Protein AF-A0A2M7VP55-F1 (afdb_monomer)

Solvent-accessible surface area (backbone atoms only — not comparable to full-atom values): 23802 Å² total; per-residue (Å²): 130,76,65,71,51,41,78,40,48,52,59,54,56,52,19,51,51,52,48,36,50,52,52,50,28,62,74,69,72,50,65,72,91,80,47,51,74,36,30,44,28,48,33,86,91,40,61,85,95,46,84,25,49,25,59,52,31,23,71,65,61,76,43,89,61,67,21,59,57,55,52,51,56,55,51,43,56,76,67,65,76,60,90,51,43,74,42,41,46,72,60,49,50,48,55,38,39,46,57,75,25,94,42,70,66,53,40,65,72,68,41,87,59,57,52,71,66,48,42,52,52,49,51,48,64,46,57,81,56,68,69,88,78,52,65,50,35,26,45,29,40,36,60,53,84,91,77,42,77,35,40,18,45,34,36,36,44,67,78,46,29,35,35,41,35,39,51,42,76,49,97,93,52,78,65,47,77,42,43,36,37,26,44,41,42,78,52,74,92,32,28,41,33,32,47,22,44,31,95,47,20,76,76,65,46,49,38,38,40,39,37,53,49,53,73,69,57,91,80,46,60,62,41,47,30,39,36,38,36,58,51,97,87,68,26,47,30,40,30,46,34,40,32,38,58,45,96,42,69,67,64,44,54,54,57,48,71,46,88,77,70,62,66,68,61,51,63,69,42,58,88,41,59,49,73,47,76,81,76,75,62,90,47,81,68,55,69,31,89,46,54,63,47,54,54,50,41,55,69,57,46,44,47,28,42,32,37,32,68,48,97,85,64,35,31,34,56,35,39,39,33,33,75,47,83,83,28,38,33,41,39,32,48,75,93,47,77,41,56,33,49,46,42,67,43,98,80,62,50,32,40,36,26,56,28,66,57,98,84,73,32,66,28,43,41,33,38,37,63,68,52,81,43,100,52,32,30,49,28,42,41,41,39,44,53,87,93,47,74,50,74,48,62,30,47,32,28,50,71,43,65,69,53,53,53,53,66,71,63,71,67,72,75,58,37,56,58,85,78,46,60,68,74,58,36,50,50,44,54,70,75,76,101

Radius of gyration: 34.53 Å; Cα contacts (8 Å, |Δi|>4): 773; chains: 1; bounding box: 67×50×101 Å

Secondary structure (DSSP, 8-state):
---SSEEEEHHHHHHHHHHHHHHHHHHHT--GGGS-HHHHHT-SS--TTS--HHHHHHHHHSS---HHHHHHHHHHHHTT--SEEEE-HHHHHHHHHHTT-SSHHHHHHH-TTS-HHHHHHHHHHHHTT----SEEEEEEEEE-GGG-EEEEEEEEETTTEEEEEEEE--TTSPPEEEEEEEEEEEETTTEEEEEEEEEEETTS--EEEEEE--S-GGG-SEEEEEEEEE-TTS-EEEEEEEEEEESSHHHHHHHHH-----HHHHHHHTT-EEE--SS--SSTTTGGGGHHHHHHHHHH-EEEEEEEEPTTSPEEEEEEEE-STT-EEEEEETTEEEEEEEEE-TTSSEEEEEEE-SSS-EEEEEEESS-SBTTEEEEEEEEEETTEEEEEEEEEEET-HHHHHHHHT---S-B-GGGS-HHHHHHHHHHT-

pLDDT: mean 82.11, std 12.69, range [29.02, 96.94]

Nearest PDB structures (foldseek):
  2c1q-assembly1_A  TM=4.960E-01  e=9.899E-02  Gallus gallus
  2uyw-assembly1_A  TM=4.904E-01  e=3.275E-01  Xenopus tropicalis
  7zn1-assembly1_C  TM=4.771E-01  e=7.643E-01  Gallus gallus
  8xkw-assembly1_F  TM=2.065E-01  e=4.202E-01  Saccharomyces cerevisiae
  7pge-assembly1_B  TM=1.406E-01  e=7.643E-01  Escherichia coli

Structure (mmCIF, N/CA/C/O backbone):
data_AF-A0A2M7VP55-F1
#
_entry.id   AF-A0A2M7VP55-F1
#
loop_
_atom_site.group_PDB
_atom_site.id
_atom_site.type_symbol
_atom_site.label_atom_id
_atom_site.label_alt_id
_atom_site.label_comp_id
_atom_site.label_asym_id
_atom_site.label_entity_id
_atom_site.label_seq_id
_atom_site.pdbx_PDB_ins_code
_atom_site.Cartn_x
_atom_site.Cartn_y
_atom_site.Cartn_z
_atom_site.occupancy
_atom_site.B_iso_or_equiv
_atom_site.auth_seq_id
_atom_site.auth_comp_id
_atom_site.auth_asym_id
_atom_site.auth_atom_id
_atom_site.pdbx_PDB_model_num
ATOM 1 N N . MET A 1 1 ? -14.765 4.542 13.839 1.00 29.09 1 MET A N 1
ATOM 2 C CA . MET A 1 1 ? -14.281 3.454 14.715 1.00 29.09 1 MET A CA 1
ATOM 3 C C . MET A 1 1 ? -14.096 3.953 16.126 1.00 29.09 1 MET A C 1
ATOM 5 O O . MET A 1 1 ? -13.374 4.901 16.392 1.00 29.09 1 MET A O 1
ATOM 9 N N . SER A 1 2 ? -14.849 3.312 17.001 1.00 29.02 2 SER A N 1
ATOM 10 C CA . SER A 1 2 ? -15.074 3.677 18.382 1.00 29.02 2 SER A CA 1
ATOM 11 C C . SER A 1 2 ? -13.760 3.738 19.170 1.00 29.02 2 SER A C 1
ATOM 13 O O . SER A 1 2 ? -12.957 2.807 19.084 1.00 29.02 2 SER A O 1
ATOM 15 N N . ILE A 1 3 ? -13.558 4.805 19.946 1.00 40.31 3 ILE A N 1
ATOM 16 C CA . ILE A 1 3 ? -12.487 4.956 20.940 1.00 40.31 3 ILE A CA 1
ATOM 17 C C . ILE A 1 3 ? -12.340 3.625 21.698 1.00 40.31 3 ILE A C 1
ATOM 19 O O . ILE A 1 3 ? -13.219 3.243 22.463 1.00 40.31 3 ILE A O 1
ATOM 23 N N . ARG A 1 4 ? -11.254 2.878 21.455 1.00 46.56 4 ARG A N 1
ATOM 24 C CA . ARG A 1 4 ? -11.096 1.479 21.914 1.00 46.56 4 ARG A CA 1
ATOM 25 C C . ARG A 1 4 ? -11.153 1.272 23.422 1.00 46.56 4 ARG A C 1
ATOM 27 O O . ARG A 1 4 ? -11.249 0.137 23.867 1.00 46.56 4 ARG A O 1
ATOM 34 N N . GLY A 1 5 ? -11.086 2.342 24.202 1.00 61.00 5 GLY A N 1
ATOM 35 C CA . GLY A 1 5 ? -11.511 2.322 25.587 1.00 61.00 5 GLY A CA 1
ATOM 36 C C . GLY A 1 5 ? -12.424 3.507 25.844 1.00 61.00 5 GLY A C 1
ATOM 37 O O . GLY A 1 5 ? -12.004 4.637 25.625 1.00 61.00 5 GLY A O 1
ATOM 38 N N . ILE A 1 6 ? -13.641 3.256 26.296 1.00 73.38 6 ILE A N 1
ATOM 39 C CA . ILE A 1 6 ? -14.508 4.283 26.850 1.00 73.38 6 ILE A CA 1
ATOM 40 C C . ILE A 1 6 ? -14.106 4.524 28.302 1.00 73.38 6 ILE A C 1
ATOM 42 O O . ILE A 1 6 ? -13.802 3.581 29.038 1.00 73.38 6 ILE A O 1
ATOM 46 N N . GLN A 1 7 ? -14.018 5.794 28.675 1.00 84.50 7 GLN A N 1
ATOM 47 C CA . GLN A 1 7 ? -13.785 6.196 30.050 1.00 84.50 7 GLN A CA 1
ATOM 48 C C . GLN A 1 7 ? -15.155 6.372 30.693 1.00 84.50 7 GLN A C 1
ATOM 50 O O . GLN A 1 7 ? -15.916 7.236 30.280 1.00 84.50 7 GLN A O 1
ATOM 55 N N . ILE A 1 8 ? -15.463 5.505 31.648 1.00 86.94 8 ILE A N 1
ATOM 56 C CA . ILE A 1 8 ? -16.695 5.529 32.438 1.00 86.94 8 ILE A CA 1
ATOM 57 C C . ILE A 1 8 ? -16.327 5.840 33.884 1.00 86.94 8 ILE A C 1
ATOM 59 O O . ILE A 1 8 ? -15.224 5.517 34.347 1.00 86.94 8 ILE A O 1
ATOM 63 N N . SER A 1 9 ? -17.219 6.483 34.624 1.00 88.94 9 SER A N 1
ATOM 64 C CA . SER A 1 9 ? -17.006 6.677 36.052 1.00 88.94 9 SER A CA 1
ATOM 65 C C . SER A 1 9 ? -17.007 5.341 36.790 1.00 88.94 9 SER A C 1
ATOM 67 O O . SER A 1 9 ? -17.595 4.340 36.372 1.00 88.94 9 SER A O 1
ATOM 69 N N . ASN A 1 10 ? -16.361 5.342 37.952 1.00 89.62 10 ASN A N 1
ATOM 70 C CA . ASN A 1 10 ? -16.349 4.186 38.837 1.00 89.62 10 ASN A CA 1
ATOM 71 C C . ASN A 1 10 ? -17.767 3.772 39.247 1.00 89.62 10 ASN A C 1
ATOM 73 O O . ASN A 1 10 ? -18.069 2.585 39.283 1.00 89.62 10 ASN A O 1
ATOM 77 N N . GLY A 1 11 ? -18.640 4.749 39.519 1.00 89.44 11 GLY A N 1
ATOM 78 C CA . GLY A 1 11 ? -20.024 4.494 39.908 1.00 89.44 11 GLY A CA 1
ATOM 79 C C . GLY A 1 11 ? -20.803 3.763 38.820 1.00 89.44 11 GLY A C 1
ATOM 80 O O . GLY A 1 11 ? -21.530 2.825 39.130 1.00 89.44 11 GLY A O 1
ATOM 81 N N . PHE A 1 12 ? -20.583 4.124 37.554 1.00 92.12 12 PHE A N 1
ATOM 82 C CA . PHE A 1 12 ? -21.234 3.467 36.427 1.00 92.12 12 PHE A CA 1
ATOM 83 C C . PHE A 1 12 ? -20.839 1.989 36.314 1.00 92.12 12 PHE A C 1
ATOM 85 O O . PHE A 1 12 ? -21.712 1.124 36.257 1.00 92.12 12 PHE A O 1
ATOM 92 N N . LEU A 1 13 ? -19.535 1.674 36.350 1.00 92.88 13 LEU A N 1
ATOM 93 C CA . LEU A 1 13 ? -19.085 0.279 36.264 1.00 92.88 13 LEU A CA 1
ATOM 94 C C . LEU A 1 13 ? -19.506 -0.545 37.491 1.00 92.88 13 LEU A C 1
ATOM 96 O O . LEU A 1 13 ? -19.846 -1.716 37.349 1.00 92.88 13 LEU A O 1
ATOM 100 N N . ILE A 1 14 ? -19.509 0.054 38.687 1.00 92.19 14 ILE A N 1
ATOM 101 C CA . ILE A 1 14 ? -19.988 -0.611 39.910 1.00 92.19 14 ILE A CA 1
ATOM 102 C C . ILE A 1 14 ? -21.482 -0.920 39.804 1.00 92.19 14 ILE A C 1
ATOM 104 O O . ILE A 1 14 ? -21.884 -2.030 40.151 1.00 92.19 14 ILE A O 1
ATOM 108 N N . GLY A 1 15 ? -22.288 0.034 39.328 1.00 93.12 15 GLY A N 1
ATOM 109 C CA . GLY A 1 15 ? -23.715 -0.169 39.085 1.00 93.12 15 GLY A CA 1
ATOM 110 C C . GLY A 1 15 ? -23.948 -1.325 38.118 1.00 93.12 15 GLY A C 1
ATOM 111 O O . GLY A 1 15 ? -24.644 -2.275 38.464 1.00 93.12 15 GLY A O 1
ATOM 112 N N . LEU A 1 16 ? -23.239 -1.315 36.984 1.00 95.38 16 LEU A N 1
ATOM 113 C CA . LEU A 1 16 ? -23.399 -2.326 35.936 1.00 95.38 16 LEU A CA 1
ATOM 114 C C . LEU A 1 16 ? -22.992 -3.709 36.429 1.00 95.38 16 LEU A C 1
ATOM 116 O O . LEU A 1 16 ? -23.667 -4.698 36.171 1.00 95.38 16 LEU A O 1
ATOM 120 N N . HIS A 1 17 ? -21.898 -3.782 37.184 1.00 95.44 17 HIS A N 1
ATOM 121 C CA . HIS A 1 17 ? -21.451 -5.029 37.781 1.00 95.44 17 HIS A CA 1
ATOM 122 C C . HIS A 1 17 ? -22.456 -5.577 38.805 1.00 95.44 17 HIS A C 1
ATOM 124 O O . HIS A 1 17 ? -22.729 -6.773 38.809 1.00 95.44 17 HIS A O 1
ATOM 130 N N . ARG A 1 18 ? -23.033 -4.723 39.660 1.00 95.06 18 ARG A N 1
ATOM 131 C CA . ARG A 1 18 ? -24.056 -5.140 40.635 1.00 95.06 18 ARG A CA 1
ATOM 132 C C . ARG A 1 18 ? -25.328 -5.625 39.957 1.00 95.06 18 ARG A C 1
ATOM 134 O O . ARG A 1 18 ? -25.885 -6.633 40.380 1.00 95.06 18 ARG A O 1
ATOM 141 N N . GLU A 1 19 ? -25.758 -4.927 38.917 1.00 96.50 19 GLU A N 1
ATOM 142 C CA . GLU A 1 19 ? -26.927 -5.307 38.135 1.00 96.50 19 GLU A CA 1
ATOM 143 C C . GLU A 1 19 ? -26.715 -6.650 37.436 1.00 96.50 19 GLU A C 1
ATOM 145 O O . GLU A 1 19 ? -27.520 -7.564 37.603 1.00 96.50 19 GLU A O 1
ATOM 150 N N . LEU A 1 20 ? -25.572 -6.822 36.767 1.00 96.19 20 LEU A N 1
ATOM 151 C CA . LEU A 1 20 ? -25.179 -8.096 36.163 1.00 96.19 20 LEU A CA 1
ATOM 152 C C . LEU A 1 20 ? -25.184 -9.241 37.169 1.00 96.19 20 LEU A C 1
ATOM 154 O O . LEU A 1 20 ? -25.704 -10.312 36.874 1.00 96.19 20 LEU A O 1
ATOM 158 N N . LEU A 1 21 ? -24.624 -9.016 38.358 1.00 96.19 21 LEU A N 1
ATOM 159 C CA . LEU A 1 21 ? -24.612 -10.011 39.422 1.00 96.19 21 LEU A CA 1
ATOM 160 C C . LEU A 1 21 ? -26.025 -10.366 39.894 1.00 96.19 21 LEU A C 1
ATOM 162 O O . LEU A 1 21 ? -26.308 -11.546 40.060 1.00 96.19 21 LEU A O 1
ATOM 166 N N . SER A 1 22 ? -26.908 -9.378 40.058 1.00 95.50 22 SER A N 1
ATOM 167 C CA . SER A 1 22 ? -28.312 -9.585 40.439 1.00 95.50 22 SER A CA 1
ATOM 168 C C . SER A 1 22 ? -29.072 -10.420 39.400 1.00 95.50 22 SER A C 1
ATOM 170 O O . SER A 1 22 ? -29.758 -11.391 39.728 1.00 95.50 22 SER A O 1
ATOM 172 N N . ILE A 1 23 ? -28.911 -10.087 38.119 1.00 95.62 23 ILE A N 1
ATOM 173 C CA . ILE A 1 23 ? -29.564 -10.808 37.022 1.00 95.62 23 ILE A CA 1
ATOM 174 C C . ILE A 1 23 ? -29.001 -12.226 36.912 1.00 95.62 23 ILE A C 1
ATOM 176 O O . ILE A 1 23 ? -29.768 -13.176 36.789 1.00 95.62 23 ILE A O 1
ATOM 180 N N . PHE A 1 24 ? -27.683 -12.383 37.020 1.00 96.56 24 PHE A N 1
ATOM 181 C CA . PHE A 1 24 ? -27.010 -13.680 37.029 1.00 96.56 24 PHE A CA 1
ATOM 182 C C . PHE A 1 24 ? -27.509 -14.581 38.168 1.00 96.56 24 PHE A C 1
ATOM 184 O O . PHE A 1 24 ? -27.846 -15.741 37.927 1.00 96.56 24 PHE A O 1
ATOM 191 N N . THR A 1 25 ? -27.619 -14.054 39.394 1.00 95.69 25 THR A N 1
ATOM 192 C CA . THR A 1 25 ? -28.137 -14.823 40.537 1.00 95.69 25 THR A CA 1
ATOM 193 C C . THR A 1 25 ? -29.570 -15.266 40.338 1.00 95.69 25 THR A C 1
ATOM 195 O O . THR A 1 25 ? -29.898 -16.404 40.659 1.00 95.69 25 THR A O 1
ATOM 198 N N . ASN A 1 26 ? -30.407 -14.398 39.768 1.00 94.81 26 ASN A N 1
ATOM 199 C CA . ASN A 1 26 ? -31.801 -14.726 39.494 1.00 94.81 26 ASN A CA 1
ATOM 200 C C . ASN A 1 26 ? -31.913 -15.756 38.365 1.00 94.81 26 ASN A C 1
ATOM 202 O O . ASN A 1 26 ? -32.701 -16.690 38.461 1.00 94.81 26 ASN A O 1
ATOM 206 N N . HIS A 1 27 ? -31.096 -15.617 37.319 1.00 95.12 27 HIS A N 1
ATOM 207 C CA . HIS A 1 27 ? -31.121 -16.497 36.156 1.00 95.12 27 HIS A CA 1
ATOM 208 C C . HIS A 1 27 ? -30.738 -17.941 36.504 1.00 95.12 27 HIS A C 1
ATOM 210 O O . HIS A 1 27 ? -31.420 -18.863 36.066 1.00 95.12 27 HIS A O 1
ATOM 216 N N . TYR A 1 28 ? -29.709 -18.143 37.334 1.00 95.06 28 TYR A N 1
ATOM 217 C CA . TYR A 1 28 ? -29.298 -19.484 37.773 1.00 95.06 28 TYR A CA 1
ATOM 218 C C . TYR A 1 28 ? -29.895 -19.915 39.119 1.00 95.06 28 TYR A C 1
ATOM 220 O O . TYR A 1 28 ? -29.663 -21.044 39.540 1.00 95.06 28 TYR A O 1
ATOM 228 N N . SER A 1 29 ? -30.662 -19.052 39.796 1.00 94.12 29 SER A N 1
ATOM 229 C CA . SER A 1 29 ? -31.195 -19.298 41.148 1.00 94.12 29 SER A CA 1
ATOM 230 C C . SER A 1 29 ? -30.105 -19.687 42.161 1.00 94.12 29 SER A C 1
ATOM 232 O O . SER A 1 29 ? -30.223 -20.681 42.876 1.00 94.12 29 SER A O 1
ATOM 234 N N . ILE A 1 30 ? -29.020 -18.905 42.210 1.00 92.88 30 ILE A N 1
ATOM 235 C CA . ILE A 1 30 ? -27.843 -19.165 43.059 1.00 92.88 30 ILE A CA 1
ATOM 236 C C . ILE A 1 30 ? -27.460 -17.967 43.928 1.00 92.88 30 ILE A C 1
ATOM 238 O O . ILE A 1 30 ? -27.706 -16.815 43.579 1.00 92.88 30 ILE A O 1
ATOM 242 N N . GLU A 1 31 ? -26.757 -18.233 45.030 1.00 91.25 31 GLU A N 1
ATOM 243 C CA . GLU A 1 31 ? -26.156 -17.200 45.876 1.00 91.25 31 GLU A CA 1
ATOM 244 C C . GLU A 1 31 ? -24.672 -16.984 45.538 1.00 91.25 31 GLU A C 1
ATOM 246 O O . GLU A 1 31 ? -23.867 -17.910 45.631 1.00 91.25 31 GLU A O 1
ATOM 251 N N . ILE A 1 32 ? -24.260 -15.743 45.245 1.00 89.81 32 ILE A N 1
ATOM 252 C CA . ILE A 1 32 ? -22.869 -15.408 44.848 1.00 89.81 32 ILE A CA 1
ATOM 253 C C . ILE A 1 32 ? -21.836 -15.872 45.878 1.00 89.81 32 ILE A C 1
ATOM 255 O O . ILE A 1 32 ? -20.746 -16.295 45.505 1.00 89.81 32 ILE A O 1
ATOM 259 N N . LYS A 1 33 ? -22.174 -15.819 47.174 1.00 89.88 33 LYS A N 1
ATOM 260 C CA . LYS A 1 33 ? -21.273 -16.207 48.274 1.00 89.88 33 LYS A CA 1
ATOM 261 C C . LYS A 1 33 ? -20.853 -17.679 48.222 1.00 89.88 33 LYS A C 1
ATOM 263 O O . LYS A 1 33 ? -19.861 -18.039 48.847 1.00 89.88 33 LYS A O 1
ATOM 268 N N . THR A 1 34 ? -21.592 -18.511 47.491 1.00 89.31 34 THR A N 1
ATOM 269 C CA . THR A 1 34 ? -21.279 -19.933 47.300 1.00 89.31 34 THR A CA 1
ATOM 270 C C . THR A 1 34 ? -20.245 -20.173 46.196 1.00 89.31 34 THR A C 1
ATOM 272 O O . THR A 1 34 ? -19.701 -21.271 46.096 1.00 89.31 34 THR A O 1
ATOM 275 N N . LEU A 1 35 ? -19.929 -19.154 45.386 1.00 92.25 35 LEU A N 1
ATOM 276 C CA . LEU A 1 35 ? -18.983 -19.249 44.279 1.00 92.25 35 LEU A CA 1
ATOM 277 C C . LEU A 1 35 ? -17.619 -18.671 44.660 1.00 92.25 35 LEU A C 1
ATOM 279 O O . LEU A 1 35 ? -17.504 -17.593 45.245 1.00 92.25 35 LEU A O 1
ATOM 283 N N . THR A 1 36 ? -16.552 -19.357 44.252 1.00 95.25 36 THR A N 1
ATOM 284 C CA . THR A 1 36 ? -15.207 -18.772 44.285 1.00 95.25 36 THR A CA 1
ATOM 285 C C . THR A 1 36 ? -15.088 -17.671 43.231 1.00 95.25 36 THR A C 1
ATOM 287 O O . THR A 1 36 ? -15.835 -17.644 42.257 1.00 95.25 36 THR A O 1
ATOM 290 N N . VAL A 1 37 ? -14.100 -16.783 43.365 1.00 93.62 37 VAL A N 1
ATOM 291 C CA . VAL A 1 37 ? -13.835 -15.739 42.357 1.00 93.62 37 VAL A CA 1
ATOM 292 C C . VAL A 1 37 ? -13.563 -16.346 40.973 1.00 93.62 37 VAL A C 1
ATOM 294 O O . VAL A 1 37 ? -14.053 -15.837 39.970 1.00 93.62 37 VAL A O 1
ATOM 297 N N . PHE A 1 38 ? -12.813 -17.447 40.911 1.00 95.38 38 PHE A N 1
ATOM 298 C CA . PHE A 1 38 ? -12.535 -18.144 39.653 1.00 95.38 38 PHE A CA 1
ATOM 299 C C . PHE A 1 38 ? -13.818 -18.684 39.017 1.00 95.38 38 PHE A C 1
ATOM 301 O O . PHE A 1 38 ? -14.032 -18.471 37.824 1.00 95.38 38 PHE A O 1
ATOM 308 N N . GLN A 1 39 ? -14.696 -19.290 39.827 1.00 96.88 39 GLN A N 1
ATOM 309 C CA . GLN A 1 39 ? -15.989 -19.789 39.368 1.00 96.88 39 GLN A CA 1
ATOM 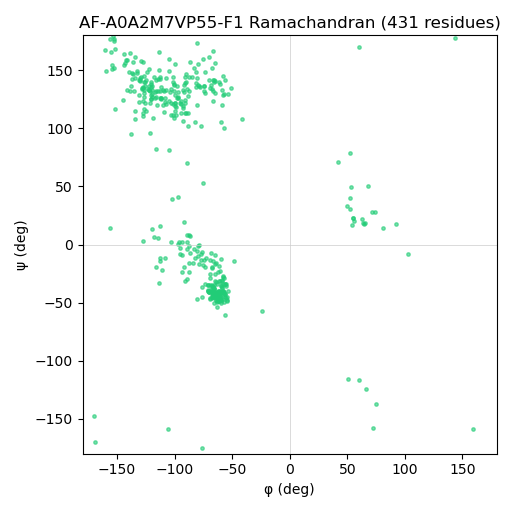310 C C . GLN A 1 39 ? -16.915 -18.657 38.930 1.00 96.88 39 GLN A C 1
ATOM 312 O O . GLN A 1 39 ? -17.425 -18.695 37.822 1.00 96.88 39 GLN A O 1
ATOM 317 N N . LEU A 1 40 ? -17.089 -17.618 39.749 1.00 96.94 40 LEU A N 1
ATOM 318 C CA . LEU A 1 40 ? -18.004 -16.515 39.462 1.00 96.94 40 LEU A CA 1
ATOM 319 C C . LEU A 1 40 ? -17.697 -15.848 38.120 1.00 96.94 40 LEU A C 1
ATOM 321 O O . LEU A 1 40 ? -18.605 -15.589 37.339 1.00 96.94 40 LEU A O 1
ATOM 325 N N . TYR A 1 41 ? -16.424 -15.573 37.839 1.00 96.44 41 TYR A N 1
ATOM 326 C CA . TYR A 1 41 ? -16.031 -14.873 36.617 1.00 96.44 41 TYR A CA 1
ATOM 327 C C . TYR A 1 41 ? -15.668 -15.813 35.458 1.00 96.44 41 TYR A C 1
ATOM 329 O O . TYR A 1 41 ? -15.475 -15.323 34.351 1.00 96.44 41 TYR A O 1
ATOM 337 N N . GLY A 1 42 ? -15.556 -17.128 35.666 1.00 94.12 42 GLY A N 1
ATOM 338 C CA . GLY A 1 42 ? -15.226 -18.091 34.608 1.00 94.12 42 GLY A CA 1
ATOM 339 C C . GLY A 1 42 ? -13.796 -17.945 34.073 1.00 94.12 42 GLY A C 1
ATOM 340 O O . GLY A 1 42 ? -13.580 -17.805 32.865 1.00 94.12 42 GLY A O 1
ATOM 341 N N . PHE A 1 43 ? -12.799 -17.902 34.965 1.00 93.94 43 PHE A N 1
ATOM 342 C CA . PHE A 1 43 ? -11.382 -17.908 34.578 1.00 93.94 43 PHE A CA 1
ATOM 343 C C . PHE A 1 43 ? -10.511 -18.713 35.546 1.00 93.94 43 PHE A C 1
ATOM 345 O O . PHE A 1 43 ? -10.816 -18.828 36.728 1.00 93.94 43 PHE A O 1
ATOM 352 N N . GLY A 1 44 ? -9.362 -19.200 35.069 1.00 90.94 44 GLY A N 1
ATOM 353 C CA . GLY A 1 44 ? -8.471 -20.031 35.882 1.00 90.94 44 GLY A CA 1
ATOM 354 C C . GLY A 1 44 ? -9.031 -21.444 36.038 1.00 90.94 44 GLY A C 1
ATOM 355 O O . GLY A 1 44 ? -9.513 -22.007 35.063 1.00 90.94 44 GLY A O 1
ATOM 356 N N . ASN A 1 45 ? -8.953 -22.002 37.246 1.00 90.56 45 ASN A N 1
ATOM 357 C CA . ASN A 1 45 ? -9.442 -23.350 37.547 1.00 90.56 45 ASN A CA 1
ATOM 358 C C . ASN A 1 45 ? -10.923 -23.309 37.974 1.00 90.56 45 ASN A C 1
ATOM 360 O O . ASN A 1 45 ? -11.227 -23.447 39.160 1.00 90.56 45 ASN A O 1
ATOM 364 N N . TYR A 1 46 ? -11.814 -23.010 37.026 1.00 94.81 46 TYR A N 1
ATOM 365 C CA . TYR A 1 46 ? -13.270 -23.039 37.215 1.00 94.81 46 TYR A CA 1
ATOM 366 C C . TYR A 1 46 ? -13.876 -24.275 36.546 1.00 94.81 46 TYR A C 1
ATOM 368 O O . TYR A 1 46 ? -13.259 -24.870 35.666 1.00 94.81 46 TYR A O 1
ATOM 376 N N . ASP A 1 47 ? -15.075 -24.646 36.977 1.00 93.38 47 ASP A N 1
ATOM 377 C CA . ASP A 1 47 ? -15.856 -25.740 36.409 1.00 93.38 47 ASP A CA 1
ATOM 378 C C . ASP A 1 47 ? -16.797 -25.179 35.332 1.00 93.38 47 ASP A C 1
ATOM 380 O O . ASP A 1 47 ? -17.627 -24.311 35.633 1.00 93.38 47 ASP A O 1
ATOM 384 N N . GLU A 1 48 ? -16.624 -25.618 34.081 1.00 90.94 48 GLU A N 1
ATOM 385 C CA . GLU A 1 48 ? -17.397 -25.123 32.931 1.00 90.94 48 GLU A CA 1
ATOM 386 C C . GLU A 1 48 ? -18.864 -25.556 32.989 1.00 90.94 48 GLU A C 1
ATOM 388 O O . GLU A 1 48 ? -19.726 -24.830 32.499 1.00 90.94 48 GLU A O 1
ATOM 393 N N . ASP A 1 49 ? -19.155 -26.667 33.673 1.00 92.81 49 ASP A N 1
ATOM 394 C CA . ASP A 1 49 ? -20.511 -27.195 33.833 1.00 92.81 49 ASP A CA 1
ATOM 395 C C . ASP A 1 49 ? -21.291 -26.472 34.948 1.00 92.81 49 ASP A C 1
ATOM 397 O O . ASP A 1 49 ? -22.484 -26.711 35.153 1.00 92.81 49 ASP A O 1
ATOM 401 N N . LYS A 1 50 ? -20.631 -25.574 35.694 1.00 93.31 50 LYS A N 1
ATOM 402 C CA . LYS A 1 50 ? -21.247 -24.770 36.755 1.00 93.31 50 LYS A CA 1
ATOM 403 C C . LYS A 1 50 ? -21.470 -23.317 36.319 1.00 93.31 50 LYS A C 1
ATOM 405 O O . LYS A 1 50 ? -20.650 -22.750 35.587 1.00 93.31 50 LYS A O 1
ATOM 410 N N . PRO A 1 51 ? -22.518 -22.654 36.849 1.00 95.44 51 PRO A N 1
ATOM 411 C CA . PRO A 1 51 ? -22.809 -21.259 36.538 1.00 95.44 51 PRO A CA 1
ATOM 412 C C . PRO A 1 51 ? -21.602 -20.331 36.710 1.00 95.44 51 PRO A C 1
ATOM 414 O O . PRO A 1 51 ? -20.889 -20.381 37.719 1.00 95.44 51 PRO A O 1
ATOM 417 N N . ASN A 1 52 ? -21.391 -19.462 35.723 1.00 96.50 52 ASN A N 1
ATOM 418 C CA . ASN A 1 52 ? -20.365 -18.425 35.737 1.00 96.50 52 ASN A CA 1
ATOM 419 C C . ASN A 1 52 ? -20.761 -17.250 34.823 1.00 96.50 52 ASN A C 1
ATOM 421 O O . ASN A 1 52 ? -21.511 -17.419 33.863 1.00 96.50 52 ASN A O 1
ATOM 425 N N . LEU A 1 53 ? -20.248 -16.050 35.105 1.00 95.88 53 LEU A N 1
ATOM 426 C CA . LEU A 1 53 ? -20.575 -14.835 34.351 1.00 95.88 53 LEU A CA 1
ATOM 427 C C . LEU A 1 53 ? -20.112 -14.891 32.894 1.00 95.88 53 LEU A C 1
ATOM 429 O O . LEU A 1 53 ? -20.748 -14.291 32.032 1.00 95.88 53 LEU A O 1
ATOM 433 N N . LYS A 1 54 ? -18.999 -15.576 32.606 1.00 94.44 54 LYS A N 1
ATOM 434 C CA . LYS A 1 54 ? -18.496 -15.709 31.235 1.00 94.44 54 LYS A CA 1
ATOM 435 C C . LYS A 1 54 ? -19.519 -16.446 30.366 1.00 94.44 54 LYS A C 1
ATOM 437 O O . LYS A 1 54 ? -19.846 -15.946 29.293 1.00 94.44 54 LYS A O 1
ATOM 442 N N . GLU A 1 55 ? -20.032 -17.574 30.847 1.00 93.25 55 GLU A N 1
ATOM 443 C CA . GLU A 1 55 ? -21.030 -18.379 30.140 1.00 93.25 55 GLU A CA 1
ATOM 444 C C . GLU A 1 55 ? -22.385 -17.675 30.087 1.00 93.25 55 GLU A C 1
ATOM 446 O O . GLU A 1 55 ? -22.991 -17.589 29.026 1.00 93.25 55 GLU A O 1
ATOM 451 N N . PHE A 1 56 ? -22.799 -17.036 31.183 1.00 96.06 56 PHE A N 1
ATOM 452 C CA . PHE A 1 56 ? -24.012 -16.217 31.219 1.00 96.06 56 PHE A CA 1
ATOM 453 C C . PHE A 1 56 ? -24.030 -15.130 30.132 1.00 96.06 56 PHE A C 1
ATOM 455 O O . PHE A 1 56 ? -25.006 -14.955 29.403 1.00 96.06 56 PHE A O 1
ATOM 462 N N . ILE A 1 57 ? -22.930 -14.383 30.006 1.00 93.69 57 ILE A N 1
ATOM 463 C CA . ILE A 1 57 ? -22.809 -13.319 29.007 1.00 93.69 57 ILE A CA 1
ATOM 464 C C . ILE A 1 57 ? -22.755 -13.919 27.599 1.00 93.69 57 ILE A C 1
ATOM 466 O O . ILE A 1 57 ? -23.351 -13.354 26.680 1.00 93.69 57 ILE A O 1
ATOM 470 N N . LEU A 1 58 ? -22.081 -15.059 27.417 1.00 89.56 58 LEU A N 1
ATOM 471 C CA . LEU A 1 58 ? -22.068 -15.780 26.146 1.00 89.56 58 LEU A CA 1
ATOM 472 C C . LEU A 1 58 ? -23.483 -16.213 25.741 1.00 89.56 58 LEU A C 1
ATOM 474 O O . LEU A 1 58 ? -23.867 -15.979 24.599 1.00 89.56 58 LEU A O 1
ATOM 478 N N . GLU A 1 59 ? -24.279 -16.751 26.662 1.00 91.94 59 GLU A N 1
ATOM 479 C CA . GLU A 1 59 ? -25.668 -17.151 26.423 1.00 91.94 59 GLU A CA 1
ATOM 480 C C . GLU A 1 59 ? -26.532 -15.954 25.994 1.00 91.94 59 GLU A C 1
ATOM 482 O O . GLU A 1 59 ? -27.232 -16.012 24.979 1.00 91.94 59 GLU A O 1
ATOM 487 N N . LYS A 1 60 ? -26.439 -14.829 26.718 1.00 89.38 60 LYS A N 1
ATOM 488 C CA . LYS A 1 60 ? -27.246 -13.628 26.443 1.00 89.38 60 LYS A CA 1
ATOM 489 C C . LYS A 1 60 ? -26.841 -12.890 25.172 1.00 89.38 60 LYS A C 1
ATOM 491 O O . LYS A 1 60 ? -27.696 -12.332 24.491 1.00 89.38 60 LYS A O 1
ATOM 496 N N . THR A 1 61 ? -25.552 -12.869 24.845 1.00 84.62 61 THR A N 1
ATOM 497 C CA . THR A 1 61 ? -25.021 -12.031 23.753 1.00 84.62 61 THR A CA 1
ATOM 498 C C . THR A 1 61 ? -24.586 -12.822 22.523 1.00 84.62 61 THR A C 1
ATOM 500 O O . THR A 1 61 ? -24.292 -12.227 21.484 1.00 84.62 61 THR A O 1
ATOM 503 N N . ARG A 1 62 ? -24.505 -14.155 22.633 1.00 84.31 62 ARG A N 1
ATOM 504 C CA . ARG A 1 62 ? -23.895 -15.077 21.658 1.00 84.31 62 ARG A CA 1
ATOM 505 C C . ARG A 1 62 ? -22.446 -14.728 21.307 1.00 84.31 62 ARG A C 1
ATOM 507 O O . ARG A 1 62 ? -21.957 -15.087 20.237 1.00 84.31 62 ARG A O 1
ATOM 514 N N . LYS A 1 63 ? -21.754 -13.996 22.185 1.00 79.62 63 LYS A N 1
ATOM 515 C CA . LYS A 1 63 ? -20.382 -13.529 21.975 1.00 79.62 63 LYS A CA 1
ATOM 516 C C . LYS A 1 63 ? -19.498 -13.895 23.155 1.00 79.62 63 LYS A C 1
ATOM 518 O O . LYS A 1 63 ? -19.848 -13.701 24.314 1.00 79.62 63 LYS A O 1
ATOM 523 N N . TRP A 1 64 ? -18.315 -14.404 22.831 1.00 86.94 64 TRP A N 1
ATOM 524 C CA . TRP A 1 64 ? -17.325 -14.780 23.830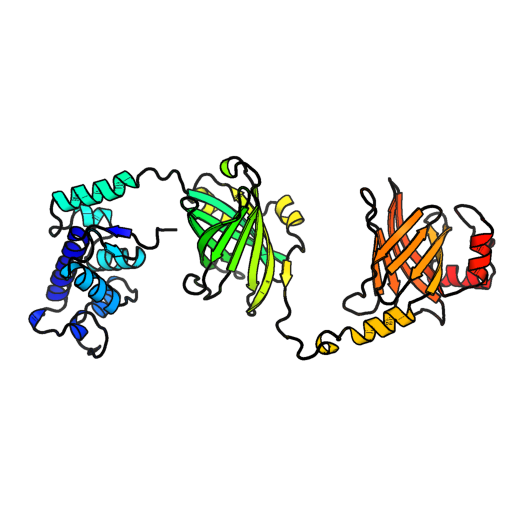 1.00 86.94 64 TRP A CA 1
ATOM 525 C C . TRP A 1 64 ? -16.805 -13.560 24.594 1.00 86.94 64 TRP A C 1
ATOM 527 O O . TRP A 1 64 ? -16.545 -12.505 24.007 1.00 86.94 64 TRP A O 1
ATOM 537 N N . ILE A 1 65 ? -16.577 -13.730 25.899 1.00 86.31 65 ILE A N 1
ATOM 538 C CA . ILE A 1 65 ? -16.020 -12.696 26.767 1.00 86.31 65 ILE A CA 1
ATOM 539 C C . ILE A 1 65 ? -14.881 -13.238 27.643 1.00 86.31 65 ILE A C 1
ATOM 541 O O . ILE A 1 65 ? -14.874 -14.388 28.073 1.00 86.31 65 ILE A O 1
ATOM 545 N N . ASN A 1 66 ? -13.898 -12.386 27.943 1.00 87.81 66 ASN A N 1
ATOM 546 C CA . ASN A 1 66 ? -12.822 -12.720 28.876 1.00 87.81 66 ASN A CA 1
ATOM 547 C C . ASN A 1 66 ? -13.229 -12.357 30.312 1.00 87.81 66 ASN A C 1
ATOM 549 O O . ASN A 1 66 ? -13.129 -11.189 30.690 1.00 87.81 66 ASN A O 1
ATOM 553 N N . GLY A 1 67 ? -13.630 -13.336 31.120 1.00 88.31 67 GLY A N 1
ATOM 554 C CA . GLY A 1 67 ? -14.029 -13.130 32.516 1.00 88.31 67 GLY A CA 1
ATOM 555 C C . GLY A 1 67 ? -12.952 -12.525 33.427 1.00 88.31 67 GLY A C 1
ATOM 556 O O . GLY A 1 67 ? -13.239 -11.656 34.253 1.00 88.31 67 GLY A O 1
ATOM 557 N N . LYS A 1 68 ? -11.674 -12.881 33.211 1.00 92.31 68 LYS A N 1
ATOM 558 C CA . LYS A 1 68 ? -10.530 -12.311 33.952 1.00 92.31 68 LYS A CA 1
ATOM 559 C C . LYS A 1 68 ? -10.415 -10.799 33.747 1.00 92.31 68 LYS A C 1
ATOM 561 O O . LYS A 1 68 ? -9.962 -10.087 34.641 1.00 92.31 68 LYS A O 1
ATOM 566 N N . TYR A 1 69 ? -10.818 -10.298 32.577 1.00 91.81 69 TYR A N 1
ATOM 567 C CA . TYR A 1 69 ? -10.793 -8.865 32.288 1.00 91.81 69 TYR A CA 1
ATOM 568 C C . TYR A 1 69 ? -11.804 -8.091 33.146 1.00 91.81 69 TYR A C 1
ATOM 570 O O . TYR A 1 69 ? -11.414 -7.089 33.743 1.00 91.81 69 TYR A O 1
ATOM 578 N N . LEU A 1 70 ? -13.050 -8.571 33.274 1.00 91.44 70 LEU A N 1
ATOM 579 C CA . LEU A 1 70 ? -14.056 -7.959 34.153 1.00 91.44 70 LEU A CA 1
ATOM 580 C C . LEU A 1 70 ? -13.595 -7.984 35.611 1.00 91.44 70 LEU A C 1
ATOM 582 O O . LEU A 1 70 ? -13.585 -6.940 36.258 1.00 91.44 70 LEU A O 1
ATOM 586 N N . TYR A 1 71 ? -13.126 -9.140 36.091 1.00 93.50 71 TYR A N 1
ATOM 587 C CA . TYR A 1 71 ? -12.594 -9.270 37.449 1.00 93.50 71 TYR A CA 1
ATOM 588 C C . TYR A 1 71 ? -11.482 -8.253 37.734 1.00 93.50 71 TYR A C 1
ATOM 590 O O . TYR A 1 71 ? -11.519 -7.554 38.744 1.00 93.50 71 TYR A O 1
ATOM 598 N N . ASN A 1 72 ? -10.508 -8.121 36.828 1.00 91.31 72 ASN A N 1
ATOM 599 C CA . ASN A 1 72 ? -9.421 -7.159 36.996 1.00 91.31 72 ASN A CA 1
ATOM 600 C C . ASN A 1 72 ? -9.941 -5.715 37.069 1.00 91.31 72 ASN A C 1
ATOM 602 O O . ASN A 1 72 ? -9.452 -4.945 37.890 1.00 91.31 72 ASN A O 1
ATOM 606 N N . LYS A 1 73 ? -10.946 -5.357 36.259 1.00 91.31 73 LYS A N 1
ATOM 607 C CA . LYS A 1 73 ? -11.547 -4.013 36.255 1.00 91.31 73 LYS A CA 1
ATOM 608 C C . LYS A 1 73 ? -12.307 -3.711 37.546 1.00 91.31 73 LYS A C 1
ATOM 610 O O . LYS A 1 73 ? -12.171 -2.616 38.083 1.00 91.31 73 LYS A O 1
ATOM 615 N N . VAL A 1 74 ? -13.043 -4.684 38.079 1.00 90.31 74 VAL A N 1
ATOM 616 C CA . VAL A 1 74 ? -13.722 -4.565 39.381 1.00 90.31 74 VAL A CA 1
ATOM 617 C C . VAL A 1 74 ? -12.699 -4.479 40.519 1.00 90.31 74 VAL A C 1
ATOM 619 O O . VAL A 1 74 ? -12.801 -3.617 41.386 1.00 90.31 74 VAL A O 1
ATOM 622 N N . ARG A 1 75 ? -11.637 -5.286 40.481 1.00 89.12 75 ARG A N 1
ATOM 623 C CA . ARG A 1 75 ? -10.576 -5.255 41.497 1.00 89.12 75 ARG A CA 1
ATOM 624 C C . ARG A 1 75 ? -9.774 -3.947 41.487 1.00 89.12 75 ARG A C 1
ATOM 626 O O . ARG A 1 75 ? -9.353 -3.476 42.541 1.00 89.12 75 ARG A O 1
ATOM 633 N N . GLU A 1 76 ? -9.529 -3.363 40.312 1.00 86.88 76 GLU A N 1
ATOM 634 C CA . GLU A 1 76 ? -8.905 -2.035 40.170 1.00 86.88 76 GLU A CA 1
ATOM 635 C C . GLU A 1 76 ? -9.731 -0.945 40.875 1.00 86.88 76 GLU A C 1
ATOM 637 O O . GLU A 1 76 ? -9.161 -0.042 41.494 1.00 86.88 76 GLU A O 1
ATOM 642 N N . LEU A 1 77 ? -11.063 -1.052 40.819 1.00 85.19 77 LEU A N 1
ATOM 643 C CA . LEU A 1 77 ? -11.988 -0.139 41.491 1.00 85.19 77 LEU A CA 1
ATOM 644 C C . LEU A 1 77 ? -11.951 -0.279 43.011 1.00 85.19 77 LEU A C 1
ATOM 646 O O . LEU A 1 77 ? -11.851 0.725 43.712 1.00 85.19 77 LEU A O 1
ATOM 650 N N . GLU A 1 78 ? -11.991 -1.511 43.515 1.00 82.12 78 GLU A N 1
ATOM 651 C CA . GLU A 1 78 ? -11.951 -1.799 44.956 1.00 82.12 78 GLU A CA 1
ATOM 652 C C . GLU A 1 78 ? -10.653 -1.311 45.612 1.00 82.12 78 GLU A C 1
ATOM 654 O O . GLU A 1 78 ? -10.653 -0.882 46.762 1.00 82.12 7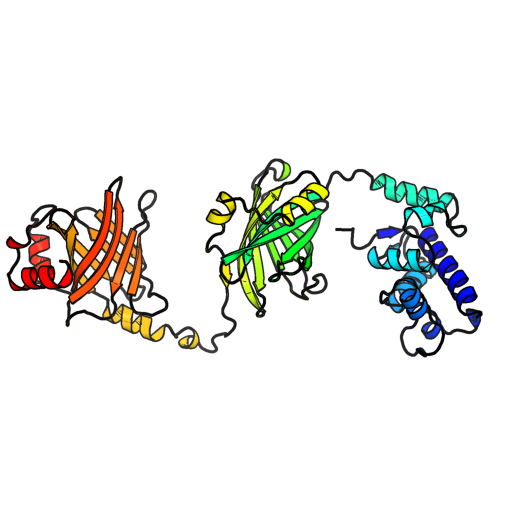8 GLU A O 1
ATOM 659 N N . LYS A 1 79 ? -9.544 -1.314 44.864 1.00 81.06 79 LYS A N 1
ATOM 660 C CA . LYS A 1 79 ? -8.243 -0.801 45.318 1.00 81.06 79 LYS A CA 1
ATOM 661 C C . LYS A 1 79 ? -8.116 0.728 45.262 1.00 81.06 79 LYS A C 1
ATOM 663 O O . LYS A 1 79 ? -7.046 1.248 45.572 1.00 81.06 79 LYS A O 1
ATOM 668 N N . GLY A 1 80 ? -9.151 1.450 44.824 1.00 72.62 80 GLY A N 1
ATOM 669 C CA . GLY A 1 80 ? -9.162 2.917 44.762 1.00 72.62 80 GLY A CA 1
ATOM 670 C C . GLY A 1 80 ? -8.160 3.525 43.773 1.00 72.62 80 GLY A C 1
ATOM 671 O O . GLY A 1 80 ? -7.819 4.699 43.883 1.00 72.62 80 GLY A O 1
ATOM 672 N N . SER A 1 81 ? -7.656 2.747 42.809 1.00 57.88 81 SER A N 1
ATOM 673 C CA . SER A 1 81 ? -6.469 3.121 42.024 1.00 57.88 81 SER A CA 1
ATOM 674 C C . SER A 1 81 ? -6.727 4.162 40.923 1.00 57.88 81 SER A C 1
ATOM 676 O O . SER A 1 81 ? -5.781 4.637 40.301 1.00 57.88 81 SER A O 1
ATOM 678 N N . SER A 1 82 ? -7.984 4.532 40.644 1.00 61.56 82 SER A N 1
ATOM 679 C CA . SER A 1 82 ? -8.314 5.507 39.592 1.00 61.56 82 SER A CA 1
ATOM 680 C C . SER A 1 82 ? -9.644 6.230 39.836 1.00 61.56 82 SER A C 1
ATOM 682 O O . SER A 1 82 ? -10.558 5.676 40.441 1.00 61.56 82 SER A O 1
ATOM 684 N N . LYS A 1 83 ? -9.769 7.477 39.349 1.00 68.12 83 LYS A N 1
ATOM 685 C CA . LYS A 1 83 ? -11.013 8.284 39.408 1.00 68.12 83 LYS A CA 1
ATOM 686 C C . LYS A 1 83 ? -12.073 7.865 38.367 1.00 68.12 83 LYS A C 1
ATOM 688 O O . LYS A 1 83 ? -13.222 8.307 38.452 1.00 68.12 83 LYS A O 1
ATOM 693 N N . SER A 1 84 ? -11.677 7.061 37.381 1.00 74.62 84 SER A N 1
ATOM 694 C CA . SER A 1 84 ? -12.490 6.597 36.250 1.00 74.62 84 SER A CA 1
ATOM 695 C C . SER A 1 84 ? -11.877 5.335 35.646 1.00 74.62 84 SER A C 1
ATOM 697 O O . SER A 1 84 ? -10.648 5.231 35.589 1.00 74.62 84 SER A O 1
ATOM 699 N N . VAL A 1 85 ? -12.701 4.446 35.094 1.00 82.44 85 VAL A N 1
ATOM 700 C CA . VAL A 1 85 ? -12.253 3.186 34.492 1.00 82.44 85 VAL A CA 1
ATOM 701 C C . VAL A 1 85 ? -12.272 3.279 32.979 1.00 82.44 85 VAL A C 1
ATOM 703 O O . VAL A 1 85 ? -13.266 3.660 32.369 1.00 82.44 85 VAL A O 1
ATOM 706 N N . LYS A 1 86 ? -11.165 2.868 32.358 1.00 85.44 86 LYS A N 1
ATOM 707 C CA . LYS A 1 86 ? -11.100 2.657 30.914 1.00 85.44 86 LYS A CA 1
ATOM 708 C C . LYS A 1 86 ? -11.482 1.213 30.590 1.00 85.44 86 LYS A C 1
ATOM 710 O O . LYS A 1 86 ? -10.737 0.288 30.932 1.00 85.44 86 LYS A O 1
ATOM 715 N N . LEU A 1 87 ? -12.616 1.034 29.919 1.00 83.19 87 LEU A N 1
ATOM 716 C CA . LEU A 1 87 ? -13.152 -0.262 29.496 1.00 83.19 87 LEU A CA 1
ATOM 717 C C . LEU A 1 87 ? -13.229 -0.316 27.971 1.00 83.19 87 LEU A C 1
ATOM 719 O O . LEU A 1 87 ? -13.511 0.700 27.345 1.00 83.19 87 LEU A O 1
ATOM 723 N N . ARG A 1 88 ? -12.986 -1.468 27.340 1.00 81.88 88 ARG A N 1
ATOM 724 C CA . ARG A 1 88 ? -13.197 -1.571 25.887 1.00 81.88 88 ARG A CA 1
ATOM 725 C C . ARG A 1 88 ? -14.682 -1.404 25.541 1.00 81.88 88 ARG A C 1
ATOM 727 O O . ARG A 1 88 ? -15.528 -1.886 26.285 1.00 81.88 88 ARG A O 1
ATOM 734 N N . ARG A 1 89 ? -14.996 -0.698 24.449 1.00 78.62 89 ARG A N 1
ATOM 735 C CA . ARG A 1 89 ? -16.387 -0.366 24.072 1.00 78.62 89 ARG A CA 1
ATOM 736 C C . ARG A 1 89 ? -17.213 -1.596 23.708 1.00 78.62 89 ARG A C 1
ATOM 738 O O . ARG A 1 89 ? -18.319 -1.734 24.201 1.00 78.62 89 ARG A O 1
ATOM 745 N N . ASP A 1 90 ? -16.647 -2.494 22.910 1.00 79.25 90 ASP A N 1
ATOM 746 C CA . ASP A 1 90 ? -17.226 -3.804 22.596 1.00 79.25 90 ASP A CA 1
ATOM 747 C C . ASP A 1 90 ? -17.520 -4.596 23.872 1.00 79.25 90 ASP A C 1
ATOM 749 O O . ASP A 1 90 ? -18.618 -5.111 24.047 1.00 79.25 90 ASP A O 1
ATOM 753 N N . TYR A 1 91 ? -16.565 -4.615 24.802 1.00 88.94 91 TYR A N 1
ATOM 754 C CA . TYR A 1 91 ? -16.730 -5.270 26.092 1.00 88.94 91 TYR A CA 1
ATOM 755 C C . TYR A 1 91 ? -17.854 -4.627 26.907 1.00 88.94 91 TYR A C 1
ATOM 757 O O . TYR A 1 91 ? -18.674 -5.344 27.465 1.00 88.94 91 TYR A O 1
ATOM 765 N N . LEU A 1 92 ? -17.925 -3.291 26.945 1.00 90.94 92 LEU A N 1
ATOM 766 C CA . LEU A 1 92 ? -19.000 -2.577 27.629 1.00 90.94 92 LEU A CA 1
ATOM 767 C C . LEU A 1 92 ? -20.371 -2.934 27.048 1.00 90.94 92 LEU A C 1
ATOM 769 O O . LEU A 1 92 ? -21.284 -3.241 27.804 1.00 90.94 92 LEU A O 1
ATOM 773 N N . SER A 1 93 ? -20.503 -2.933 25.722 1.00 86.81 93 SER A N 1
ATOM 774 C CA . SER A 1 93 ? -21.754 -3.290 25.052 1.00 86.81 93 SER A CA 1
ATOM 775 C C . SER A 1 93 ? -22.204 -4.707 25.403 1.00 86.81 93 SER A C 1
ATOM 777 O O . SER A 1 93 ? -23.380 -4.908 25.671 1.00 86.81 93 SER A O 1
ATOM 779 N N . LEU A 1 94 ? -21.287 -5.681 25.476 1.00 89.75 94 LEU A N 1
ATOM 780 C CA . LEU A 1 94 ? -21.638 -7.044 25.897 1.00 89.75 94 LEU A CA 1
ATOM 781 C C . LEU A 1 94 ? -22.179 -7.093 27.328 1.00 89.75 94 LEU A C 1
ATOM 783 O O . LEU A 1 94 ? -23.146 -7.801 27.586 1.00 89.75 94 LEU A O 1
ATOM 787 N N . LEU A 1 95 ? -21.573 -6.338 28.247 1.00 95.25 95 LEU A N 1
ATOM 788 C CA . LEU A 1 95 ? -22.041 -6.254 29.631 1.00 95.25 95 LEU A CA 1
ATOM 789 C C . LEU A 1 95 ? -23.438 -5.625 29.720 1.00 95.25 95 LEU A C 1
ATOM 791 O O . LEU A 1 95 ? -24.277 -6.109 30.467 1.00 95.25 95 LEU A O 1
ATOM 795 N N . ILE A 1 96 ? -23.693 -4.573 28.944 1.00 93.44 96 ILE A N 1
ATOM 796 C CA . ILE A 1 96 ? -24.980 -3.866 28.917 1.00 93.44 96 ILE A CA 1
ATOM 797 C C . ILE A 1 96 ? -26.089 -4.750 28.332 1.00 93.44 96 ILE A C 1
ATOM 799 O O . ILE A 1 96 ? -27.147 -4.891 28.941 1.00 93.44 96 ILE A O 1
ATOM 803 N N . ILE A 1 97 ? -25.807 -5.434 27.220 1.00 91.06 97 ILE A N 1
ATOM 804 C CA . ILE A 1 97 ? -26.743 -6.384 26.602 1.00 91.06 97 ILE A CA 1
ATOM 805 C C . ILE A 1 97 ? -27.017 -7.564 27.536 1.00 91.06 97 ILE A C 1
ATOM 807 O O . ILE A 1 97 ? -28.165 -7.964 27.709 1.00 91.06 97 ILE A O 1
ATOM 811 N N . ALA A 1 98 ? -25.989 -8.105 28.196 1.00 94.56 98 ALA A N 1
ATOM 812 C CA . ALA A 1 98 ? -26.174 -9.170 29.181 1.00 94.56 98 ALA A CA 1
ATOM 813 C C . ALA A 1 98 ? -26.976 -8.717 30.415 1.00 94.56 98 ALA A C 1
ATOM 815 O O . ALA A 1 98 ? -27.633 -9.545 31.045 1.00 94.56 98 ALA A O 1
ATOM 816 N N . ALA A 1 99 ? -26.958 -7.420 30.735 1.00 95.06 99 ALA A N 1
ATOM 817 C CA . ALA A 1 99 ? -27.803 -6.815 31.759 1.00 95.06 99 ALA A CA 1
ATOM 818 C C . ALA A 1 99 ? -29.247 -6.540 31.283 1.00 95.06 99 ALA A C 1
ATOM 820 O O . ALA A 1 99 ? -30.066 -6.095 32.078 1.00 95.06 99 ALA A O 1
ATOM 821 N N . GLY A 1 100 ? -29.584 -6.836 30.023 1.00 92.06 100 GLY A N 1
ATOM 822 C CA . GLY A 1 100 ? -30.944 -6.712 29.488 1.00 92.06 100 GLY A CA 1
ATOM 823 C C . GLY A 1 100 ? -31.261 -5.376 28.815 1.00 92.06 100 GLY A C 1
ATOM 824 O O . GLY A 1 100 ? -32.435 -5.076 28.628 1.00 92.06 100 GLY A O 1
ATOM 825 N N . TYR A 1 101 ? -30.243 -4.593 28.449 1.00 91.94 101 TYR A N 1
ATOM 826 C CA . TYR A 1 101 ? -30.399 -3.296 27.787 1.00 91.94 101 TYR A CA 1
ATOM 827 C C . TYR A 1 101 ? -29.837 -3.332 26.363 1.00 91.94 101 TYR A C 1
ATOM 829 O O . TYR A 1 101 ? -28.786 -3.920 26.115 1.00 91.94 101 TYR A O 1
ATOM 837 N N . ASP A 1 102 ? -30.499 -2.656 25.434 1.00 78.88 102 ASP A N 1
ATOM 838 C CA . ASP A 1 102 ? -30.118 -2.586 24.024 1.00 78.88 102 ASP A CA 1
ATOM 839 C C . ASP A 1 102 ? -28.813 -1.803 23.832 1.00 78.88 102 ASP A C 1
ATOM 841 O O . ASP A 1 102 ? -27.947 -2.189 23.039 1.00 78.88 102 ASP A O 1
ATOM 845 N N . ASP A 1 103 ? -28.641 -0.707 24.580 1.00 77.69 103 ASP A N 1
ATOM 846 C CA . ASP A 1 103 ? -27.479 0.164 24.455 1.00 77.69 103 ASP A CA 1
ATOM 847 C C . ASP A 1 103 ? -27.116 0.948 25.731 1.00 77.69 103 ASP A C 1
ATOM 849 O O . ASP A 1 103 ? -27.735 0.846 26.794 1.00 77.69 103 ASP A O 1
ATOM 853 N N . TYR A 1 104 ? -26.041 1.734 25.613 1.00 81.38 104 TYR A N 1
ATOM 854 C CA . TYR A 1 104 ? -25.508 2.572 26.683 1.00 81.38 104 TYR A CA 1
ATOM 855 C C . TYR A 1 104 ? -26.496 3.619 27.197 1.00 81.38 104 TYR A C 1
ATOM 857 O O . TYR A 1 104 ? -26.551 3.843 28.404 1.00 81.38 104 TYR A O 1
ATOM 865 N N . ASN A 1 105 ? -27.249 4.264 26.306 1.00 79.75 105 ASN A N 1
ATOM 866 C CA . ASN A 1 105 ? -28.174 5.327 26.683 1.00 79.75 105 ASN A CA 1
ATOM 867 C C . ASN A 1 105 ? -29.373 4.748 27.428 1.00 79.75 105 ASN A C 1
ATOM 869 O O . ASN A 1 105 ? -29.794 5.324 28.429 1.00 79.75 105 ASN A O 1
ATOM 873 N N . GLN A 1 106 ? -29.877 3.596 26.984 1.00 82.12 106 GLN A N 1
ATOM 874 C CA . GLN A 1 106 ? -30.947 2.894 27.677 1.00 82.12 106 GLN A CA 1
ATOM 875 C C . GLN A 1 106 ? -30.495 2.467 29.075 1.00 82.12 106 GLN A C 1
ATOM 877 O O . GLN A 1 106 ? -31.156 2.785 30.056 1.00 82.12 106 GLN A O 1
ATOM 882 N N . TYR A 1 107 ? -29.314 1.858 29.209 1.00 90.69 107 TYR A N 1
ATOM 883 C CA . TYR A 1 107 ? -28.777 1.516 30.527 1.00 90.69 107 TYR A CA 1
ATOM 884 C C . TYR A 1 107 ? -28.566 2.754 31.416 1.00 90.69 107 TYR A C 1
ATOM 886 O O . TYR A 1 107 ? -28.949 2.757 32.586 1.00 90.69 107 TYR A O 1
ATOM 894 N N . LEU A 1 108 ? -28.002 3.835 30.863 1.00 86.00 108 LEU A N 1
ATOM 895 C CA . LEU A 1 108 ? -27.782 5.085 31.591 1.00 86.00 108 LEU A CA 1
ATOM 896 C C . LEU A 1 108 ? -29.093 5.694 32.109 1.00 86.00 108 LEU A C 1
ATOM 898 O O . LEU A 1 108 ? -29.094 6.285 33.189 1.00 86.00 108 LEU A O 1
ATOM 902 N N . ASN A 1 109 ? -30.189 5.554 31.360 1.00 81.75 109 ASN A N 1
ATOM 903 C CA . ASN A 1 109 ? -31.489 6.142 31.678 1.00 81.75 109 ASN A CA 1
ATOM 904 C C . ASN A 1 109 ? -32.402 5.239 32.507 1.00 81.75 109 ASN A C 1
ATOM 906 O O . ASN A 1 109 ? -33.117 5.732 33.382 1.00 81.75 109 ASN A O 1
ATOM 910 N N . ASP A 1 110 ? -32.302 3.931 32.346 1.00 89.12 110 ASP A N 1
ATOM 911 C CA . ASP A 1 110 ? -33.317 3.019 32.864 1.00 89.12 110 ASP A CA 1
ATOM 912 C C . ASP A 1 110 ? -32.780 2.136 33.999 1.00 89.12 110 ASP A C 1
ATOM 914 O O . ASP A 1 110 ? -33.566 1.569 34.756 1.00 89.12 110 ASP A O 1
ATOM 918 N N . SER A 1 111 ? -31.454 2.056 34.193 1.00 88.44 111 SER A N 1
ATOM 919 C CA . SER A 1 111 ? -30.868 1.238 35.263 1.00 88.44 111 SER A CA 1
ATOM 920 C C . SER A 1 111 ? -31.208 1.768 36.665 1.00 88.44 111 SER A C 1
ATOM 922 O O . SER A 1 111 ? -30.843 2.905 37.006 1.00 88.44 111 SER A O 1
ATOM 924 N N . PRO A 1 112 ? -31.818 0.945 37.542 1.00 88.81 112 PRO A N 1
ATOM 925 C CA . PRO A 1 112 ? -32.056 1.309 38.936 1.00 88.81 112 PRO A CA 1
ATOM 926 C C . PRO A 1 112 ? -30.768 1.300 39.777 1.00 88.81 112 PRO A C 1
ATOM 928 O O . PRO A 1 112 ? -30.759 1.801 40.902 1.00 88.81 112 PRO A O 1
ATOM 931 N N . PHE A 1 113 ? -29.663 0.763 39.248 1.00 90.31 113 PHE A N 1
ATOM 932 C CA . PHE A 1 113 ? -28.370 0.691 39.933 1.00 90.31 113 PHE A CA 1
ATOM 933 C C . PHE A 1 113 ? -27.507 1.947 39.724 1.00 90.31 113 PHE A C 1
ATOM 935 O O . PHE A 1 113 ? -26.418 2.049 40.301 1.00 90.31 113 PHE A O 1
ATOM 942 N N . LEU A 1 114 ? -27.990 2.924 38.947 1.00 87.88 114 LEU A N 1
ATOM 943 C CA . LEU A 1 114 ? -27.336 4.213 38.718 1.00 87.88 114 LEU A CA 1
ATOM 944 C C . LEU A 1 114 ? -28.058 5.354 39.446 1.00 87.88 114 LEU A C 1
ATOM 946 O O . LEU A 1 114 ? -29.214 5.661 39.158 1.00 87.88 114 LEU A O 1
ATOM 950 N N . SER A 1 115 ? -27.346 6.052 40.336 1.00 79.94 115 SER A N 1
ATOM 951 C CA . SER A 1 115 ? -27.861 7.257 40.999 1.00 79.94 115 SER A CA 1
ATOM 952 C C . SER A 1 115 ? -27.864 8.477 40.069 1.00 79.94 115 SER A C 1
ATOM 954 O O . SER A 1 115 ? -27.104 8.536 39.100 1.00 79.94 115 SER A O 1
ATOM 956 N N . ALA A 1 116 ? -28.668 9.493 40.402 1.00 73.94 116 ALA A N 1
ATOM 957 C CA . ALA A 1 116 ? -28.749 10.747 39.644 1.00 73.94 116 ALA A CA 1
ATOM 958 C C . ALA A 1 116 ? -27.376 11.422 39.440 1.00 73.94 116 ALA A C 1
ATOM 960 O O . ALA A 1 116 ? -27.071 11.864 38.340 1.00 73.94 116 ALA A O 1
ATOM 961 N N . ASN A 1 117 ? -26.510 11.409 40.458 1.00 73.44 117 ASN A N 1
ATOM 962 C CA . ASN A 1 117 ? -25.156 11.971 40.375 1.00 73.44 117 ASN A CA 1
ATOM 963 C C . ASN A 1 117 ? -24.258 11.184 39.396 1.00 73.44 117 ASN A C 1
ATOM 965 O O . ASN A 1 117 ? -23.503 11.770 38.627 1.00 73.44 117 ASN A O 1
ATOM 969 N N . ILE A 1 118 ? -24.361 9.847 39.363 1.00 81.50 118 ILE A N 1
ATOM 970 C CA . ILE A 1 118 ? -23.620 9.041 38.377 1.00 81.50 118 ILE A CA 1
ATOM 971 C C . ILE A 1 118 ? -24.110 9.367 36.967 1.00 81.50 118 ILE A C 1
ATOM 973 O O . ILE A 1 118 ? -23.292 9.549 36.072 1.00 81.50 118 ILE A O 1
ATOM 977 N N . ARG A 1 119 ? -25.430 9.485 36.789 1.00 80.62 119 ARG A N 1
ATOM 978 C CA . ARG A 1 119 ? -26.042 9.832 35.504 1.00 80.62 119 ARG A CA 1
ATOM 979 C C . ARG A 1 119 ? -25.563 11.190 35.018 1.00 80.62 119 ARG A C 1
ATOM 981 O O . ARG A 1 119 ? -25.060 11.276 33.909 1.00 80.62 119 ARG A O 1
ATOM 988 N N . GLU A 1 120 ? -25.624 12.212 35.865 1.00 71.06 120 GLU A N 1
ATOM 989 C CA . GLU A 1 120 ? -25.114 13.554 35.570 1.00 71.06 120 GLU A CA 1
ATOM 990 C C . GLU A 1 120 ? -23.615 13.539 35.230 1.00 71.06 120 GLU A C 1
ATOM 992 O O . GLU A 1 120 ? -23.188 14.137 34.246 1.00 71.06 120 GLU A O 1
ATOM 997 N N . LYS A 1 121 ? -22.808 12.789 35.989 1.00 77.06 121 LYS A N 1
ATOM 998 C CA . LYS A 1 121 ? -21.372 12.644 35.727 1.00 77.06 121 LYS A CA 1
ATOM 999 C C . LYS A 1 121 ? -21.086 11.966 34.387 1.00 77.06 121 LYS A C 1
ATOM 1001 O O . LYS A 1 121 ? -20.177 12.397 33.684 1.00 77.06 121 LYS A O 1
ATOM 1006 N N . GLU A 1 122 ? -21.834 10.928 34.023 1.00 79.88 122 GLU A N 1
ATOM 1007 C CA . GLU A 1 122 ? -21.703 10.307 32.703 1.00 79.88 122 GLU A CA 1
ATOM 1008 C C . GLU A 1 122 ? -22.217 11.214 31.588 1.00 79.88 122 GLU A C 1
ATOM 1010 O O . GLU A 1 122 ? -21.555 11.330 30.562 1.00 79.88 122 GLU A O 1
ATOM 1015 N N . TYR A 1 123 ? -23.337 11.909 31.793 1.00 68.00 123 TYR A N 1
ATOM 1016 C CA . TYR A 1 123 ? -23.832 12.911 30.852 1.00 68.00 123 TYR A CA 1
ATOM 1017 C C . TYR A 1 123 ? -22.780 13.993 30.593 1.00 68.00 123 TYR A C 1
ATOM 1019 O O . TYR A 1 123 ? -22.537 14.322 29.437 1.00 68.00 123 TYR A O 1
ATOM 1027 N N . ASN A 1 124 ? -22.084 14.471 31.627 1.00 64.44 124 ASN A N 1
ATOM 1028 C CA . ASN A 1 124 ? -21.013 15.464 31.502 1.00 64.44 124 ASN A CA 1
ATOM 1029 C C . ASN A 1 124 ? -19.743 14.897 30.842 1.00 64.44 124 ASN A C 1
ATOM 1031 O O . ASN A 1 124 ? -19.167 15.556 29.978 1.00 64.44 124 ASN A O 1
ATOM 1035 N N . ASN A 1 125 ? -19.348 13.652 31.153 1.00 60.97 125 ASN A N 1
ATOM 1036 C CA . ASN A 1 125 ? -18.260 12.959 30.442 1.00 60.97 125 ASN A CA 1
ATOM 1037 C C . ASN A 1 125 ? -18.557 12.824 28.933 1.00 60.97 125 ASN A C 1
ATOM 1039 O O . ASN A 1 125 ? -17.639 12.798 28.109 1.00 60.97 125 ASN A O 1
ATOM 1043 N N . PHE A 1 126 ? -19.838 12.726 28.567 1.00 54.16 126 PHE A N 1
ATOM 1044 C CA . PHE A 1 126 ? -20.286 12.639 27.181 1.00 54.16 126 PHE A CA 1
ATOM 1045 C C . PHE A 1 126 ? -20.559 14.001 26.523 1.00 54.16 126 PHE A C 1
ATOM 1047 O O . PHE A 1 126 ? -20.311 14.137 25.330 1.00 54.16 126 PHE A O 1
ATOM 1054 N N . GLN A 1 127 ? -20.958 15.029 27.274 1.00 42.00 127 GLN A N 1
ATOM 1055 C CA . GLN A 1 127 ? -21.106 16.408 26.785 1.00 42.00 127 GLN A CA 1
ATOM 1056 C C . GLN A 1 127 ? -19.741 17.071 26.512 1.00 42.00 127 GLN A C 1
ATOM 1058 O O . GLN A 1 127 ? -19.573 17.745 25.501 1.00 42.00 127 GLN A O 1
ATOM 1063 N N . GLU A 1 128 ? -18.697 16.767 27.295 1.00 37.09 128 GLU A N 1
ATOM 1064 C CA . GLU A 1 128 ? -17.305 17.113 26.930 1.00 37.09 128 GLU A CA 1
ATOM 1065 C C . GLU A 1 128 ? -16.781 16.316 25.713 1.00 37.09 128 GLU A C 1
ATOM 1067 O O . GLU A 1 128 ? -15.700 16.595 25.188 1.00 37.09 128 GLU A O 1
ATOM 1072 N N . THR A 1 129 ? -17.543 15.332 25.220 1.00 40.81 129 THR A N 1
ATOM 1073 C CA . THR A 1 129 ? -17.261 14.617 23.966 1.00 40.81 129 THR A CA 1
ATOM 1074 C C . THR A 1 129 ? -18.304 14.851 22.867 1.00 40.81 129 THR A C 1
ATOM 1076 O O . THR A 1 129 ? -18.156 14.273 21.790 1.00 40.81 129 THR A O 1
ATOM 1079 N N . SER A 1 130 ? -19.284 15.742 23.073 1.00 33.56 130 SER A N 1
ATOM 1080 C CA . SER A 1 130 ? -20.370 16.034 22.125 1.00 33.56 130 SER A CA 1
ATOM 1081 C C . SER A 1 130 ? -20.113 17.262 21.244 1.00 33.56 130 SER A C 1
ATOM 1083 O O . SER A 1 130 ? -21.023 18.029 20.935 1.00 33.56 130 SER A O 1
ATOM 1085 N N . THR A 1 131 ? -18.874 17.409 20.780 1.00 33.94 131 THR A N 1
ATOM 1086 C CA . THR A 1 131 ? -18.579 18.007 19.475 1.00 33.94 131 THR A CA 1
ATOM 1087 C C . THR A 1 131 ? -17.809 16.971 18.660 1.00 33.94 131 THR A C 1
ATOM 1089 O O . THR A 1 131 ? -16.599 16.786 18.792 1.00 33.94 131 THR A O 1
ATOM 1092 N N . ASP A 1 132 ? -18.536 16.227 17.828 1.00 39.62 132 ASP A N 1
ATOM 1093 C CA . ASP A 1 132 ? -17.989 15.264 16.865 1.00 39.62 132 ASP A CA 1
ATOM 1094 C C . ASP A 1 132 ? -17.370 15.999 15.656 1.00 39.62 132 ASP A C 1
ATOM 1096 O O . ASP A 1 132 ? -17.727 15.773 14.506 1.00 39.62 132 ASP A O 1
ATOM 1100 N N . THR A 1 133 ? -16.469 16.952 15.922 1.00 44.94 133 THR A N 1
ATOM 1101 C CA . THR A 1 133 ? -15.878 17.851 14.911 1.00 44.94 133 THR A CA 1
ATOM 1102 C C . THR A 1 133 ? -14.447 17.487 14.499 1.00 44.94 133 THR A C 1
ATOM 1104 O O . THR A 1 133 ? -13.874 18.168 13.658 1.00 44.94 133 THR A O 1
ATOM 1107 N N . ASP A 1 134 ? -13.866 16.401 15.020 1.00 64.94 134 ASP A N 1
ATOM 1108 C CA . ASP A 1 134 ? -12.433 16.094 14.830 1.00 64.94 134 ASP A CA 1
ATOM 1109 C C . ASP A 1 134 ? -12.143 14.777 14.077 1.00 64.94 134 ASP A C 1
ATOM 1111 O O . ASP A 1 134 ? -10.989 14.330 14.008 1.00 64.94 134 ASP A O 1
ATOM 1115 N N . SER A 1 135 ? -13.172 14.111 13.546 1.00 78.94 135 SER A N 1
ATOM 1116 C CA . SER A 1 135 ? -13.003 12.902 12.732 1.00 78.94 135 SER A CA 1
ATOM 1117 C C . SER A 1 135 ? -12.959 13.267 11.252 1.00 78.94 135 SER A C 1
ATOM 1119 O O . SER A 1 135 ? -13.882 13.881 10.731 1.00 78.94 135 SER A O 1
ATOM 1121 N N . LEU A 1 136 ? -11.888 12.873 10.563 1.00 86.75 136 LEU A N 1
ATOM 1122 C CA . LEU A 1 136 ? -11.749 13.073 9.121 1.00 86.75 136 LEU A CA 1
ATOM 1123 C C . LEU A 1 136 ? -12.009 11.750 8.401 1.00 86.75 136 LEU A C 1
ATOM 1125 O O . LEU A 1 136 ? -11.321 10.757 8.663 1.00 86.75 136 LEU A O 1
ATOM 1129 N N . TYR A 1 137 ? -12.989 11.745 7.501 1.00 89.62 137 TYR A N 1
ATOM 1130 C CA . TYR A 1 137 ? -13.425 10.568 6.754 1.00 89.62 137 TYR A CA 1
ATOM 1131 C C . TYR A 1 137 ? -12.840 10.578 5.343 1.00 89.62 137 TYR A C 1
ATOM 1133 O O . TYR A 1 137 ? -12.927 11.579 4.635 1.00 89.62 137 TYR A O 1
ATOM 1141 N N . TYR A 1 138 ? -12.270 9.451 4.922 1.00 92.62 138 TYR A N 1
ATOM 1142 C CA . TYR A 1 138 ? -11.677 9.287 3.600 1.00 92.62 138 TYR A CA 1
ATOM 1143 C C . TYR A 1 138 ? -12.061 7.956 2.951 1.00 92.62 138 TYR A C 1
ATOM 1145 O O . TYR A 1 138 ? -12.174 6.922 3.616 1.00 92.62 138 TYR A O 1
ATOM 1153 N N . ILE A 1 139 ? -12.194 7.969 1.630 1.00 94.44 139 ILE A N 1
ATOM 1154 C CA . ILE A 1 139 ? -12.226 6.777 0.783 1.00 94.44 139 ILE A CA 1
ATOM 1155 C C . ILE A 1 139 ? -10.801 6.497 0.320 1.00 94.44 139 ILE A C 1
ATOM 1157 O O . ILE A 1 139 ? -10.190 7.333 -0.340 1.00 94.44 139 ILE A O 1
ATOM 1161 N N . GLY A 1 140 ? -10.263 5.334 0.669 1.00 93.62 140 GLY A N 1
ATOM 1162 C CA . GLY A 1 140 ? -8.946 4.887 0.235 1.00 93.62 140 GLY A CA 1
ATOM 1163 C C . GLY A 1 140 ? -8.998 4.043 -1.019 1.00 93.62 140 GLY A C 1
ATOM 1164 O O . GLY A 1 140 ? -9.761 3.081 -1.069 1.00 93.62 140 GLY A O 1
ATOM 1165 N N . TYR A 1 141 ? -8.133 4.358 -1.974 1.00 92.44 141 TYR A N 1
ATOM 1166 C CA . TYR A 1 141 ? -7.946 3.634 -3.223 1.00 92.44 141 TYR A CA 1
ATOM 1167 C C . TYR A 1 141 ? -6.510 3.122 -3.297 1.00 92.44 141 TYR A C 1
ATOM 1169 O O . TYR A 1 141 ? -5.566 3.901 -3.145 1.00 92.44 141 TYR A O 1
ATOM 1177 N N . TYR A 1 142 ? -6.339 1.826 -3.542 1.00 89.44 142 TYR A N 1
ATOM 1178 C CA . TYR A 1 142 ? -5.032 1.213 -3.786 1.00 89.44 142 TYR A CA 1
ATOM 1179 C C . TYR A 1 142 ? -5.183 -0.077 -4.608 1.00 89.44 142 TYR A C 1
ATOM 1181 O O . TYR A 1 142 ? -6.289 -0.595 -4.778 1.00 89.44 142 TYR A O 1
ATOM 1189 N N . VAL A 1 143 ? -4.074 -0.573 -5.155 1.00 86.06 143 VAL A N 1
ATOM 1190 C CA . VAL A 1 143 ? -4.035 -1.767 -6.017 1.00 86.06 143 VAL A CA 1
ATOM 1191 C C . VAL A 1 143 ? -3.635 -2.990 -5.192 1.00 86.06 143 VAL A C 1
ATOM 1193 O O . VAL A 1 143 ? -2.712 -2.907 -4.388 1.00 86.06 143 VAL A O 1
ATOM 1196 N N . GLU A 1 144 ? -4.305 -4.126 -5.382 1.00 77.62 144 GLU A N 1
ATOM 1197 C CA . GLU A 1 144 ? -3.947 -5.416 -4.771 1.00 77.62 144 GLU A CA 1
ATOM 1198 C C . GLU A 1 144 ? -3.302 -6.367 -5.797 1.00 77.62 144 GLU A C 1
ATOM 1200 O O . GLU A 1 144 ? -2.720 -5.936 -6.795 1.00 77.62 144 GLU A O 1
ATOM 1205 N N . ASP A 1 145 ? -3.323 -7.667 -5.521 1.00 65.25 145 ASP A N 1
ATOM 1206 C CA . ASP A 1 145 ? -2.689 -8.689 -6.330 1.00 65.25 145 ASP A CA 1
ATOM 1207 C C . ASP A 1 145 ? -3.530 -8.904 -7.603 1.00 65.25 145 ASP A C 1
ATOM 1209 O O . ASP A 1 145 ? -4.760 -8.946 -7.562 1.00 65.25 145 ASP A O 1
ATOM 1213 N N . ARG A 1 146 ? -2.877 -9.013 -8.767 1.00 58.66 146 ARG A N 1
ATOM 1214 C CA . ARG A 1 146 ? -3.509 -9.067 -10.113 1.00 58.66 146 ARG A CA 1
ATOM 1215 C C . ARG A 1 146 ? -4.140 -7.760 -10.646 1.00 58.66 146 ARG A C 1
ATOM 1217 O O . ARG A 1 146 ? -5.044 -7.833 -11.472 1.00 58.66 146 ARG A O 1
ATOM 1224 N N . GLN A 1 147 ? -3.655 -6.582 -10.236 1.00 62.50 147 GLN A N 1
ATOM 1225 C CA . GLN A 1 147 ? -4.118 -5.261 -10.725 1.00 62.50 147 GLN A CA 1
ATOM 1226 C C . GLN A 1 147 ? -5.586 -4.918 -10.386 1.00 62.50 147 GLN A C 1
ATOM 1228 O O . GLN A 1 147 ? -6.164 -4.007 -10.979 1.00 62.50 147 GLN A O 1
ATOM 1233 N N . TYR A 1 148 ? -6.198 -5.609 -9.419 1.00 70.69 148 TYR A N 1
ATOM 1234 C CA . TYR A 1 148 ? -7.530 -5.249 -8.932 1.00 70.69 148 TYR A CA 1
ATOM 1235 C C . TYR A 1 148 ? -7.452 -4.051 -7.988 1.00 70.69 148 TYR A C 1
ATOM 1237 O O . TYR A 1 148 ? -6.604 -3.989 -7.097 1.00 70.69 148 TYR A O 1
ATOM 1245 N N . TYR A 1 149 ? -8.365 -3.106 -8.176 1.00 78.50 149 TYR A N 1
ATOM 1246 C CA . TYR A 1 149 ? -8.465 -1.914 -7.349 1.00 78.50 149 TYR A CA 1
ATOM 1247 C C . TYR A 1 149 ? -9.380 -2.173 -6.170 1.00 78.50 149 TYR A C 1
ATOM 1249 O 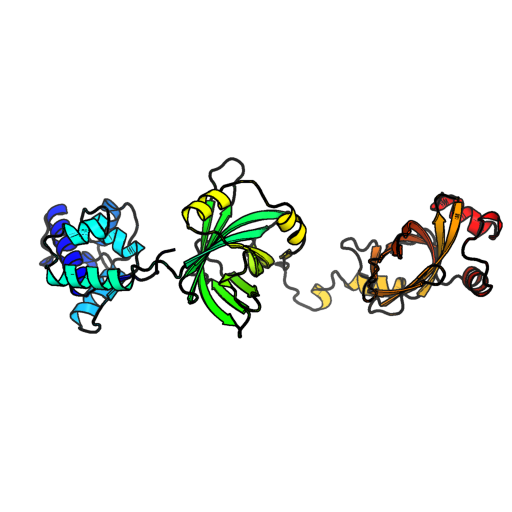O . TYR A 1 149 ? -10.484 -2.698 -6.324 1.00 78.50 149 TYR A O 1
ATOM 1257 N N . ILE A 1 150 ? -8.923 -1.761 -4.996 1.00 82.12 150 ILE A N 1
ATOM 1258 C CA . ILE A 1 150 ? -9.649 -1.938 -3.752 1.00 82.12 150 ILE A CA 1
ATOM 1259 C C . ILE A 1 150 ? -10.012 -0.576 -3.184 1.00 82.12 150 ILE A C 1
ATOM 1261 O O . ILE A 1 150 ? -9.175 0.325 -3.079 1.00 82.12 150 ILE A O 1
ATOM 1265 N N . LYS A 1 151 ? -11.286 -0.456 -2.803 1.00 90.69 151 LYS A N 1
ATOM 1266 C CA . LYS A 1 151 ? -11.783 0.641 -1.983 1.00 90.69 151 LYS A CA 1
ATOM 1267 C C . LYS A 1 151 ? -11.682 0.278 -0.512 1.00 90.69 151 LYS A C 1
ATOM 1269 O O . LYS A 1 151 ? -11.867 -0.868 -0.105 1.00 90.69 151 LYS A O 1
ATOM 1274 N N . SER A 1 152 ? -11.428 1.286 0.299 1.00 91.62 152 SER A N 1
ATOM 1275 C CA . SER A 1 152 ? -11.325 1.145 1.741 1.00 91.62 152 SER A CA 1
ATOM 1276 C C . SER A 1 152 ? -11.885 2.369 2.448 1.00 91.62 152 SER A C 1
ATOM 1278 O O . SER A 1 152 ? -11.917 3.463 1.889 1.00 91.62 152 SER A O 1
ATOM 1280 N N . LYS A 1 153 ? -12.333 2.192 3.688 1.00 92.81 153 LYS A N 1
ATOM 1281 C CA . LYS A 1 153 ? -12.673 3.294 4.585 1.00 92.81 153 LYS A CA 1
ATOM 1282 C C . LYS A 1 153 ? -11.436 3.647 5.379 1.00 92.81 153 LYS A C 1
ATOM 1284 O O . LYS A 1 153 ? -10.886 2.785 6.058 1.00 92.81 153 LYS A O 1
ATOM 1289 N N . PHE A 1 154 ? -11.017 4.899 5.336 1.00 92.81 154 PHE A N 1
ATOM 1290 C CA . PHE A 1 154 ? -9.955 5.396 6.193 1.00 92.81 154 PHE A CA 1
ATOM 1291 C C . PHE A 1 154 ? -10.487 6.557 7.017 1.00 92.81 154 PHE A C 1
ATOM 1293 O O . PHE A 1 154 ? -10.981 7.535 6.468 1.00 92.81 154 PHE A O 1
ATOM 1300 N N . THR A 1 155 ? -10.428 6.451 8.338 1.00 89.12 155 THR A N 1
ATOM 1301 C CA . THR A 1 155 ? -10.919 7.509 9.228 1.00 89.12 155 THR A CA 1
ATOM 1302 C C . THR A 1 155 ? -9.833 7.874 10.216 1.00 89.12 155 THR A C 1
ATOM 1304 O O . THR A 1 155 ? -9.342 7.012 10.949 1.00 89.12 155 THR A O 1
ATOM 1307 N N . ILE A 1 156 ? -9.472 9.153 10.248 1.00 87.00 156 ILE A N 1
ATOM 1308 C CA . ILE A 1 156 ? -8.527 9.711 11.213 1.00 87.00 156 ILE A CA 1
ATOM 1309 C C . ILE A 1 156 ? -9.336 10.289 12.369 1.00 87.00 156 ILE A C 1
ATOM 1311 O O . ILE A 1 156 ? -10.147 11.186 12.172 1.00 87.00 156 ILE A O 1
ATOM 1315 N N . HIS A 1 157 ? -9.088 9.799 13.580 1.00 80.38 157 HIS A N 1
ATOM 1316 C CA . HIS A 1 157 ? -9.771 10.230 14.800 1.00 80.38 157 HIS A CA 1
ATOM 1317 C C . HIS A 1 157 ? -8.866 11.187 15.572 1.00 80.38 157 HIS A C 1
ATOM 1319 O O . HIS A 1 157 ? -7.826 10.766 16.103 1.00 80.38 157 HIS A O 1
ATOM 1325 N N . LYS A 1 158 ? -9.256 12.467 15.645 1.00 78.81 158 LYS A N 1
ATOM 1326 C CA . LYS A 1 158 ? -8.580 13.512 16.437 1.00 78.81 158 LYS A CA 1
ATOM 1327 C C . LYS A 1 158 ? -7.077 13.632 16.167 1.00 78.81 158 LYS A C 1
ATOM 1329 O O . LYS A 1 158 ? -6.310 13.892 17.091 1.00 78.81 158 LYS A O 1
ATOM 1334 N N . MET A 1 159 ? -6.639 13.329 14.941 1.00 78.00 159 MET A N 1
ATOM 1335 C CA . MET A 1 159 ? -5.221 13.290 14.530 1.00 78.00 159 MET A CA 1
ATOM 1336 C C . MET A 1 159 ? -4.312 12.397 15.402 1.00 78.00 159 MET A C 1
ATOM 1338 O O . MET A 1 159 ? -3.090 12.504 15.346 1.00 78.00 159 MET A O 1
ATOM 1342 N N . LYS A 1 160 ? -4.890 11.490 16.202 1.00 75.50 160 LYS A N 1
ATOM 1343 C CA . LYS A 1 160 ? -4.174 10.642 17.175 1.00 75.50 160 LYS A CA 1
ATOM 1344 C C . LYS A 1 160 ? -4.210 9.166 16.809 1.00 75.50 160 LYS A C 1
ATOM 1346 O O . LYS A 1 160 ? -3.270 8.426 17.092 1.00 75.50 160 LYS A O 1
ATOM 1351 N N . THR A 1 161 ? -5.292 8.716 16.188 1.00 80.81 161 THR A N 1
ATOM 1352 C CA . THR A 1 161 ? -5.480 7.314 15.794 1.00 80.81 161 THR A CA 1
ATOM 1353 C C . THR A 1 161 ? -6.175 7.231 14.450 1.00 80.81 161 THR A C 1
ATOM 1355 O O . THR A 1 161 ? -6.865 8.171 14.068 1.00 80.81 161 THR A O 1
ATOM 1358 N N . ALA A 1 162 ? -6.036 6.106 13.757 1.00 84.81 162 ALA A N 1
ATOM 1359 C CA . ALA A 1 162 ? -6.742 5.860 12.509 1.00 84.81 162 ALA A CA 1
ATOM 1360 C C . ALA A 1 162 ? -7.388 4.478 12.486 1.00 84.81 162 ALA A C 1
ATOM 1362 O O . ALA A 1 162 ? -6.894 3.519 13.087 1.00 84.81 162 ALA A O 1
ATOM 1363 N N . SER A 1 163 ? -8.496 4.396 11.766 1.00 86.06 163 SER A N 1
ATOM 1364 C CA . SER A 1 163 ? -9.145 3.158 11.370 1.00 86.06 163 SER A CA 1
ATOM 1365 C C . SER A 1 163 ? -9.043 2.977 9.875 1.00 86.06 163 SER A C 1
ATOM 1367 O O . SER A 1 163 ? -9.370 3.903 9.139 1.00 86.06 163 SER A O 1
ATOM 1369 N N . TRP A 1 164 ? -8.648 1.787 9.445 1.00 89.31 164 TRP A N 1
ATOM 1370 C CA . TRP A 1 164 ? -8.611 1.430 8.039 1.00 89.31 164 TRP A CA 1
ATOM 1371 C C . TRP A 1 164 ? -9.378 0.130 7.816 1.00 89.31 164 TRP A C 1
ATOM 1373 O O . TRP A 1 164 ? -8.986 -0.920 8.316 1.00 89.31 164 TRP A O 1
ATOM 1383 N N . GLU A 1 165 ? -10.500 0.204 7.109 1.00 88.06 165 GLU A N 1
ATOM 1384 C CA . GLU A 1 165 ? -11.327 -0.949 6.757 1.00 88.06 165 GLU A CA 1
ATOM 1385 C C . GLU A 1 165 ? -11.228 -1.208 5.262 1.00 88.06 165 GLU A C 1
ATOM 1387 O O . GLU A 1 165 ? -11.575 -0.360 4.443 1.00 88.06 165 GLU A O 1
ATOM 1392 N N . ILE A 1 166 ? -10.757 -2.388 4.904 1.00 86.38 166 ILE A N 1
ATOM 1393 C CA . ILE A 1 166 ? -10.527 -2.812 3.536 1.00 86.38 166 ILE A CA 1
ATOM 1394 C C . ILE A 1 166 ? -11.699 -3.675 3.091 1.00 86.38 166 ILE A C 1
ATOM 1396 O O . ILE A 1 166 ? -12.046 -4.638 3.776 1.00 86.38 166 ILE A O 1
ATOM 1400 N N . LEU A 1 167 ? -12.277 -3.341 1.938 1.00 81.62 167 LEU A N 1
ATOM 1401 C CA . LEU A 1 167 ? -13.413 -4.054 1.373 1.00 81.62 167 LEU A CA 1
ATOM 1402 C C . LEU A 1 167 ? -12.955 -5.030 0.284 1.00 81.62 167 LEU A C 1
ATOM 1404 O O . LEU A 1 167 ? -12.505 -4.597 -0.775 1.00 81.62 167 LEU A O 1
ATOM 1408 N N . TYR A 1 168 ? -13.124 -6.336 0.496 1.00 78.19 168 TYR A N 1
ATOM 1409 C CA . TYR A 1 168 ? -12.903 -7.328 -0.559 1.00 78.19 168 TYR A CA 1
ATOM 1410 C C . TYR A 1 168 ? -14.221 -7.864 -1.096 1.00 78.19 168 TYR A C 1
ATOM 1412 O O . TYR A 1 168 ? -15.027 -8.440 -0.367 1.00 78.19 168 TYR A O 1
ATOM 1420 N N . TRP A 1 169 ? -14.396 -7.722 -2.405 1.00 72.38 169 TRP A N 1
ATOM 1421 C CA . TRP A 1 169 ? -15.461 -8.378 -3.148 1.00 72.38 169 TRP A CA 1
ATOM 1422 C C . TRP A 1 169 ? -15.023 -9.801 -3.481 1.00 72.38 169 TRP A C 1
ATOM 1424 O O . TRP A 1 169 ? -14.179 -10.007 -4.356 1.00 72.38 169 TRP A O 1
ATOM 1434 N N . GLU A 1 170 ? -15.569 -10.791 -2.782 1.00 67.56 170 GLU A N 1
ATOM 1435 C CA . GLU A 1 170 ? -15.432 -12.176 -3.226 1.00 67.56 170 GLU A CA 1
ATOM 1436 C C . GLU A 1 170 ? -16.337 -12.425 -4.441 1.00 67.56 170 GLU A C 1
ATOM 1438 O O . GLU A 1 170 ? -17.376 -11.779 -4.606 1.00 67.56 170 GLU A O 1
ATOM 1443 N N . ARG A 1 171 ? -15.919 -13.319 -5.351 1.00 54.59 171 ARG A N 1
ATOM 1444 C CA . ARG A 1 171 ? -16.684 -13.630 -6.569 1.00 54.59 171 ARG A CA 1
ATOM 1445 C C . ARG A 1 171 ? -18.071 -14.156 -6.170 1.00 54.59 171 ARG A C 1
ATOM 1447 O O . ARG A 1 171 ? -18.190 -15.314 -5.793 1.00 54.59 171 ARG A O 1
ATOM 1454 N N . ASN A 1 172 ? -19.089 -13.308 -6.342 1.00 56.47 172 ASN A N 1
ATOM 1455 C CA . ASN A 1 172 ? -20.525 -13.562 -6.135 1.00 56.47 172 ASN A CA 1
ATOM 1456 C C . ASN A 1 172 ? -21.044 -13.481 -4.683 1.00 56.47 172 ASN A C 1
ATOM 1458 O O . ASN A 1 172 ? -22.178 -13.889 -4.440 1.00 56.47 172 ASN A O 1
ATOM 1462 N N . SER A 1 173 ? -20.273 -12.915 -3.748 1.00 57.03 173 SER A N 1
ATOM 1463 C CA . SER A 1 173 ? -20.639 -12.822 -2.322 1.00 57.03 173 SER A CA 1
ATOM 1464 C C . SER A 1 173 ? -20.869 -11.378 -1.859 1.00 57.03 173 SER A C 1
ATOM 1466 O O . SER A 1 173 ? -20.445 -10.423 -2.519 1.00 57.03 173 SER A O 1
ATOM 1468 N N . GLU A 1 174 ? -21.482 -11.213 -0.681 1.00 69.31 174 GLU A N 1
ATOM 1469 C CA . GLU A 1 174 ? -21.397 -9.957 0.072 1.00 69.31 174 GLU A CA 1
ATOM 1470 C C . GLU A 1 174 ? -19.928 -9.606 0.376 1.00 69.31 174 GLU A C 1
ATOM 1472 O O . GLU A 1 174 ? -19.099 -10.502 0.576 1.00 69.31 174 GLU A O 1
ATOM 1477 N N . PRO A 1 175 ? -19.566 -8.312 0.386 1.00 71.50 175 PRO A N 1
ATOM 1478 C CA . PRO A 1 175 ? -18.185 -7.917 0.586 1.00 71.50 175 PRO A CA 1
ATOM 1479 C C . PRO A 1 175 ? -17.713 -8.218 2.013 1.00 71.50 175 PRO A C 1
ATOM 1481 O O . PRO A 1 175 ? -18.398 -7.930 2.993 1.00 71.50 175 PRO A O 1
ATOM 1484 N N . THR A 1 176 ? -16.493 -8.743 2.131 1.00 76.06 176 THR A N 1
ATOM 1485 C CA . THR A 1 176 ? -15.848 -8.988 3.427 1.00 76.06 176 THR A CA 1
ATOM 1486 C C . THR A 1 176 ? -15.013 -7.778 3.830 1.00 76.06 176 THR A C 1
ATOM 1488 O O . THR A 1 176 ? -14.206 -7.273 3.043 1.00 76.06 176 THR A O 1
ATOM 1491 N N . TYR A 1 177 ? -15.195 -7.319 5.069 1.00 77.94 177 TYR A N 1
ATOM 1492 C CA . TYR A 1 177 ? -14.449 -6.204 5.643 1.00 77.94 177 TYR A CA 1
ATOM 1493 C C . TYR A 1 177 ? -13.283 -6.718 6.481 1.00 77.94 177 TYR A C 1
ATOM 1495 O O . TYR A 1 177 ? -13.483 -7.484 7.424 1.00 77.94 177 TYR A O 1
ATOM 1503 N N . TYR A 1 178 ? -12.078 -6.229 6.193 1.00 80.50 178 TYR A N 1
ATOM 1504 C CA . TYR A 1 178 ? -10.936 -6.399 7.084 1.00 80.50 178 TYR A CA 1
ATOM 1505 C C . TYR A 1 178 ? -10.528 -5.081 7.690 1.00 80.50 178 TYR A C 1
ATOM 1507 O O . TYR A 1 178 ? -10.237 -4.106 7.006 1.00 80.50 178 TYR A O 1
ATOM 1515 N N . THR A 1 179 ? -10.460 -5.076 9.004 1.00 81.62 179 THR A N 1
ATOM 1516 C CA . THR A 1 179 ? -10.260 -3.871 9.778 1.00 81.62 179 THR A CA 1
ATOM 1517 C C . THR A 1 179 ? -8.873 -3.848 10.397 1.00 81.62 179 THR A C 1
ATOM 1519 O O . THR A 1 179 ? -8.463 -4.811 11.048 1.00 81.62 179 THR A O 1
ATOM 1522 N N . TYR A 1 180 ? -8.201 -2.712 10.249 1.00 77.56 180 TYR A N 1
ATOM 1523 C CA . TYR A 1 180 ? -6.975 -2.322 10.923 1.00 77.56 180 TYR A CA 1
ATOM 1524 C C . TYR A 1 180 ? -7.236 -1.098 11.795 1.00 77.56 180 TYR A C 1
ATOM 1526 O O . TYR A 1 180 ? -7.927 -0.156 11.408 1.00 77.56 180 TYR A O 1
ATOM 1534 N N . PHE A 1 181 ? -6.613 -1.068 12.964 1.00 75.19 181 PHE A N 1
ATOM 1535 C CA . PHE A 1 181 ? -6.593 0.113 13.817 1.00 75.19 181 PHE A CA 1
ATOM 1536 C C . PHE A 1 181 ? -5.160 0.468 14.172 1.00 75.19 181 PHE A C 1
ATOM 1538 O O . PHE A 1 181 ? -4.384 -0.395 14.592 1.00 75.19 181 PHE A O 1
ATOM 1545 N N . GLY A 1 182 ? -4.832 1.746 14.044 1.00 74.88 182 GLY A N 1
ATOM 1546 C CA . GLY A 1 182 ? -3.467 2.216 14.174 1.00 74.88 182 GLY A CA 1
ATOM 1547 C C . GLY A 1 182 ? -3.334 3.514 14.948 1.00 74.88 182 GLY A C 1
ATOM 1548 O O . GLY A 1 182 ? -4.305 4.237 15.195 1.00 74.88 182 GLY A O 1
ATOM 1549 N N . LYS A 1 183 ? -2.098 3.799 15.350 1.00 81.44 183 LYS A N 1
ATOM 1550 C CA . LYS A 1 183 ? -1.710 5.077 15.952 1.00 81.44 183 LYS A CA 1
ATOM 1551 C C . LYS A 1 183 ? -1.274 6.035 14.852 1.00 81.44 183 LYS A C 1
ATOM 1553 O O . LYS A 1 183 ? -0.584 5.615 13.930 1.00 81.44 183 LYS A O 1
ATOM 1558 N N . CYS A 1 184 ? -1.659 7.298 14.983 1.00 84.12 184 CYS A N 1
ATOM 1559 C CA . CYS A 1 184 ? -1.140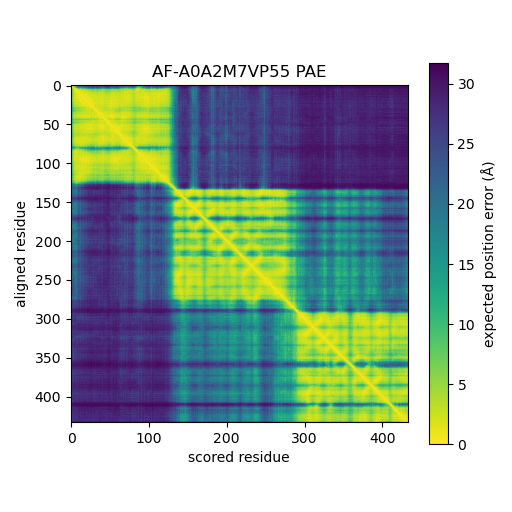 8.390 14.171 1.00 84.12 184 CYS A CA 1
ATOM 1560 C C . CYS A 1 184 ? 0.121 8.938 14.845 1.00 84.12 184 CYS A C 1
ATOM 1562 O O . CYS A 1 184 ? 0.125 9.191 16.051 1.00 84.12 184 CYS A O 1
ATOM 1564 N N . VAL A 1 185 ? 1.181 9.106 14.068 1.00 85.50 185 VAL A N 1
ATOM 1565 C CA . VAL A 1 185 ? 2.458 9.670 14.488 1.00 85.50 185 VAL A CA 1
ATOM 1566 C C . VAL A 1 185 ? 2.789 10.800 13.514 1.00 85.50 185 VAL A C 1
ATOM 1568 O O . VAL A 1 185 ? 3.073 10.533 12.341 1.00 85.50 185 VAL A O 1
ATOM 1571 N N . PRO A 1 186 ? 2.741 12.064 13.961 1.00 76.94 186 PRO A N 1
ATOM 1572 C CA . PRO A 1 186 ? 3.188 13.188 13.150 1.00 76.94 186 PRO A CA 1
ATOM 1573 C C . PRO A 1 186 ? 4.642 12.978 12.728 1.00 76.94 186 PRO A C 1
ATOM 1575 O O . PRO A 1 186 ? 5.493 12.654 13.556 1.00 76.94 186 PRO A O 1
ATOM 1578 N N . THR A 1 187 ? 4.921 13.116 11.436 1.00 75.69 187 THR A N 1
ATOM 1579 C CA . THR A 1 187 ? 6.266 12.964 10.872 1.00 75.69 187 THR A CA 1
ATOM 1580 C C . THR A 1 187 ? 6.677 14.308 10.283 1.00 75.69 187 THR A C 1
ATOM 1582 O O . THR A 1 187 ? 6.504 14.565 9.095 1.00 75.69 187 THR A O 1
ATOM 1585 N N . GLY A 1 188 ? 7.163 15.201 11.146 1.00 72.12 188 GLY A N 1
ATOM 1586 C CA . GLY A 1 188 ? 7.394 16.602 10.789 1.00 72.12 188 GLY A CA 1
ATOM 1587 C C . GLY A 1 188 ? 6.092 17.396 10.636 1.00 72.12 188 GLY A C 1
ATOM 1588 O O . GLY A 1 188 ? 5.058 17.023 11.187 1.00 72.12 188 GLY A O 1
ATOM 1589 N N . GLU A 1 189 ? 6.153 18.506 9.898 1.00 74.56 189 GLU A N 1
ATOM 1590 C CA . GLU A 1 189 ? 5.027 19.444 9.746 1.00 74.56 189 GLU A CA 1
ATOM 1591 C C . GLU A 1 189 ? 4.070 19.091 8.598 1.00 74.56 189 GLU A C 1
ATOM 1593 O O . GLU A 1 189 ? 2.950 19.603 8.558 1.00 74.56 189 GLU A O 1
ATOM 1598 N N . SER A 1 190 ? 4.488 18.214 7.677 1.00 81.69 190 SER A N 1
ATOM 1599 C CA . SER A 1 190 ? 3.818 17.993 6.387 1.00 81.69 190 SER A CA 1
ATOM 1600 C C . SER A 1 190 ? 3.458 16.542 6.063 1.00 81.69 190 SER A C 1
ATOM 1602 O O . SER A 1 190 ? 2.935 16.261 4.976 1.00 81.69 190 SER A O 1
ATOM 1604 N N . ALA A 1 191 ? 3.712 15.618 6.993 1.00 85.50 191 ALA A N 1
ATOM 1605 C CA . ALA A 1 191 ? 3.390 14.209 6.827 1.00 85.50 191 ALA A CA 1
ATOM 1606 C C . ALA A 1 191 ? 2.839 13.564 8.107 1.00 85.50 191 ALA A C 1
ATOM 1608 O O . ALA A 1 191 ? 3.212 13.915 9.229 1.00 85.50 191 ALA A O 1
ATOM 1609 N N . LEU A 1 192 ? 1.952 12.585 7.927 1.00 88.88 192 LEU A N 1
ATOM 1610 C CA . LEU A 1 192 ? 1.431 11.729 8.990 1.00 88.88 192 LEU A CA 1
ATOM 1611 C C . LEU A 1 192 ? 1.774 10.279 8.700 1.00 88.88 192 LEU A C 1
ATOM 1613 O O . LEU A 1 192 ? 1.444 9.747 7.643 1.00 88.88 192 LEU A O 1
ATOM 1617 N N . SER A 1 193 ? 2.346 9.620 9.695 1.00 91.88 193 SER A N 1
ATOM 1618 C CA . SER A 1 193 ? 2.571 8.185 9.677 1.00 91.88 193 SER A CA 1
ATOM 1619 C C . SER A 1 193 ? 1.508 7.477 10.506 1.00 91.88 193 SER A C 1
ATOM 1621 O O . SER A 1 193 ? 1.138 7.924 11.590 1.00 91.88 193 SER A O 1
ATOM 1623 N N . PHE A 1 194 ? 1.036 6.338 10.025 1.00 90.88 194 PHE A N 1
ATOM 1624 C CA . PHE A 1 194 ? 0.048 5.502 10.683 1.00 90.88 194 PHE A CA 1
ATOM 1625 C C . PHE A 1 194 ? 0.593 4.090 10.822 1.00 90.88 194 PHE A C 1
ATOM 1627 O O . PHE A 1 194 ? 0.911 3.430 9.834 1.00 90.88 194 PHE A O 1
ATOM 1634 N N . TYR A 1 195 ? 0.666 3.623 12.063 1.00 89.00 195 TYR A N 1
ATOM 1635 C CA . TYR A 1 195 ? 1.154 2.289 12.396 1.00 89.00 195 TYR A CA 1
ATOM 1636 C C . TYR A 1 195 ? -0.010 1.423 12.863 1.00 89.00 195 TYR A C 1
ATOM 1638 O O . TYR A 1 195 ? -0.595 1.690 13.918 1.00 89.00 195 TYR A O 1
ATOM 1646 N N . PHE A 1 196 ? -0.335 0.389 12.093 1.00 85.00 196 PHE A N 1
ATOM 1647 C CA . PHE A 1 196 ? -1.396 -0.573 12.372 1.00 85.00 196 PHE A CA 1
ATOM 1648 C C . PHE A 1 196 ? -0.779 -1.871 12.894 1.00 85.00 196 PHE A C 1
ATOM 1650 O O . PHE A 1 196 ? -0.105 -2.578 12.149 1.00 85.00 196 PHE A O 1
ATOM 1657 N N . SER A 1 197 ? -0.996 -2.189 14.174 1.00 74.31 197 SER A N 1
ATOM 1658 C CA . SER A 1 197 ? -0.397 -3.385 14.780 1.00 74.31 197 SER A CA 1
ATOM 1659 C C . SER A 1 197 ? -1.208 -4.649 14.496 1.00 74.31 197 SER A C 1
ATOM 1661 O O . SER A 1 197 ? -2.435 -4.613 14.353 1.00 74.31 197 SER A O 1
ATOM 1663 N N . LYS A 1 198 ? -0.507 -5.783 14.471 1.00 77.00 198 LYS A N 1
ATOM 1664 C CA . LYS A 1 198 ? -1.070 -7.115 14.243 1.00 77.00 198 LYS A CA 1
ATOM 1665 C C . LYS A 1 198 ? -2.173 -7.488 15.237 1.00 77.00 198 LYS A C 1
ATOM 1667 O O . LYS A 1 198 ? -3.215 -7.974 14.806 1.00 77.00 198 LYS A O 1
ATOM 1672 N N . GLU A 1 199 ? -2.007 -7.197 16.533 1.00 66.06 199 GLU A N 1
ATOM 1673 C CA . GLU A 1 199 ? -3.018 -7.535 17.561 1.00 66.06 199 GLU A CA 1
ATOM 1674 C C . GLU A 1 199 ? -4.325 -6.753 17.388 1.00 66.06 199 GLU A C 1
ATOM 1676 O O . GLU A 1 199 ? -5.351 -7.055 17.993 1.00 66.06 199 GLU A O 1
ATOM 1681 N N . ASN A 1 200 ? -4.265 -5.706 16.574 1.00 63.56 200 ASN A N 1
ATOM 1682 C CA . ASN A 1 200 ? -5.304 -4.726 16.366 1.00 63.56 200 ASN A CA 1
ATOM 1683 C C . ASN A 1 200 ? -5.892 -4.800 14.954 1.00 63.56 200 ASN A C 1
ATOM 1685 O O . ASN A 1 200 ? -6.574 -3.856 14.545 1.00 63.56 200 ASN A O 1
ATOM 1689 N N . SER A 1 201 ? -5.632 -5.900 14.248 1.00 69.31 201 SER A N 1
ATOM 1690 C CA . SER A 1 201 ? -6.102 -6.187 12.902 1.00 69.31 201 SER A CA 1
ATOM 1691 C C . SER A 1 201 ? -6.903 -7.486 12.878 1.00 69.31 201 SER A C 1
ATOM 1693 O O . SER A 1 201 ? -6.477 -8.499 13.428 1.00 69.31 201 SER A O 1
ATOM 1695 N N . SER A 1 202 ? -8.035 -7.481 12.175 1.00 72.38 202 SER A N 1
ATOM 1696 C CA . SER A 1 202 ? -8.814 -8.701 11.888 1.00 72.38 202 SER A CA 1
ATOM 1697 C C . SER A 1 202 ? -8.032 -9.744 11.076 1.00 72.38 202 SER A C 1
ATOM 1699 O O . SER A 1 202 ? -8.333 -10.930 11.145 1.00 72.38 202 SER A O 1
ATOM 1701 N N . LEU A 1 203 ? -7.001 -9.313 10.340 1.00 70.81 203 LEU A N 1
ATOM 1702 C CA . LEU A 1 203 ? -6.149 -10.178 9.524 1.00 70.81 203 LEU A CA 1
ATOM 1703 C C . LEU A 1 203 ? -4.950 -10.741 10.288 1.00 70.81 203 LEU A C 1
ATOM 1705 O O . LEU A 1 203 ? -4.179 -11.505 9.712 1.00 70.81 203 LEU A O 1
ATOM 1709 N N . ASN A 1 204 ? -4.754 -10.343 11.552 1.00 74.38 204 ASN A N 1
ATOM 1710 C CA . ASN A 1 204 ? -3.556 -10.682 12.317 1.00 74.38 204 ASN A CA 1
ATOM 1711 C C . ASN A 1 204 ? -2.267 -10.307 11.545 1.00 74.38 204 ASN A C 1
ATOM 1713 O O . ASN A 1 204 ? -1.279 -11.046 11.535 1.00 74.38 204 ASN A O 1
ATOM 1717 N N . LYS A 1 205 ? -2.296 -9.144 10.883 1.00 81.06 205 LYS A N 1
ATOM 1718 C CA . LYS A 1 205 ? -1.207 -8.574 10.080 1.00 81.06 205 LYS A CA 1
ATOM 1719 C C . LYS A 1 205 ? -0.952 -7.141 10.508 1.00 81.06 205 LYS A C 1
ATOM 1721 O O . LYS A 1 205 ? -1.890 -6.418 10.841 1.00 81.06 205 LYS A O 1
ATOM 1726 N N . GLU A 1 206 ? 0.307 -6.736 10.481 1.00 86.38 206 GLU A N 1
ATOM 1727 C CA . GLU A 1 206 ? 0.678 -5.335 10.631 1.00 86.38 206 GLU A CA 1
ATOM 1728 C C . GLU A 1 206 ? 0.644 -4.614 9.285 1.00 86.38 206 GLU A C 1
ATOM 1730 O O . GLU A 1 206 ? 0.701 -5.230 8.216 1.00 86.38 206 GLU A O 1
ATOM 1735 N N . CYS A 1 207 ? 0.498 -3.299 9.348 1.00 89.75 207 CYS A N 1
ATOM 1736 C CA . CYS A 1 207 ? 0.545 -2.444 8.182 1.00 89.75 207 CYS A CA 1
ATOM 1737 C C . CYS A 1 207 ? 1.014 -1.047 8.584 1.00 89.75 207 CYS A C 1
ATOM 1739 O O . CYS A 1 207 ? 0.806 -0.590 9.709 1.00 89.75 207 CYS A O 1
ATOM 1741 N N . PHE A 1 208 ? 1.636 -0.358 7.647 1.00 93.06 208 PHE A N 1
ATOM 1742 C CA . PHE A 1 208 ? 2.098 1.004 7.788 1.00 93.06 208 PHE A CA 1
ATOM 1743 C C . PHE A 1 208 ? 1.528 1.840 6.650 1.00 93.06 208 PHE A C 1
ATOM 1745 O O . PHE A 1 208 ? 1.539 1.398 5.505 1.00 93.06 208 PHE A O 1
ATOM 1752 N N . VAL A 1 209 ? 1.053 3.044 6.952 1.00 93.62 209 VAL A N 1
ATOM 1753 C CA . VAL A 1 209 ? 0.629 4.028 5.951 1.00 93.62 209 VAL A CA 1
ATOM 1754 C C . VAL A 1 209 ? 1.317 5.345 6.250 1.00 93.62 209 VAL A C 1
ATOM 1756 O O . VAL A 1 209 ? 1.311 5.793 7.388 1.00 93.62 209 VAL A O 1
ATOM 1759 N N . ASN A 1 210 ? 1.871 5.992 5.236 1.00 92.50 210 ASN A N 1
ATOM 1760 C CA . ASN A 1 210 ? 2.405 7.340 5.343 1.00 92.50 210 ASN A CA 1
ATOM 1761 C C . ASN A 1 210 ? 1.665 8.254 4.371 1.00 92.50 210 ASN A C 1
ATOM 1763 O O . ASN A 1 210 ? 1.530 7.922 3.193 1.00 92.50 210 ASN A O 1
ATOM 1767 N N . LEU A 1 211 ? 1.174 9.379 4.881 1.00 90.06 211 LEU A N 1
ATOM 1768 C CA . LEU A 1 211 ? 0.460 10.401 4.135 1.00 90.06 211 LEU A CA 1
ATOM 1769 C C . LEU A 1 211 ? 1.270 11.674 4.078 1.00 90.06 211 LEU A C 1
ATOM 1771 O O . LEU A 1 211 ? 1.604 12.247 5.112 1.00 90.06 211 LEU A O 1
ATOM 1775 N N . PHE A 1 212 ? 1.490 12.157 2.862 1.00 83.00 212 PHE A N 1
ATOM 1776 C CA . PHE A 1 212 ? 2.054 13.472 2.642 1.00 83.00 212 PHE A CA 1
ATOM 1777 C C . PHE A 1 212 ? 0.925 14.453 2.340 1.00 83.00 212 PHE A C 1
ATOM 1779 O O . PHE A 1 212 ? 0.208 14.309 1.348 1.00 83.00 212 PHE A O 1
ATOM 1786 N N . TYR A 1 213 ? 0.766 15.461 3.195 1.00 77.25 213 TYR A N 1
ATOM 1787 C CA . TYR A 1 213 ? -0.248 16.498 3.017 1.00 77.25 213 TYR A CA 1
ATOM 1788 C C . TYR A 1 213 ? 0.358 17.873 2.712 1.00 77.25 213 TYR A C 1
ATOM 1790 O O . TYR A 1 213 ? -0.364 18.758 2.252 1.00 77.25 213 TYR A O 1
ATOM 1798 N N . GLY A 1 214 ? 1.674 18.066 2.859 1.00 77.38 214 GLY A N 1
ATOM 1799 C CA . GLY A 1 214 ? 2.286 19.382 2.661 1.00 77.38 214 GLY A CA 1
ATOM 1800 C C . GLY A 1 214 ? 1.804 20.350 3.742 1.00 77.38 214 GLY A C 1
ATOM 1801 O O . GLY A 1 214 ? 1.878 20.039 4.922 1.00 77.38 214 GLY A O 1
ATOM 1802 N N . ASN A 1 215 ? 1.238 21.488 3.341 1.00 70.44 215 ASN A N 1
ATOM 1803 C CA . ASN A 1 215 ? 0.627 22.443 4.268 1.00 70.44 215 ASN A CA 1
ATOM 1804 C C . ASN A 1 215 ? -0.900 22.298 4.259 1.00 70.44 215 ASN A C 1
ATOM 1806 O O . ASN A 1 215 ? -1.488 22.070 3.202 1.00 70.44 215 ASN A O 1
ATOM 1810 N N . ASN A 1 216 ? -1.530 22.483 5.423 1.00 68.38 216 ASN A N 1
ATOM 1811 C CA . ASN A 1 216 ? -2.984 22.502 5.619 1.00 68.38 216 ASN A CA 1
ATOM 1812 C C . ASN A 1 216 ? -3.712 21.267 5.051 1.00 68.38 216 ASN A C 1
ATOM 1814 O O . ASN A 1 216 ? -4.349 21.319 4.004 1.00 68.38 216 ASN A O 1
ATOM 1818 N N . MET A 1 217 ? -3.667 20.147 5.780 1.00 74.25 217 MET A N 1
ATOM 1819 C CA . MET A 1 217 ? -4.341 18.899 5.385 1.00 74.25 217 MET A CA 1
ATOM 1820 C C . MET A 1 217 ? -5.862 19.050 5.206 1.00 74.25 217 MET A C 1
ATOM 1822 O O . MET A 1 217 ? -6.429 18.452 4.302 1.00 74.25 217 MET A O 1
ATOM 1826 N N . GLN A 1 218 ? -6.516 19.864 6.043 1.00 66.56 218 GLN A N 1
ATOM 1827 C CA . GLN A 1 218 ? -7.983 19.966 6.110 1.00 66.56 218 GLN A CA 1
ATOM 1828 C C . GLN A 1 218 ? -8.641 20.586 4.869 1.00 66.56 218 GLN A C 1
ATOM 1830 O O . GLN A 1 218 ? -9.836 20.406 4.671 1.00 66.56 218 GLN A O 1
ATOM 1835 N N . ILE A 1 219 ? -7.884 21.312 4.041 1.00 69.69 219 ILE A N 1
ATOM 1836 C CA . ILE A 1 219 ? -8.401 21.937 2.811 1.00 69.69 219 ILE A CA 1
ATOM 1837 C C . ILE A 1 219 ? -8.150 21.079 1.565 1.00 69.69 219 ILE A C 1
ATOM 1839 O O . ILE A 1 219 ? -8.445 21.510 0.451 1.00 69.69 219 ILE A O 1
ATOM 1843 N N . LYS A 1 220 ? -7.552 19.892 1.724 1.00 75.94 220 LYS A N 1
ATOM 1844 C CA . LYS A 1 220 ? -7.160 19.042 0.601 1.00 75.94 220 LYS A CA 1
ATOM 1845 C C . LYS A 1 220 ? -8.201 17.948 0.381 1.00 75.94 220 LYS A C 1
ATOM 1847 O O . LYS A 1 220 ? -8.255 17.013 1.174 1.00 75.94 220 LYS A O 1
ATOM 1852 N N . PRO A 1 221 ? -8.957 17.992 -0.730 1.00 84.06 221 PRO A N 1
ATOM 1853 C CA . PRO A 1 221 ? -9.969 16.976 -1.013 1.00 84.06 221 PRO A CA 1
ATOM 1854 C C . PRO A 1 221 ? -9.353 15.601 -1.299 1.00 84.06 221 PRO A C 1
ATOM 1856 O O . PRO A 1 221 ? -10.037 14.584 -1.208 1.00 84.06 221 PRO A O 1
ATOM 1859 N N . VAL A 1 222 ? -8.065 15.561 -1.660 1.00 90.00 222 VAL A N 1
ATOM 1860 C CA . VAL A 1 222 ? -7.331 14.337 -1.971 1.00 90.00 222 VAL A CA 1
ATOM 1861 C C . VAL A 1 222 ? -5.964 14.362 -1.291 1.00 90.00 222 VAL A C 1
ATOM 1863 O O . VAL A 1 222 ? -5.221 15.339 -1.407 1.00 90.00 222 VAL A O 1
ATOM 1866 N N . LEU A 1 223 ? -5.621 13.266 -0.618 1.00 90.38 223 LEU A N 1
ATOM 1867 C CA . LEU A 1 223 ? -4.311 13.013 -0.028 1.00 90.38 223 LEU A CA 1
ATOM 1868 C C . LEU A 1 223 ? -3.621 11.858 -0.752 1.00 90.38 223 LEU A C 1
ATOM 1870 O O . LEU A 1 223 ? -4.258 10.884 -1.157 1.00 90.38 223 LEU A O 1
ATOM 1874 N N . LEU A 1 224 ? -2.303 11.967 -0.884 1.00 91.19 224 LEU A N 1
ATOM 1875 C CA . LEU A 1 224 ? -1.459 10.930 -1.464 1.00 91.19 224 LEU A CA 1
ATOM 1876 C C . LEU A 1 224 ? -0.640 10.267 -0.367 1.00 91.19 224 LEU A C 1
ATOM 1878 O O . LEU A 1 224 ? -0.173 10.919 0.572 1.00 91.19 224 LEU A O 1
ATOM 1882 N N . GLY A 1 225 ? -0.443 8.965 -0.513 1.00 91.75 225 GLY A N 1
ATOM 1883 C CA . GLY A 1 225 ? 0.316 8.199 0.451 1.00 91.75 225 GLY A CA 1
ATOM 1884 C C . GLY A 1 225 ? 0.989 6.977 -0.126 1.00 91.75 225 GLY A C 1
ATOM 1885 O O . GLY A 1 225 ? 0.797 6.604 -1.285 1.00 91.75 225 GLY A O 1
ATOM 1886 N N . ALA A 1 226 ? 1.760 6.338 0.738 1.00 93.31 22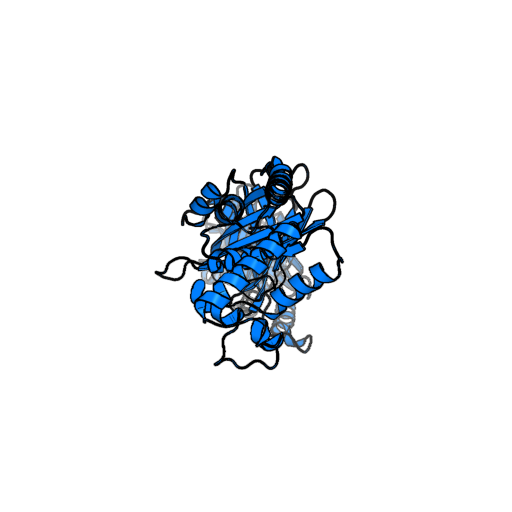6 ALA A N 1
ATOM 1887 C CA . ALA A 1 226 ? 2.302 5.013 0.521 1.00 93.31 226 ALA A CA 1
ATOM 1888 C C . ALA A 1 2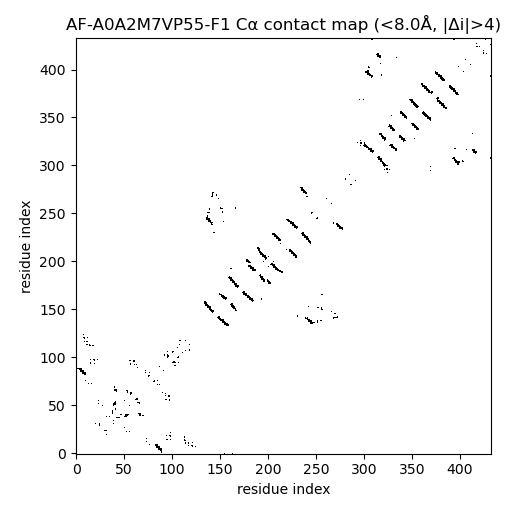26 ? 1.877 4.101 1.669 1.00 93.31 226 ALA A C 1
ATOM 1890 O O . ALA A 1 226 ? 1.741 4.551 2.807 1.00 93.31 226 ALA A O 1
ATOM 1891 N N . TYR A 1 227 ? 1.692 2.821 1.376 1.00 92.81 227 TYR A N 1
ATOM 1892 C CA . TYR A 1 227 ? 1.487 1.792 2.383 1.00 92.81 227 TYR A CA 1
ATOM 1893 C C . TYR A 1 227 ? 2.536 0.697 2.260 1.00 92.81 227 TYR A C 1
ATOM 1895 O O . TYR A 1 227 ? 3.023 0.414 1.168 1.00 92.81 227 TYR A O 1
ATOM 1903 N N . CYS A 1 228 ? 2.847 0.067 3.385 1.00 92.00 228 CYS A N 1
ATOM 1904 C CA . CYS A 1 228 ? 3.630 -1.154 3.475 1.00 92.00 228 CYS A CA 1
ATOM 1905 C C . CYS A 1 228 ? 2.844 -2.174 4.303 1.00 92.00 228 CYS A C 1
ATOM 1907 O O . CYS A 1 228 ? 2.274 -1.831 5.338 1.00 92.00 228 CYS A O 1
ATOM 1909 N N . GLY A 1 229 ? 2.766 -3.417 3.850 1.00 89.81 229 GLY A N 1
ATOM 1910 C CA . GLY A 1 229 ? 2.011 -4.464 4.529 1.00 89.81 229 GLY A CA 1
ATOM 1911 C C . GLY A 1 229 ? 2.287 -5.827 3.920 1.00 89.81 229 GLY A C 1
ATOM 1912 O O . GLY A 1 229 ? 3.380 -6.080 3.425 1.00 89.81 229 GLY A O 1
ATOM 1913 N N . PHE A 1 230 ? 1.280 -6.697 3.926 1.00 86.19 230 PHE A N 1
ATOM 1914 C CA . PHE A 1 230 ? 1.395 -8.058 3.407 1.00 86.19 230 PHE A CA 1
ATOM 1915 C C . PHE A 1 230 ? 0.234 -8.380 2.471 1.00 86.19 230 PHE A C 1
ATOM 1917 O O . PHE A 1 230 ? -0.909 -8.012 2.753 1.00 86.19 230 PHE A O 1
ATOM 1924 N N . ASN A 1 231 ? 0.503 -9.103 1.384 1.00 81.88 231 ASN A N 1
ATOM 1925 C CA . ASN A 1 231 ? -0.553 -9.627 0.514 1.00 81.88 231 ASN A CA 1
ATOM 1926 C C . ASN A 1 231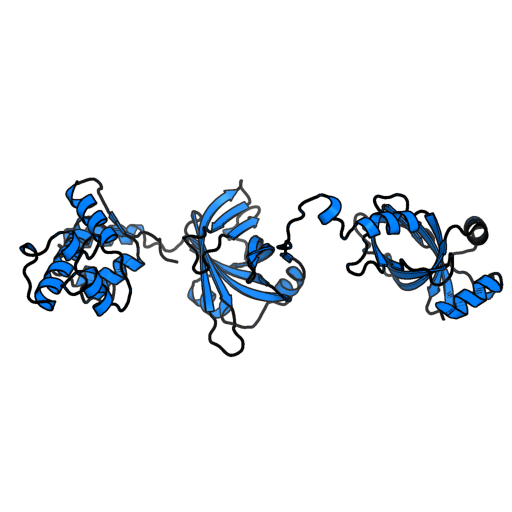 ? -1.253 -10.853 1.134 1.00 81.88 231 ASN A C 1
ATOM 1928 O O . ASN A 1 231 ? -0.969 -11.260 2.268 1.00 81.88 231 ASN A O 1
ATOM 1932 N N . ARG A 1 232 ? -2.173 -11.470 0.382 1.00 75.94 232 ARG A N 1
ATOM 1933 C CA . ARG A 1 232 ? -2.870 -12.709 0.773 1.00 75.94 232 ARG A CA 1
ATOM 1934 C C . ARG A 1 232 ? -1.916 -13.875 1.056 1.00 75.94 232 ARG A C 1
ATOM 1936 O O . ARG A 1 232 ? -2.175 -14.630 1.987 1.00 75.94 232 ARG A O 1
ATOM 1943 N N . ASN A 1 233 ? -0.796 -13.952 0.338 1.00 77.06 233 ASN A N 1
ATOM 1944 C CA . ASN A 1 233 ? 0.221 -15.002 0.463 1.00 77.06 233 ASN A CA 1
ATOM 1945 C C . ASN A 1 233 ? 1.279 -14.723 1.550 1.00 77.06 233 ASN A C 1
ATOM 1947 O O . ASN A 1 233 ? 2.246 -15.467 1.659 1.00 77.06 233 ASN A O 1
ATOM 1951 N N . ASN A 1 234 ? 1.105 -13.673 2.362 1.00 79.38 234 ASN A N 1
ATOM 1952 C CA . ASN A 1 234 ? 2.070 -13.212 3.370 1.00 79.38 234 ASN A CA 1
ATOM 1953 C C . ASN A 1 234 ? 3.419 -12.726 2.808 1.00 79.38 234 ASN A C 1
ATOM 1955 O O . ASN A 1 234 ? 4.373 -12.581 3.569 1.00 79.38 234 ASN A O 1
ATOM 1959 N N . SER A 1 235 ? 3.494 -12.398 1.520 1.00 84.50 235 SER A N 1
ATOM 1960 C CA . SER A 1 235 ? 4.626 -11.666 0.951 1.00 84.50 235 SER A CA 1
ATOM 1961 C C . SER A 1 235 ? 4.559 -10.191 1.368 1.00 84.50 235 SER A C 1
ATOM 1963 O O . SER A 1 235 ? 3.466 -9.604 1.315 1.00 84.50 235 SER A O 1
ATOM 1965 N N . PRO A 1 236 ? 5.682 -9.563 1.765 1.00 88.00 236 PRO A N 1
ATOM 1966 C CA . PRO A 1 236 ? 5.734 -8.127 2.006 1.00 88.00 236 PRO A CA 1
ATOM 1967 C C . PRO A 1 236 ? 5.411 -7.341 0.734 1.00 88.00 236 PRO A C 1
ATOM 1969 O O . PRO A 1 236 ? 5.842 -7.691 -0.366 1.00 88.00 236 PRO A O 1
ATOM 1972 N N . VAL A 1 237 ? 4.658 -6.257 0.880 1.00 89.50 237 VAL A N 1
ATOM 1973 C CA . VAL A 1 237 ? 4.263 -5.389 -0.232 1.00 89.50 237 VAL A CA 1
ATOM 1974 C C . VAL A 1 237 ? 4.399 -3.931 0.144 1.00 89.50 237 VAL A C 1
ATOM 1976 O O . VAL A 1 237 ? 4.133 -3.548 1.282 1.00 89.50 237 VAL A O 1
ATOM 1979 N N . ILE A 1 238 ? 4.735 -3.112 -0.844 1.00 92.06 238 ILE A N 1
ATOM 1980 C CA . ILE A 1 238 ? 4.705 -1.657 -0.748 1.00 92.06 238 ILE A CA 1
ATOM 1981 C C . ILE A 1 238 ? 3.956 -1.095 -1.952 1.00 92.06 238 ILE A C 1
ATOM 1983 O O . ILE A 1 238 ? 4.091 -1.594 -3.068 1.00 92.06 238 ILE A O 1
ATOM 1987 N N . GLY A 1 239 ? 3.154 -0.056 -1.753 1.00 91.81 239 GLY A N 1
ATOM 1988 C CA . GLY A 1 239 ? 2.470 0.588 -2.866 1.00 91.81 239 GLY A CA 1
ATOM 1989 C C . GLY A 1 239 ? 1.992 1.993 -2.559 1.00 91.81 239 GLY A C 1
ATOM 1990 O O . GLY A 1 239 ? 1.988 2.425 -1.407 1.00 91.81 239 GLY A O 1
ATOM 1991 N N . LYS A 1 240 ? 1.591 2.719 -3.603 1.00 93.12 240 LYS A N 1
ATOM 1992 C CA . LYS A 1 240 ? 0.914 4.013 -3.453 1.00 93.12 240 LYS A CA 1
ATOM 1993 C C . LYS A 1 240 ? -0.566 3.828 -3.130 1.00 93.12 240 LYS A C 1
ATOM 1995 O O . LYS A 1 240 ? -1.171 2.818 -3.488 1.00 93.12 240 LYS A O 1
ATOM 2000 N N . LEU A 1 241 ? -1.141 4.836 -2.485 1.00 93.50 241 LEU A N 1
ATOM 2001 C CA . LEU A 1 241 ? -2.574 4.951 -2.245 1.00 93.50 241 LEU A CA 1
ATOM 2002 C C . LEU A 1 241 ? -3.052 6.398 -2.389 1.00 93.50 241 LEU A C 1
ATOM 2004 O O . LEU A 1 241 ? -2.267 7.346 -2.302 1.00 93.50 241 LEU A O 1
ATOM 2008 N N . ILE A 1 242 ? -4.353 6.543 -2.619 1.00 93.94 242 ILE A N 1
ATOM 2009 C CA . ILE A 1 242 ? -5.063 7.822 -2.675 1.00 93.94 242 ILE A CA 1
ATOM 2010 C C . ILE A 1 242 ? -6.146 7.805 -1.602 1.00 93.94 242 ILE A C 1
ATOM 2012 O O . ILE A 1 242 ? -6.874 6.821 -1.496 1.00 93.94 242 ILE A O 1
ATOM 2016 N N . PHE A 1 243 ? -6.292 8.895 -0.855 1.00 93.56 243 PHE A N 1
ATOM 2017 C CA . PHE A 1 243 ? -7.423 9.120 0.042 1.00 93.56 243 PHE A CA 1
ATOM 2018 C C . PHE A 1 243 ? -8.250 10.314 -0.431 1.00 93.56 243 PHE A C 1
ATOM 2020 O O . PHE A 1 243 ? -7.739 11.423 -0.507 1.00 93.56 243 PHE A O 1
ATOM 2027 N N . GLU A 1 244 ? -9.525 10.094 -0.729 1.00 93.38 244 GLU A N 1
ATOM 2028 C CA . GLU A 1 244 ? -10.497 11.133 -1.091 1.00 93.38 244 GLU A CA 1
ATOM 2029 C C . GLU A 1 244 ? -11.353 11.479 0.129 1.00 93.38 244 GLU A C 1
ATOM 2031 O O . GLU A 1 244 ? -11.993 10.591 0.692 1.00 93.38 244 GLU A O 1
ATOM 2036 N N . GLN A 1 245 ? -11.363 12.741 0.553 1.00 91.56 245 GLN A N 1
ATOM 2037 C CA . GLN A 1 245 ? -12.121 13.175 1.725 1.00 91.56 245 GLN A CA 1
ATOM 2038 C C . GLN A 1 245 ? -13.632 13.147 1.456 1.00 91.56 245 GLN A C 1
ATOM 2040 O O . GLN A 1 245 ? -14.097 13.516 0.378 1.00 91.56 245 GLN A O 1
ATOM 2045 N N . VAL A 1 246 ? -14.407 12.735 2.457 1.00 91.19 246 VAL A N 1
ATOM 2046 C CA . VAL A 1 246 ? -15.874 12.809 2.470 1.00 91.19 246 VAL A CA 1
ATOM 2047 C C . VAL A 1 246 ? -16.348 13.480 3.757 1.00 91.19 246 VAL A C 1
ATOM 2049 O O . VAL A 1 246 ? -15.619 13.527 4.748 1.00 91.19 246 VAL A O 1
ATOM 2052 N N . ASN A 1 247 ? -17.563 14.025 3.728 1.00 86.31 247 ASN A N 1
ATOM 2053 C CA . ASN A 1 247 ? -18.074 14.859 4.816 1.00 86.31 247 ASN A CA 1
ATOM 2054 C C . ASN A 1 247 ? -18.437 14.044 6.063 1.00 86.31 247 ASN A C 1
ATOM 2056 O O . ASN A 1 247 ? -18.267 14.520 7.181 1.00 86.31 247 ASN A O 1
ATOM 2060 N N . ASP A 1 248 ? -18.923 12.819 5.870 1.00 84.31 248 ASP A N 1
ATOM 2061 C CA . ASP A 1 248 ? -19.530 12.021 6.927 1.00 84.31 248 ASP A CA 1
ATOM 2062 C C . ASP A 1 248 ? -19.366 10.509 6.686 1.00 84.31 248 ASP A C 1
ATOM 2064 O O . ASP A 1 248 ? -18.961 10.043 5.614 1.00 84.31 248 ASP A O 1
ATOM 2068 N N . PHE A 1 249 ? -19.677 9.739 7.727 1.00 81.94 249 PHE A N 1
ATOM 2069 C CA . PHE A 1 249 ? -19.560 8.285 7.744 1.00 81.94 249 PHE A CA 1
ATOM 2070 C C . PHE A 1 249 ? -20.553 7.572 6.809 1.00 81.94 249 PHE A C 1
ATOM 2072 O O . PHE A 1 249 ? -20.202 6.544 6.228 1.00 81.94 249 PHE A O 1
ATOM 2079 N N . GLU A 1 250 ? -21.772 8.087 6.641 1.00 87.44 250 GLU A N 1
ATOM 2080 C CA . GLU A 1 250 ? -22.802 7.453 5.806 1.00 87.44 250 GLU A CA 1
ATOM 2081 C C . GLU A 1 250 ? -22.413 7.546 4.329 1.00 87.44 250 GLU A C 1
ATOM 2083 O O . GLU A 1 250 ? -22.382 6.539 3.614 1.00 87.44 250 GLU A O 1
ATOM 2088 N N . THR A 1 251 ? -21.983 8.735 3.899 1.00 89.12 251 THR A N 1
ATOM 2089 C CA . THR A 1 251 ? -21.393 8.970 2.580 1.00 89.12 251 THR A CA 1
ATOM 2090 C C . THR A 1 251 ? -20.173 8.076 2.363 1.00 89.12 251 THR A C 1
ATOM 2092 O O . THR A 1 251 ? -20.001 7.513 1.276 1.00 89.12 251 THR A O 1
ATOM 2095 N N . GLN A 1 252 ? -19.332 7.904 3.392 1.00 92.00 252 GLN A N 1
ATOM 2096 C CA . GLN A 1 252 ? -18.176 7.013 3.330 1.00 92.00 252 GLN A CA 1
ATOM 2097 C C . GLN A 1 252 ? -18.588 5.559 3.046 1.00 92.00 252 GLN A C 1
ATOM 2099 O O . GLN A 1 252 ? -18.021 4.914 2.161 1.00 92.00 252 GLN A O 1
ATOM 2104 N N . ASP A 1 253 ? -19.574 5.040 3.781 1.00 87.44 253 ASP A N 1
ATOM 2105 C CA . ASP A 1 253 ? -20.052 3.663 3.644 1.00 87.44 253 ASP A CA 1
ATOM 2106 C C . ASP A 1 253 ? -20.683 3.400 2.272 1.00 87.44 253 ASP A C 1
ATOM 2108 O O . ASP A 1 253 ? -20.360 2.400 1.623 1.00 87.44 253 ASP A O 1
ATOM 2112 N N . LEU A 1 254 ? -21.499 4.337 1.787 1.00 89.19 254 LEU A N 1
ATOM 2113 C CA . LEU A 1 254 ? -22.117 4.262 0.464 1.00 89.19 254 LEU A CA 1
ATOM 2114 C C . LEU A 1 254 ? -21.067 4.261 -0.658 1.00 89.19 254 LEU A C 1
ATOM 2116 O O . LEU A 1 254 ? -21.090 3.387 -1.531 1.00 89.19 254 LEU A O 1
ATOM 2120 N N . LYS A 1 255 ? -20.100 5.192 -0.631 1.00 90.69 255 LYS A N 1
ATOM 2121 C CA . LYS A 1 255 ? -19.069 5.293 -1.684 1.00 90.69 255 LYS A CA 1
ATOM 2122 C C . LYS A 1 255 ? -18.136 4.085 -1.728 1.00 90.69 255 LYS A C 1
ATOM 2124 O O . LYS A 1 255 ? -17.751 3.671 -2.827 1.00 90.69 255 LYS A O 1
ATOM 2129 N N . VAL A 1 256 ? -17.766 3.516 -0.575 1.00 89.12 256 VAL A N 1
ATOM 2130 C CA . VAL A 1 256 ? -16.898 2.323 -0.521 1.00 89.12 256 VAL A CA 1
ATOM 2131 C C . VAL A 1 256 ? -17.583 1.097 -1.130 1.00 89.12 256 VAL A C 1
ATOM 2133 O O . VAL A 1 256 ? -16.915 0.305 -1.791 1.00 89.12 256 VAL A O 1
ATOM 2136 N N . LYS A 1 257 ? -18.905 0.960 -0.963 1.00 87.31 257 LYS A N 1
ATOM 2137 C CA . LYS A 1 257 ? -19.694 -0.156 -1.514 1.00 87.31 257 LYS A CA 1
ATOM 2138 C C . LYS A 1 257 ? -20.019 -0.015 -3.007 1.00 87.31 257 LYS A C 1
ATOM 2140 O O . LYS A 1 257 ? -20.375 -1.003 -3.644 1.00 87.31 257 LYS A O 1
ATOM 2145 N N . SER A 1 258 ? -19.900 1.175 -3.593 1.00 86.25 258 SER A N 1
ATOM 2146 C CA . SER A 1 258 ? -20.022 1.322 -5.049 1.00 86.25 258 SER A CA 1
ATOM 2147 C C . SER A 1 258 ? -18.860 0.613 -5.761 1.00 86.25 258 SER A C 1
ATOM 2149 O O . SER A 1 258 ? -17.710 0.685 -5.320 1.00 86.25 258 SER A O 1
ATOM 2151 N N . LYS A 1 259 ? -19.139 -0.025 -6.902 1.00 81.56 259 LYS A N 1
ATOM 2152 C CA . LYS A 1 259 ? -18.110 -0.606 -7.782 1.00 81.56 259 LYS A CA 1
ATOM 2153 C C . LYS A 1 259 ? -17.417 0.434 -8.671 1.00 81.56 259 LYS A C 1
ATOM 2155 O O . LYS A 1 259 ? -16.402 0.113 -9.278 1.00 81.56 259 LYS A O 1
ATOM 2160 N N . ASP A 1 260 ? -17.924 1.664 -8.723 1.00 85.62 260 ASP A N 1
ATOM 2161 C CA . ASP A 1 260 ? -17.404 2.714 -9.600 1.00 85.62 260 ASP A CA 1
ATOM 2162 C C . ASP A 1 260 ? -16.078 3.252 -9.079 1.00 85.62 260 ASP A C 1
ATOM 2164 O O . ASP A 1 260 ? -15.962 3.629 -7.914 1.00 85.62 260 ASP A O 1
ATOM 2168 N N . ILE A 1 261 ? -15.070 3.333 -9.937 1.00 84.50 261 ILE A N 1
ATOM 2169 C CA . ILE A 1 261 ? -13.747 3.837 -9.570 1.00 84.50 261 ILE A CA 1
ATOM 2170 C C . ILE A 1 261 ? -13.448 5.046 -10.436 1.00 84.50 261 ILE A C 1
ATOM 2172 O O . ILE A 1 261 ? -13.633 5.004 -11.649 1.00 84.50 261 ILE A O 1
ATOM 2176 N N . ASN A 1 262 ? -12.967 6.123 -9.813 1.00 88.12 262 ASN A N 1
ATOM 2177 C CA . ASN A 1 262 ? -12.535 7.306 -10.542 1.00 88.12 262 ASN A CA 1
ATOM 2178 C C . ASN A 1 262 ? -11.402 6.921 -11.524 1.00 88.12 262 ASN A C 1
ATOM 2180 O O . ASN A 1 262 ? -10.344 6.474 -11.063 1.00 88.12 262 ASN A O 1
ATOM 2184 N N . PRO A 1 263 ? -11.573 7.113 -12.849 1.00 88.88 263 PRO A N 1
ATOM 2185 C CA . PRO A 1 263 ? -10.568 6.725 -13.840 1.00 88.88 263 PRO A CA 1
ATOM 2186 C C . PRO A 1 263 ? -9.206 7.400 -13.637 1.00 88.88 263 PRO A C 1
ATOM 2188 O O . PRO A 1 263 ? -8.171 6.794 -13.906 1.00 88.88 263 PRO A O 1
ATOM 2191 N N . ILE A 1 264 ? -9.178 8.627 -13.106 1.00 89.62 264 ILE A N 1
ATOM 2192 C CA . ILE A 1 264 ? -7.933 9.350 -12.810 1.00 89.62 264 ILE A CA 1
ATOM 2193 C C . ILE A 1 264 ? -7.171 8.641 -11.685 1.00 89.62 264 ILE A C 1
ATOM 2195 O O . ILE A 1 264 ? -5.967 8.408 -11.798 1.00 89.62 264 ILE A O 1
ATOM 2199 N N . PHE A 1 265 ? -7.871 8.245 -10.618 1.00 91.12 265 PHE A N 1
ATOM 2200 C CA . PHE A 1 265 ? -7.268 7.493 -9.511 1.00 91.12 265 PHE A CA 1
ATOM 2201 C C . PHE A 1 265 ? -6.809 6.114 -9.970 1.00 91.12 265 PHE A C 1
ATOM 2203 O O . PHE A 1 265 ? -5.735 5.660 -9.573 1.00 91.12 265 PHE A O 1
ATOM 2210 N N . HIS A 1 266 ? -7.593 5.482 -10.849 1.00 86.69 266 HIS A N 1
ATOM 2211 C CA . HIS A 1 266 ? -7.223 4.230 -11.484 1.00 86.69 266 HIS A CA 1
ATOM 2212 C C . HIS A 1 266 ? -5.877 4.368 -12.206 1.00 86.69 266 HIS A C 1
ATOM 2214 O O . HIS A 1 266 ? -4.896 3.738 -11.814 1.00 86.69 266 HIS A O 1
ATOM 2220 N N . HIS A 1 267 ? -5.783 5.264 -13.188 1.00 85.38 267 HIS A N 1
ATOM 2221 C CA . HIS A 1 267 ? -4.549 5.468 -13.946 1.00 85.38 267 HIS A CA 1
ATOM 2222 C C . HIS A 1 267 ? -3.350 5.844 -13.071 1.00 85.38 267 HIS A C 1
ATOM 2224 O O . HIS A 1 267 ? -2.262 5.318 -13.290 1.00 85.38 267 HIS A O 1
ATOM 2230 N N . TYR A 1 268 ? -3.537 6.690 -12.054 1.00 87.50 268 TYR A N 1
ATOM 2231 C CA . TYR A 1 268 ? -2.443 7.098 -11.170 1.00 87.50 268 TYR A CA 1
ATOM 2232 C C . TYR A 1 268 ? -1.840 5.932 -10.376 1.00 87.50 268 TYR A C 1
ATOM 2234 O O . TYR A 1 268 ? -0.626 5.864 -10.198 1.00 87.50 268 TYR A O 1
ATOM 2242 N N . LEU A 1 269 ? -2.676 5.019 -9.879 1.00 88.25 269 LEU A N 1
ATOM 2243 C CA . LEU A 1 269 ? -2.234 3.896 -9.046 1.00 88.25 269 LEU A CA 1
ATOM 2244 C C . LEU A 1 269 ? -1.792 2.675 -9.865 1.00 88.25 269 LEU A C 1
ATOM 2246 O O . LEU A 1 269 ? -1.243 1.725 -9.299 1.00 88.25 269 LEU A O 1
ATOM 2250 N N . TYR A 1 270 ? -1.993 2.696 -11.185 1.00 83.19 270 TYR A N 1
ATOM 2251 C CA . TYR A 1 270 ? -1.621 1.595 -12.065 1.00 83.19 270 TYR A CA 1
ATOM 2252 C C . TYR A 1 270 ? -0.119 1.293 -11.965 1.00 83.19 270 TYR A C 1
ATOM 2254 O O . TYR A 1 270 ? 0.729 2.183 -12.069 1.00 83.19 270 TYR A O 1
ATOM 2262 N N . SER A 1 271 ? 0.213 0.020 -11.732 1.00 78.44 271 SER A N 1
ATOM 2263 C CA . SER A 1 271 ? 1.589 -0.468 -11.540 1.00 78.44 271 SER A CA 1
ATOM 2264 C C . SER A 1 271 ? 2.386 0.225 -10.418 1.00 78.44 271 SER A C 1
ATOM 2266 O O . SER A 1 271 ? 3.609 0.133 -10.389 1.00 78.44 271 SER A O 1
ATOM 2268 N N . GLN A 1 272 ? 1.723 0.886 -9.459 1.00 84.88 272 GLN A N 1
ATOM 2269 C CA . GLN A 1 272 ? 2.379 1.546 -8.318 1.00 84.88 272 GLN A CA 1
ATOM 2270 C C . GLN A 1 272 ? 2.517 0.644 -7.078 1.00 84.88 272 GLN A C 1
ATOM 2272 O O . GLN A 1 272 ? 2.682 1.154 -5.969 1.00 84.88 272 GLN A O 1
ATOM 2277 N N . ARG A 1 273 ? 2.425 -0.683 -7.242 1.00 86.31 273 ARG A N 1
ATOM 2278 C CA . ARG A 1 273 ? 2.616 -1.687 -6.182 1.00 86.31 273 ARG A CA 1
ATOM 2279 C C . ARG A 1 273 ? 3.808 -2.575 -6.517 1.00 86.31 273 ARG A C 1
ATOM 2281 O O . ARG A 1 273 ? 3.882 -3.133 -7.608 1.00 86.31 273 ARG A O 1
ATOM 2288 N N . MET A 1 274 ? 4.688 -2.749 -5.543 1.00 85.31 274 MET A N 1
ATOM 2289 C CA . MET A 1 274 ? 5.804 -3.683 -5.562 1.00 85.31 274 MET A CA 1
ATOM 2290 C C . MET A 1 274 ? 5.544 -4.790 -4.540 1.00 85.31 274 MET A C 1
ATOM 2292 O O . MET A 1 274 ? 5.127 -4.532 -3.410 1.00 85.31 274 MET A O 1
ATOM 2296 N N . GLU A 1 275 ? 5.798 -6.025 -4.950 1.00 85.12 275 GLU A N 1
ATOM 2297 C CA . GLU A 1 275 ? 5.776 -7.196 -4.081 1.00 85.12 275 GLU A CA 1
ATOM 2298 C C . GLU A 1 275 ? 7.198 -7.703 -3.897 1.00 85.12 275 GLU A C 1
ATOM 2300 O O . GLU A 1 275 ? 7.947 -7.805 -4.868 1.00 85.12 275 GLU A O 1
ATOM 2305 N N . VAL A 1 276 ? 7.563 -7.983 -2.650 1.00 80.25 276 VAL A N 1
ATOM 2306 C CA . VAL A 1 276 ? 8.842 -8.594 -2.308 1.00 80.25 276 VAL A CA 1
ATOM 2307 C C . VAL A 1 276 ? 8.662 -10.103 -2.363 1.00 80.25 276 VAL A C 1
ATOM 2309 O O . VAL A 1 276 ? 7.738 -10.643 -1.754 1.00 80.25 276 VAL A O 1
ATOM 2312 N N . GLU A 1 277 ? 9.535 -10.780 -3.102 1.00 69.75 277 GLU A N 1
ATOM 2313 C CA . GLU A 1 277 ? 9.502 -12.235 -3.215 1.00 69.75 277 GLU A CA 1
ATOM 2314 C C . GLU A 1 277 ? 9.688 -12.892 -1.840 1.00 69.75 277 GLU A C 1
ATOM 2316 O O . GLU A 1 277 ? 10.503 -12.465 -1.022 1.00 69.75 277 GLU A O 1
ATOM 2321 N N . SER A 1 278 ? 8.905 -13.939 -1.573 1.00 63.28 278 SER A N 1
ATOM 2322 C CA . SER A 1 278 ? 8.919 -14.651 -0.291 1.00 63.28 278 SER A CA 1
ATOM 2323 C C . SER A 1 278 ? 10.146 -15.551 -0.108 1.00 63.28 278 SER A C 1
ATOM 2325 O O . SER A 1 278 ? 10.389 -16.037 0.995 1.00 63.28 278 SER A O 1
ATOM 2327 N N . VAL A 1 279 ? 10.893 -15.814 -1.184 1.00 66.31 279 VAL A N 1
ATOM 2328 C CA . VAL A 1 279 ? 12.113 -16.625 -1.158 1.00 66.31 279 VAL A CA 1
ATOM 2329 C C . VAL A 1 279 ? 13.295 -15.687 -0.964 1.00 66.31 279 VAL A C 1
ATOM 2331 O O . VAL A 1 279 ? 13.664 -14.941 -1.867 1.00 66.31 279 VAL A O 1
ATOM 2334 N N . LEU A 1 280 ? 13.864 -15.703 0.240 1.00 67.81 280 LEU A N 1
ATOM 2335 C CA . LEU A 1 280 ? 15.027 -14.884 0.555 1.00 67.81 280 LEU A CA 1
ATOM 2336 C C . LEU A 1 280 ? 16.300 -15.546 0.010 1.00 67.81 280 LEU A C 1
ATOM 2338 O O . LEU A 1 280 ? 16.467 -16.758 0.169 1.00 67.81 280 LEU A O 1
ATOM 2342 N N . PRO A 1 281 ? 17.214 -14.772 -0.592 1.00 70.06 281 PRO A N 1
ATOM 2343 C CA . PRO A 1 281 ? 18.512 -15.285 -1.008 1.00 70.06 281 PRO A CA 1
ATOM 2344 C C . PRO A 1 281 ? 19.342 -15.691 0.221 1.00 70.06 281 PRO A C 1
ATOM 2346 O O . PRO A 1 281 ? 19.348 -14.983 1.230 1.00 70.06 281 PRO A O 1
ATOM 2349 N N . HIS A 1 282 ? 20.068 -16.808 0.147 1.00 68.25 282 HIS A N 1
ATOM 2350 C CA . HIS A 1 282 ? 21.005 -17.229 1.197 1.00 68.25 282 HIS A CA 1
ATOM 2351 C C . HIS A 1 282 ? 22.439 -16.757 0.929 1.00 68.25 282 HIS A C 1
ATOM 2353 O O . HIS A 1 282 ? 23.238 -16.629 1.857 1.00 68.25 282 HIS A O 1
ATOM 2359 N N . LYS A 1 283 ? 22.767 -16.497 -0.335 1.00 70.88 283 LYS A N 1
ATOM 2360 C CA . LYS A 1 283 ? 24.029 -15.935 -0.819 1.00 70.88 283 LYS A CA 1
ATOM 2361 C C . LYS A 1 283 ? 23.730 -14.833 -1.832 1.00 70.88 283 LYS A C 1
ATOM 2363 O O . LYS A 1 283 ? 22.665 -14.831 -2.443 1.00 70.88 283 LYS A O 1
ATOM 2368 N N . ASP A 1 284 ? 24.696 -13.959 -2.100 1.00 60.59 284 ASP A N 1
ATOM 2369 C CA . ASP A 1 284 ? 24.578 -12.949 -3.167 1.00 60.59 284 ASP A CA 1
ATOM 2370 C C . ASP A 1 284 ? 24.322 -13.605 -4.538 1.00 60.59 284 ASP A C 1
ATOM 2372 O O . ASP A 1 284 ? 23.629 -13.052 -5.388 1.00 60.59 284 ASP A O 1
ATOM 2376 N N . SER A 1 285 ? 24.794 -14.843 -4.726 1.00 59.66 285 SER A N 1
ATOM 2377 C CA . SER A 1 285 ? 24.490 -15.661 -5.902 1.00 59.66 285 SER A CA 1
ATOM 2378 C C . SER A 1 285 ? 23.029 -16.141 -5.979 1.00 59.66 285 SER A C 1
ATOM 2380 O O . SER A 1 285 ? 22.562 -16.612 -7.010 1.00 59.66 285 SER A O 1
ATOM 2382 N N . ASP A 1 286 ? 22.251 -16.043 -4.916 1.00 58.50 286 ASP A N 1
ATOM 2383 C CA . ASP A 1 286 ? 20.847 -16.463 -4.948 1.00 58.50 286 ASP A CA 1
ATOM 2384 C C . ASP A 1 286 ? 19.950 -15.308 -5.414 1.00 58.50 286 ASP A C 1
ATOM 2386 O O . ASP A 1 286 ? 18.931 -15.536 -6.061 1.00 58.50 286 ASP A O 1
ATOM 2390 N N . LEU A 1 287 ? 20.409 -14.058 -5.242 1.00 58.94 287 LEU A N 1
ATOM 2391 C CA . LEU A 1 287 ? 19.940 -12.919 -6.044 1.00 58.94 287 LEU A CA 1
ATOM 2392 C C . LEU A 1 287 ? 20.332 -13.078 -7.518 1.00 58.94 287 LEU A C 1
ATOM 2394 O O . LEU A 1 287 ? 19.888 -12.307 -8.360 1.00 58.94 287 LEU A O 1
ATOM 2398 N N . SER A 1 288 ? 21.172 -14.063 -7.845 1.00 50.88 288 SER A N 1
ATOM 2399 C CA . SER A 1 288 ? 21.792 -14.235 -9.149 1.00 50.88 288 SER A CA 1
ATOM 2400 C C . SER A 1 288 ? 21.150 -15.328 -10.019 1.00 50.88 288 SER A C 1
ATOM 2402 O O . SER A 1 288 ? 21.767 -15.855 -10.938 1.00 50.88 288 SER A O 1
ATOM 2404 N N . VAL A 1 289 ? 19.814 -15.421 -9.974 1.00 51.22 289 VAL A N 1
ATOM 2405 C CA . VAL A 1 289 ? 19.048 -15.610 -11.236 1.00 51.22 289 VAL A CA 1
ATOM 2406 C C . VAL A 1 289 ? 19.524 -14.592 -12.315 1.00 51.22 289 VAL A C 1
ATOM 2408 O O . VAL A 1 289 ? 19.305 -14.768 -13.501 1.00 51.22 289 VAL A O 1
ATOM 2411 N N . PHE A 1 290 ? 20.275 -13.571 -11.882 1.00 50.69 290 PHE A N 1
ATOM 2412 C CA . PHE A 1 290 ? 21.044 -12.560 -12.578 1.00 50.69 290 PHE A CA 1
ATOM 2413 C C . PHE A 1 290 ? 22.537 -12.901 -12.920 1.00 50.69 290 PHE A C 1
ATOM 2415 O O . PHE A 1 290 ? 23.182 -12.027 -13.489 1.00 50.69 290 PHE A O 1
ATOM 2422 N N . VAL A 1 291 ? 23.147 -14.080 -12.648 1.00 49.25 291 VAL A N 1
ATOM 2423 C CA . VAL A 1 291 ? 24.550 -14.365 -13.117 1.00 49.25 291 VAL A CA 1
ATOM 2424 C C . VAL A 1 291 ? 24.620 -14.337 -14.638 1.00 49.25 291 VAL A C 1
ATOM 2426 O O . VAL A 1 291 ? 25.521 -13.725 -15.208 1.00 49.25 291 VAL A O 1
ATOM 2429 N N . ASN A 1 292 ? 23.606 -14.913 -15.290 1.00 59.94 292 ASN A N 1
ATOM 2430 C CA . ASN A 1 292 ? 23.451 -14.853 -16.738 1.00 59.94 292 ASN A CA 1
ATOM 2431 C C . ASN A 1 292 ? 23.385 -13.395 -17.221 1.00 59.94 292 ASN A C 1
ATOM 2433 O O . ASN A 1 292 ? 23.813 -13.086 -18.320 1.00 59.94 292 ASN A O 1
ATOM 2437 N N . ARG A 1 293 ? 22.931 -12.447 -16.390 1.00 66.69 293 ARG A N 1
ATOM 2438 C CA . ARG A 1 293 ? 22.857 -11.032 -16.773 1.00 66.69 293 ARG A CA 1
ATOM 2439 C C . ARG A 1 293 ? 24.208 -10.367 -16.893 1.00 66.69 293 ARG A C 1
ATOM 2441 O O . ARG A 1 293 ? 24.365 -9.576 -17.811 1.00 66.69 293 ARG A O 1
ATOM 2448 N N . LEU A 1 294 ? 25.160 -10.655 -16.007 1.00 74.31 294 LEU A N 1
ATOM 2449 C CA . LEU A 1 294 ? 26.502 -10.092 -16.148 1.00 74.31 294 LEU A CA 1
ATOM 2450 C C . LEU A 1 294 ? 27.176 -10.663 -17.400 1.00 74.31 294 LEU A C 1
ATOM 2452 O O . LEU A 1 294 ? 27.749 -9.909 -18.178 1.00 74.31 294 LEU A O 1
ATOM 2456 N N . GLU A 1 295 ? 27.032 -11.967 -17.648 1.00 79.00 295 GLU A N 1
ATOM 2457 C CA . GLU A 1 295 ? 27.520 -12.611 -18.875 1.00 79.00 295 GLU A CA 1
ATOM 2458 C C . GLU A 1 295 ? 26.845 -12.045 -20.134 1.00 79.00 295 GLU A C 1
ATOM 2460 O O . GLU A 1 295 ? 27.531 -11.713 -21.099 1.00 79.00 295 GLU A O 1
ATOM 2465 N N . ILE A 1 296 ? 25.522 -11.856 -20.112 1.00 82.06 296 ILE A N 1
ATOM 2466 C CA . ILE A 1 296 ? 24.745 -11.255 -21.201 1.00 82.06 296 ILE A CA 1
ATOM 2467 C C . ILE A 1 296 ? 25.149 -9.795 -21.421 1.00 82.06 296 ILE A C 1
ATOM 2469 O O . ILE A 1 296 ? 25.368 -9.398 -22.561 1.00 82.06 296 ILE A O 1
ATOM 2473 N N . VAL A 1 297 ? 25.253 -8.979 -20.369 1.00 83.31 297 VAL A N 1
ATOM 2474 C CA . VAL A 1 297 ? 25.665 -7.573 -20.494 1.00 83.31 297 VAL A CA 1
ATOM 2475 C C . VAL A 1 297 ? 27.083 -7.509 -21.042 1.00 83.31 297 VAL A C 1
ATOM 2477 O O . VAL A 1 297 ? 27.300 -6.805 -22.020 1.00 83.31 297 VAL A O 1
ATOM 2480 N N . ASN A 1 298 ? 28.011 -8.316 -20.522 1.00 86.75 298 ASN A N 1
ATOM 2481 C CA . ASN A 1 298 ? 29.374 -8.410 -21.045 1.00 86.75 298 ASN A CA 1
ATOM 2482 C C . ASN A 1 298 ? 29.404 -8.848 -22.513 1.00 86.75 298 ASN A C 1
ATOM 2484 O O . ASN A 1 298 ? 30.146 -8.280 -23.314 1.00 86.75 298 ASN A O 1
ATOM 2488 N N . PHE A 1 299 ? 28.558 -9.805 -22.900 1.00 89.12 299 PHE A N 1
ATOM 2489 C CA . PHE A 1 299 ? 28.374 -10.186 -24.297 1.00 89.12 299 PHE A CA 1
ATOM 2490 C C . PHE A 1 299 ? 27.819 -9.033 -25.140 1.00 89.12 299 PHE A C 1
ATOM 2492 O O . PHE A 1 299 ? 28.187 -8.908 -26.306 1.00 89.12 299 PHE A O 1
ATOM 2499 N N . LEU A 1 300 ? 26.967 -8.174 -24.583 1.00 90.44 300 LEU A N 1
ATOM 2500 C CA . LEU A 1 300 ? 26.385 -7.032 -25.281 1.00 90.44 300 LEU A CA 1
ATOM 2501 C C . LEU A 1 300 ? 27.281 -5.783 -25.286 1.00 90.44 300 LEU A C 1
ATOM 2503 O O . LEU A 1 300 ? 27.056 -4.930 -26.139 1.00 90.44 300 LEU A O 1
ATOM 2507 N N . ILE A 1 301 ? 28.314 -5.673 -24.442 1.00 93.44 301 ILE A N 1
ATOM 2508 C CA . ILE A 1 301 ? 29.257 -4.536 -24.455 1.00 93.44 301 ILE A CA 1
ATOM 2509 C C . ILE A 1 301 ? 29.843 -4.338 -25.860 1.00 93.44 301 ILE A C 1
ATOM 2511 O O . ILE A 1 301 ? 30.326 -5.288 -26.491 1.00 93.44 301 ILE A O 1
ATOM 2515 N N . GLY A 1 302 ? 29.793 -3.101 -26.357 1.00 93.75 302 GLY A N 1
ATOM 2516 C CA . GLY A 1 302 ? 30.318 -2.718 -27.666 1.00 93.75 302 GLY A CA 1
ATOM 2517 C C . GLY A 1 302 ? 29.486 -1.665 -28.394 1.00 93.75 302 GLY A C 1
ATOM 2518 O O . GLY A 1 302 ? 28.428 -1.235 -27.934 1.00 93.75 302 GLY A O 1
ATOM 2519 N N . GLU A 1 303 ? 29.987 -1.278 -29.566 1.00 94.81 303 GLU A N 1
ATOM 2520 C CA . GLU A 1 303 ? 29.351 -0.315 -30.461 1.00 94.81 303 GLU A CA 1
ATOM 2521 C C . GLU A 1 303 ? 28.438 -1.039 -31.457 1.00 94.81 303 GLU A C 1
ATOM 2523 O O . GLU A 1 303 ? 28.811 -2.058 -32.038 1.00 94.81 303 GLU A O 1
ATOM 2528 N N . TYR A 1 304 ? 27.267 -0.481 -31.725 1.00 94.88 304 TYR A N 1
ATOM 2529 C CA . TYR A 1 304 ? 26.281 -0.999 -32.661 1.00 94.88 304 TYR A CA 1
ATOM 2530 C C . TYR A 1 304 ? 25.913 0.088 -33.662 1.00 94.88 304 TYR A C 1
ATOM 2532 O O . TYR A 1 304 ? 25.568 1.210 -33.294 1.00 94.88 304 TYR A O 1
ATOM 2540 N N . PHE A 1 305 ? 25.957 -0.261 -34.942 1.00 93.31 305 PHE A N 1
ATOM 2541 C CA . PHE A 1 305 ? 25.612 0.635 -36.042 1.00 93.31 305 PHE A CA 1
ATOM 2542 C C . PHE A 1 305 ? 24.488 0.009 -36.842 1.00 93.31 305 PHE A C 1
ATOM 2544 O O . PHE A 1 305 ? 24.567 -1.169 -37.188 1.00 93.31 305 PHE A O 1
ATOM 2551 N N . GLY A 1 306 ? 23.454 0.772 -37.160 1.00 92.31 306 GLY A N 1
ATOM 2552 C CA . GLY A 1 306 ? 22.294 0.196 -37.810 1.00 92.31 306 GLY A CA 1
ATOM 2553 C C . GLY A 1 306 ? 21.301 1.200 -38.342 1.00 92.31 306 GLY A C 1
ATOM 2554 O O . GLY A 1 306 ? 21.571 2.395 -38.403 1.00 92.31 306 GLY A O 1
ATOM 2555 N N . PHE A 1 307 ? 20.148 0.691 -38.751 1.00 92.00 307 PHE A N 1
ATOM 2556 C CA . PHE A 1 307 ? 19.147 1.496 -39.431 1.00 92.00 307 PHE A CA 1
ATOM 2557 C C . PHE A 1 307 ? 17.748 1.201 -38.910 1.00 92.00 307 PHE A C 1
ATOM 2559 O O . PHE A 1 307 ? 17.405 0.051 -38.623 1.00 92.00 307 PHE A O 1
ATOM 2566 N N . TYR A 1 308 ? 16.952 2.258 -38.826 1.00 91.00 308 TYR A N 1
ATOM 2567 C CA . TYR A 1 308 ? 15.499 2.211 -38.750 1.00 91.00 308 TYR A CA 1
ATOM 2568 C C . TYR A 1 308 ? 14.936 2.513 -40.142 1.00 91.00 308 TYR A C 1
ATOM 2570 O O . TYR A 1 308 ? 15.445 3.409 -40.813 1.00 91.00 308 TYR A O 1
ATOM 2578 N N . LEU A 1 309 ? 13.921 1.771 -40.585 1.00 89.75 309 LEU A N 1
ATOM 2579 C CA . LEU A 1 309 ? 13.235 2.025 -41.852 1.00 89.75 309 LEU A CA 1
ATOM 2580 C C . LEU A 1 309 ? 11.937 2.782 -41.564 1.00 89.75 309 LEU A C 1
ATOM 2582 O O . LEU A 1 309 ? 11.082 2.264 -40.848 1.00 89.75 309 LEU A O 1
ATOM 2586 N N . ASP A 1 310 ? 11.803 3.992 -42.099 1.00 85.12 310 ASP A N 1
ATOM 2587 C CA . ASP A 1 310 ? 10.580 4.779 -41.945 1.00 85.12 310 ASP A CA 1
ATOM 2588 C C . ASP A 1 310 ? 9.474 4.358 -42.933 1.00 85.12 310 ASP A C 1
ATOM 2590 O O . ASP A 1 310 ? 9.676 3.541 -43.838 1.00 85.12 310 ASP A O 1
ATOM 2594 N N . GLU A 1 311 ? 8.282 4.939 -42.774 1.00 82.62 311 GLU A N 1
ATOM 2595 C CA . GLU A 1 311 ? 7.121 4.666 -43.636 1.00 82.62 311 GLU A CA 1
ATOM 2596 C C . GLU A 1 311 ? 7.356 5.051 -45.107 1.00 82.62 311 GLU A C 1
ATOM 2598 O O . GLU A 1 311 ? 6.736 4.496 -46.015 1.00 82.62 311 GLU A O 1
ATOM 2603 N N . SER A 1 312 ? 8.284 5.976 -45.357 1.00 83.81 312 SER A N 1
ATOM 2604 C CA . SER A 1 312 ? 8.672 6.440 -46.691 1.00 83.81 312 SER A CA 1
ATOM 2605 C C . SER A 1 312 ? 9.806 5.610 -47.306 1.00 83.81 312 SER A C 1
ATOM 2607 O O . SER A 1 312 ? 10.295 5.944 -48.385 1.00 83.81 312 SER A O 1
ATOM 2609 N N . ASN A 1 313 ? 10.188 4.490 -46.681 1.00 83.50 313 ASN A N 1
ATOM 2610 C CA . ASN A 1 313 ? 11.309 3.630 -47.068 1.00 83.50 313 ASN A CA 1
ATOM 2611 C C . ASN A 1 313 ? 12.696 4.296 -46.999 1.00 83.50 313 ASN A C 1
ATOM 2613 O O . ASN A 1 313 ? 13.642 3.811 -47.632 1.00 83.50 313 ASN A O 1
ATOM 2617 N N . TYR A 1 314 ? 12.848 5.365 -46.222 1.00 87.25 314 TYR A N 1
ATOM 2618 C CA . TYR A 1 314 ? 14.151 5.929 -45.910 1.00 87.25 314 TYR A CA 1
ATOM 2619 C C . TYR A 1 314 ? 14.767 5.255 -44.690 1.00 87.25 314 TYR A C 1
ATOM 2621 O O . TYR A 1 314 ? 14.095 4.895 -43.722 1.00 87.25 314 TYR A O 1
ATOM 2629 N N . LEU A 1 315 ? 16.086 5.097 -44.741 1.00 88.94 315 LEU A N 1
ATOM 2630 C CA . LEU A 1 315 ? 16.864 4.575 -43.632 1.00 88.94 315 LEU A CA 1
ATOM 2631 C C . LEU A 1 315 ? 17.352 5.717 -42.749 1.00 88.94 315 LEU A C 1
ATOM 2633 O O . LEU A 1 315 ? 18.105 6.579 -43.204 1.00 88.94 315 LEU A O 1
ATOM 2637 N N . ILE A 1 316 ? 16.977 5.668 -41.477 1.00 89.25 316 ILE A N 1
ATOM 2638 C CA . ILE A 1 316 ? 17.467 6.561 -40.431 1.00 89.25 316 ILE A CA 1
ATOM 2639 C C . ILE A 1 316 ? 18.646 5.876 -39.722 1.00 89.25 316 ILE A C 1
ATOM 2641 O O . ILE A 1 316 ? 18.465 4.781 -39.176 1.00 89.25 316 ILE A O 1
ATOM 2645 N N . PRO A 1 317 ? 19.852 6.475 -39.717 1.00 90.00 317 PRO A N 1
ATOM 2646 C CA . PRO A 1 317 ? 21.010 5.924 -39.019 1.00 90.00 317 PRO A CA 1
ATOM 2647 C C . PRO A 1 317 ? 20.822 5.895 -37.495 1.00 90.00 317 PRO A C 1
ATOM 2649 O O . PRO A 1 317 ? 20.501 6.906 -36.868 1.00 90.00 317 PRO A O 1
ATOM 2652 N N . ILE A 1 318 ? 21.099 4.736 -36.895 1.00 90.25 318 ILE A N 1
ATOM 2653 C CA . ILE A 1 318 ? 21.062 4.495 -35.451 1.00 90.25 318 ILE A CA 1
ATOM 2654 C C . ILE A 1 318 ? 22.444 4.045 -34.985 1.00 90.25 318 ILE A C 1
ATOM 2656 O O . ILE A 1 318 ? 22.994 3.065 -35.493 1.00 90.25 318 ILE A O 1
ATOM 2660 N N . PHE A 1 319 ? 23.002 4.747 -34.005 1.00 91.38 319 PHE A N 1
ATOM 2661 C CA . PHE A 1 319 ? 24.184 4.314 -33.270 1.00 91.38 319 PHE A CA 1
ATOM 2662 C C . PHE A 1 319 ? 23.784 3.988 -31.836 1.00 91.38 319 PHE A C 1
ATOM 2664 O O . PHE A 1 319 ? 23.177 4.810 -31.163 1.00 91.38 319 PHE A O 1
ATOM 2671 N N . PHE A 1 320 ? 24.109 2.794 -31.369 1.00 92.00 320 PHE A N 1
ATOM 2672 C CA . PHE A 1 320 ? 23.812 2.343 -30.016 1.00 92.00 320 PHE A CA 1
ATOM 2673 C C . PHE A 1 320 ? 25.085 1.780 -29.395 1.00 92.00 320 PHE A C 1
ATOM 2675 O O . PHE A 1 320 ? 25.864 1.123 -30.071 1.00 92.00 320 PHE A O 1
ATOM 2682 N N . GLU A 1 321 ? 25.321 2.029 -28.120 1.00 93.50 321 GLU A N 1
ATOM 2683 C CA . GLU A 1 321 ? 26.521 1.583 -27.428 1.00 93.50 321 GLU A CA 1
ATOM 2684 C C . GLU A 1 321 ? 26.156 1.085 -26.038 1.00 93.50 321 GLU A C 1
ATOM 2686 O O . GLU A 1 321 ? 25.446 1.760 -25.289 1.00 93.50 321 GLU A O 1
ATOM 2691 N N . VAL A 1 322 ? 26.677 -0.093 -25.706 1.00 92.75 322 VAL A N 1
ATOM 2692 C CA . VAL A 1 322 ? 26.670 -0.638 -24.350 1.00 92.75 322 VAL A CA 1
ATOM 2693 C C . VAL A 1 322 ? 28.061 -0.399 -23.769 1.00 92.75 322 VAL A C 1
ATOM 2695 O O . VAL A 1 322 ? 29.028 -1.014 -24.220 1.00 92.75 322 VAL A O 1
ATOM 2698 N N . ILE A 1 323 ? 28.155 0.529 -22.815 1.00 91.62 323 ILE A N 1
ATOM 2699 C CA . ILE A 1 323 ? 29.410 1.157 -22.378 1.00 91.62 323 ILE A CA 1
ATOM 2700 C C . ILE A 1 323 ? 30.176 0.262 -21.400 1.00 91.62 323 ILE A C 1
ATOM 2702 O O . ILE A 1 323 ? 31.387 0.092 -21.529 1.00 91.62 323 ILE A O 1
ATOM 2706 N N . ASN A 1 324 ? 29.492 -0.289 -20.396 1.00 88.00 324 ASN A N 1
ATOM 2707 C CA . ASN A 1 324 ? 30.127 -1.042 -19.314 1.00 88.00 324 ASN A CA 1
ATOM 2708 C C . ASN A 1 324 ? 29.198 -2.098 -18.696 1.00 88.00 324 ASN A C 1
ATOM 2710 O O . ASN A 1 324 ? 28.021 -2.214 -19.039 1.00 88.00 324 ASN A O 1
ATOM 2714 N N . GLU A 1 325 ? 29.752 -2.859 -17.752 1.00 83.81 325 GLU A N 1
ATOM 2715 C CA . GLU A 1 325 ? 29.076 -3.928 -17.005 1.00 83.81 325 GLU A CA 1
ATOM 2716 C C . GLU A 1 325 ? 27.915 -3.445 -16.121 1.00 83.81 325 GLU A C 1
ATOM 2718 O O . GLU A 1 325 ? 27.056 -4.240 -15.742 1.00 83.81 325 GLU A O 1
ATOM 2723 N N . LEU A 1 326 ? 27.832 -2.138 -15.845 1.00 81.62 326 LEU A N 1
ATOM 2724 C CA . LEU A 1 326 ? 26.694 -1.531 -15.146 1.00 81.62 326 LEU A CA 1
ATOM 2725 C C . LEU A 1 326 ? 25.470 -1.374 -16.063 1.00 81.62 326 LEU A C 1
ATOM 2727 O O . LEU A 1 326 ? 24.395 -0.992 -15.598 1.00 81.62 326 LEU A O 1
ATOM 2731 N N . GLY A 1 327 ? 25.623 -1.663 -17.360 1.00 80.56 327 GLY A N 1
ATOM 2732 C CA . GLY A 1 327 ? 24.577 -1.494 -18.356 1.00 80.56 327 GLY A CA 1
ATOM 2733 C C . GLY A 1 327 ? 24.343 -0.030 -18.713 1.00 80.56 327 GLY A C 1
ATOM 2734 O O . GLY A 1 327 ? 23.223 0.321 -19.072 1.00 80.56 327 GLY A O 1
ATOM 2735 N N . GLU A 1 328 ? 25.350 0.840 -18.598 1.00 88.62 328 GLU A N 1
ATOM 2736 C CA . GLU A 1 328 ? 25.262 2.208 -19.118 1.00 88.62 328 GLU A CA 1
ATOM 2737 C C . GLU A 1 328 ? 25.200 2.197 -20.645 1.00 88.62 328 GLU A C 1
ATOM 2739 O O . GLU A 1 328 ? 25.967 1.494 -21.306 1.00 88.62 328 GLU A O 1
ATOM 2744 N N . LEU A 1 329 ? 24.273 2.974 -21.204 1.00 90.12 329 LEU A N 1
ATOM 2745 C CA . LEU A 1 329 ? 23.959 2.966 -22.627 1.00 90.12 329 LEU A CA 1
ATOM 2746 C C . LEU A 1 329 ? 24.028 4.362 -23.230 1.00 90.12 329 LEU A C 1
ATOM 2748 O O . LEU A 1 329 ? 23.606 5.345 -22.613 1.00 90.12 329 LEU A O 1
ATOM 2752 N N . SER A 1 330 ? 24.466 4.415 -24.483 1.00 90.12 330 SER A N 1
ATOM 2753 C CA . SER A 1 330 ? 24.376 5.590 -25.346 1.00 90.12 330 SER A CA 1
ATOM 2754 C C . SER A 1 330 ? 23.588 5.229 -26.600 1.00 90.12 330 SER A C 1
ATOM 2756 O O . SER A 1 330 ? 23.842 4.205 -27.227 1.00 90.12 330 SER A O 1
ATOM 2758 N N . LEU A 1 331 ? 22.617 6.054 -26.972 1.00 89.25 331 LEU A N 1
ATOM 2759 C CA . LEU A 1 331 ? 21.860 5.920 -28.212 1.00 89.25 331 LEU A CA 1
ATOM 2760 C C . LEU A 1 331 ? 21.942 7.247 -28.955 1.00 89.25 331 LEU A C 1
ATOM 2762 O O . LEU A 1 331 ? 21.623 8.290 -28.400 1.00 89.25 331 LEU A O 1
ATOM 2766 N N . LYS A 1 332 ? 22.347 7.218 -30.215 1.00 88.19 332 LYS A N 1
ATOM 2767 C CA . LYS A 1 332 ? 22.358 8.367 -31.105 1.00 88.19 332 LYS A CA 1
ATOM 2768 C C . LYS A 1 332 ? 21.482 8.082 -32.313 1.00 88.19 332 LYS A C 1
ATOM 2770 O O . LYS A 1 332 ? 21.680 7.096 -33.021 1.00 88.19 332 LYS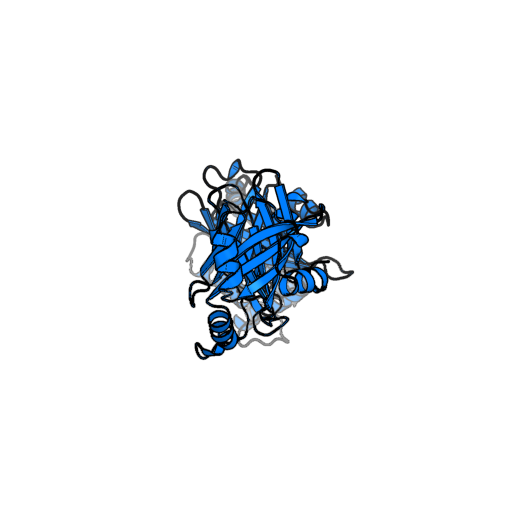 A O 1
ATOM 2775 N N . ILE A 1 333 ? 20.535 8.977 -32.545 1.00 84.75 333 ILE A N 1
ATOM 2776 C CA . ILE A 1 333 ? 19.633 8.957 -33.693 1.00 84.75 333 ILE A CA 1
ATOM 2777 C C . ILE A 1 333 ? 19.784 10.307 -34.360 1.00 84.75 333 ILE A C 1
ATOM 2779 O O . ILE A 1 333 ? 19.473 11.335 -33.753 1.00 84.75 333 ILE A O 1
ATOM 2783 N N . ASN A 1 334 ? 20.295 10.323 -35.588 1.00 79.00 334 ASN A N 1
ATOM 2784 C CA . ASN A 1 334 ? 20.658 11.566 -36.264 1.00 79.00 334 ASN A CA 1
ATOM 2785 C C . ASN A 1 334 ? 21.556 12.449 -35.368 1.00 79.00 334 ASN A C 1
ATOM 2787 O O . ASN A 1 334 ? 22.662 12.044 -35.006 1.00 79.00 334 ASN A O 1
ATOM 2791 N N . ASN A 1 335 ? 21.076 13.633 -34.973 1.00 76.44 335 ASN A N 1
ATOM 2792 C CA . ASN A 1 335 ? 21.809 14.589 -34.136 1.00 76.44 335 ASN A CA 1
ATOM 2793 C C . ASN A 1 335 ? 21.458 14.507 -32.643 1.00 76.44 335 ASN A C 1
ATOM 2795 O O . ASN A 1 335 ? 22.019 15.256 -31.843 1.00 76.44 335 ASN A O 1
ATOM 2799 N N . HIS A 1 336 ? 20.556 13.608 -32.256 1.00 79.69 336 HIS A N 1
ATOM 2800 C CA . HIS A 1 336 ? 20.103 13.465 -30.877 1.00 79.69 336 HIS A CA 1
ATOM 2801 C C . HIS A 1 336 ? 20.874 12.358 -30.187 1.00 79.69 336 HIS A C 1
ATOM 2803 O O . HIS A 1 336 ? 20.993 11.260 -30.725 1.00 79.69 336 HIS A O 1
ATOM 2809 N N . ASN A 1 337 ? 21.387 12.659 -28.996 1.00 84.88 337 ASN A N 1
ATOM 2810 C CA . ASN A 1 337 ? 22.098 11.706 -28.158 1.00 84.88 337 ASN A CA 1
ATOM 2811 C C . ASN A 1 337 ? 21.287 11.470 -26.890 1.00 84.88 337 ASN A C 1
ATOM 2813 O O . ASN A 1 337 ? 20.903 12.413 -26.207 1.00 84.88 337 ASN A O 1
ATOM 2817 N N . PHE A 1 338 ? 21.105 10.210 -26.549 1.00 84.00 338 PHE A N 1
ATOM 2818 C CA . PHE A 1 338 ? 20.386 9.750 -25.383 1.00 84.00 338 PHE A CA 1
ATOM 2819 C C . PHE A 1 338 ? 21.343 8.934 -24.522 1.00 84.00 338 PHE A C 1
ATOM 2821 O O . PHE A 1 338 ? 22.124 8.128 -25.028 1.00 84.00 338 PHE A O 1
ATOM 2828 N N . LYS A 1 339 ? 21.276 9.138 -23.208 1.00 86.94 339 LYS A N 1
ATOM 2829 C CA . LYS A 1 339 ? 22.010 8.343 -22.219 1.00 86.94 339 LYS A CA 1
ATOM 2830 C C . LYS A 1 339 ? 21.022 7.668 -21.288 1.00 86.94 339 LYS A C 1
ATOM 2832 O O . LYS A 1 339 ? 20.034 8.285 -20.889 1.00 86.94 339 LYS A O 1
ATOM 2837 N N . GLY A 1 340 ? 21.252 6.397 -20.998 1.00 85.69 340 GLY A N 1
ATOM 2838 C CA . GLY A 1 340 ? 20.301 5.585 -20.252 1.00 85.69 340 GLY A CA 1
ATOM 2839 C C . GLY A 1 340 ? 20.965 4.417 -19.550 1.00 85.69 340 GLY A C 1
ATOM 2840 O O . GLY A 1 340 ? 22.166 4.187 -19.683 1.00 85.69 340 GLY A O 1
ATOM 2841 N N . LEU A 1 341 ? 20.155 3.680 -18.798 1.00 84.06 341 LEU A N 1
ATOM 2842 C CA . LEU A 1 341 ? 20.557 2.437 -18.150 1.00 84.06 341 LEU A CA 1
ATOM 2843 C C . LEU A 1 341 ? 19.737 1.288 -18.732 1.00 84.06 341 LEU A C 1
ATOM 2845 O O . LEU A 1 341 ? 18.506 1.341 -18.775 1.00 84.06 341 LEU A O 1
ATOM 2849 N N . GLY A 1 342 ? 20.435 0.255 -19.185 1.00 83.12 342 GLY A N 1
ATOM 2850 C CA . GLY A 1 342 ? 19.860 -0.974 -19.700 1.00 83.12 342 GLY A CA 1
ATOM 2851 C C . GLY A 1 342 ? 19.465 -1.919 -18.576 1.00 83.12 342 GLY A C 1
ATOM 2852 O O . GLY A 1 342 ? 20.190 -2.108 -17.602 1.00 83.12 342 GLY A O 1
ATOM 2853 N N . ARG A 1 343 ? 18.306 -2.553 -18.722 1.00 81.94 343 ARG A N 1
ATOM 2854 C CA . ARG A 1 343 ? 17.812 -3.594 -17.825 1.00 81.94 343 ARG A CA 1
ATOM 2855 C C . ARG A 1 343 ? 17.364 -4.785 -18.649 1.00 81.94 343 ARG A C 1
ATOM 2857 O O . ARG A 1 343 ? 16.581 -4.644 -19.586 1.00 81.94 343 ARG A O 1
ATOM 2864 N N . LEU A 1 344 ? 17.845 -5.970 -18.292 1.00 79.44 344 LEU A N 1
ATOM 2865 C CA . LEU A 1 344 ? 17.357 -7.197 -18.907 1.00 79.44 344 LEU A CA 1
ATOM 2866 C C . LEU A 1 344 ? 15.915 -7.453 -18.472 1.00 79.44 344 LEU A C 1
ATOM 2868 O O . LEU A 1 344 ? 15.562 -7.308 -17.297 1.00 79.44 344 LEU A O 1
ATOM 2872 N N . ASN A 1 345 ? 15.073 -7.799 -19.442 1.00 73.12 345 ASN A N 1
ATOM 2873 C CA . ASN A 1 345 ? 13.682 -8.132 -19.183 1.00 73.12 345 ASN A CA 1
ATOM 2874 C C . ASN A 1 345 ? 13.573 -9.439 -18.367 1.00 73.12 345 ASN A C 1
ATOM 2876 O O . ASN A 1 345 ? 14.529 -10.200 -18.250 1.00 73.12 345 ASN A O 1
ATOM 2880 N N . ARG A 1 346 ? 12.388 -9.733 -17.809 1.00 67.00 346 ARG A N 1
ATOM 2881 C CA . ARG A 1 346 ? 12.175 -10.925 -16.957 1.00 67.00 346 ARG A CA 1
ATOM 2882 C C . ARG A 1 346 ? 12.524 -12.255 -17.632 1.00 67.00 346 ARG A C 1
ATOM 2884 O O . ARG A 1 346 ? 12.861 -13.200 -16.938 1.00 67.00 346 ARG A O 1
ATOM 2891 N N . THR A 1 347 ? 12.408 -12.329 -18.957 1.00 72.12 347 THR A N 1
ATOM 2892 C CA . THR A 1 347 ? 12.722 -13.536 -19.737 1.00 72.12 347 THR A CA 1
ATOM 2893 C C . THR A 1 347 ? 14.159 -13.551 -20.265 1.00 72.12 347 THR A C 1
ATOM 2895 O O . THR A 1 347 ? 14.480 -14.434 -21.047 1.00 72.12 347 THR A O 1
ATOM 2898 N N . GLU A 1 348 ? 14.966 -12.534 -19.947 1.00 73.81 348 GLU A N 1
ATOM 2899 C CA . GLU A 1 348 ? 16.362 -12.353 -20.383 1.00 73.81 348 GLU A CA 1
ATOM 2900 C C . GLU A 1 348 ? 16.587 -12.385 -21.904 1.00 73.81 348 GLU A C 1
ATOM 2902 O O . GLU A 1 348 ? 17.686 -12.627 -22.390 1.00 73.81 348 GLU A O 1
ATOM 2907 N N . ASN A 1 349 ? 15.541 -12.097 -22.679 1.00 80.94 349 ASN A N 1
ATOM 2908 C CA . ASN A 1 349 ? 15.592 -12.099 -24.141 1.00 80.94 349 ASN A CA 1
ATOM 2909 C C . ASN A 1 349 ? 15.930 -10.723 -24.715 1.00 80.94 349 ASN A C 1
ATOM 2911 O O . ASN A 1 349 ? 16.336 -10.632 -25.873 1.00 80.94 349 ASN A O 1
ATOM 2915 N N . TYR A 1 350 ? 15.739 -9.664 -23.926 1.00 82.06 350 TYR A N 1
ATOM 2916 C CA . TYR A 1 350 ? 15.937 -8.285 -24.353 1.00 82.06 350 TYR A CA 1
ATOM 2917 C C . TYR A 1 350 ? 16.639 -7.473 -23.274 1.00 82.06 350 TYR A C 1
ATOM 2919 O O . TYR A 1 350 ? 16.244 -7.522 -22.107 1.00 82.06 350 TYR A O 1
ATOM 2927 N N . LEU A 1 351 ? 17.613 -6.668 -23.690 1.00 85.31 351 LEU A N 1
ATOM 2928 C CA . LEU A 1 351 ? 18.110 -5.537 -22.916 1.00 85.31 351 LEU A CA 1
ATOM 2929 C C . LEU A 1 351 ? 17.247 -4.326 -23.271 1.00 85.31 351 LEU A C 1
ATOM 2931 O O . LEU A 1 351 ? 17.263 -3.884 -24.416 1.00 85.31 351 LEU A O 1
ATOM 2935 N N . ILE A 1 352 ? 16.467 -3.834 -22.309 1.00 85.06 352 ILE A N 1
ATOM 2936 C CA . ILE A 1 352 ? 15.532 -2.717 -22.469 1.00 85.06 352 ILE A CA 1
ATOM 2937 C C . ILE A 1 352 ? 16.100 -1.504 -21.747 1.00 85.06 352 ILE A C 1
ATOM 2939 O O . ILE A 1 352 ? 16.506 -1.599 -20.592 1.00 85.06 352 ILE A O 1
ATOM 2943 N N . SER A 1 353 ? 16.098 -0.359 -22.404 1.00 84.06 353 SER A N 1
ATOM 2944 C CA . SER A 1 353 ? 16.591 0.890 -21.852 1.00 84.06 353 SER A CA 1
ATOM 2945 C C . SER A 1 353 ? 15.518 1.954 -21.877 1.00 84.06 353 SER A C 1
ATOM 2947 O O . SER A 1 353 ? 14.881 2.172 -22.908 1.00 84.06 353 SER A O 1
ATOM 2949 N N . GLU A 1 354 ? 15.376 2.646 -20.755 1.00 78.69 354 GLU A N 1
ATOM 2950 C CA . GLU A 1 354 ? 14.627 3.892 -20.672 1.00 78.69 354 GLU A CA 1
ATOM 2951 C C . GLU A 1 354 ? 15.632 5.042 -20.673 1.00 78.69 354 GLU A C 1
ATOM 2953 O O . GLU A 1 354 ? 16.519 5.111 -19.817 1.00 78.69 354 GLU A O 1
ATOM 2958 N N . PHE A 1 355 ? 15.512 5.933 -21.651 1.00 73.94 355 PHE A N 1
ATOM 2959 C CA . PHE A 1 355 ? 16.276 7.171 -21.686 1.00 73.94 355 PHE A CA 1
ATOM 2960 C C . PHE A 1 355 ? 15.401 8.289 -21.139 1.00 73.94 355 PHE A C 1
ATOM 2962 O O . PHE A 1 355 ? 14.286 8.506 -21.616 1.00 73.94 355 PHE A O 1
ATOM 2969 N N . SER A 1 356 ? 15.911 8.996 -20.138 1.00 61.59 356 SER A N 1
ATOM 2970 C CA . SER A 1 356 ? 15.273 10.188 -19.594 1.00 61.59 356 SER A CA 1
ATOM 2971 C C . SER A 1 356 ? 16.213 11.371 -19.777 1.00 61.59 356 SER A C 1
ATOM 2973 O O . SER A 1 356 ? 17.224 11.469 -19.079 1.00 61.59 356 SER A O 1
ATOM 2975 N N . GLU A 1 357 ? 15.882 12.289 -20.682 1.00 59.44 357 GLU A N 1
ATOM 2976 C CA . GLU A 1 357 ? 16.439 13.639 -20.604 1.00 59.44 357 GLU A CA 1
ATOM 2977 C C . GLU A 1 357 ? 15.648 14.461 -19.586 1.00 59.44 357 GLU A C 1
ATOM 2979 O O . GLU A 1 357 ? 14.444 14.261 -19.395 1.00 59.44 357 GLU A O 1
ATOM 2984 N N . LYS A 1 358 ? 16.330 15.402 -18.921 1.00 47.44 358 LYS A N 1
ATOM 2985 C CA . LYS A 1 358 ? 15.682 16.411 -18.080 1.00 47.44 358 LYS A CA 1
ATOM 2986 C C . LYS A 1 358 ? 14.675 17.170 -18.956 1.00 47.44 358 LYS A C 1
ATOM 2988 O O . LYS A 1 358 ? 15.053 18.080 -19.682 1.00 47.44 358 LYS A O 1
ATOM 2993 N N . TYR A 1 359 ? 13.408 16.786 -18.823 1.00 48.38 359 TYR A N 1
ATOM 2994 C CA . TYR A 1 359 ? 12.191 17.524 -19.161 1.00 48.38 359 TYR A CA 1
ATOM 2995 C C . TYR A 1 359 ? 11.394 17.219 -20.435 1.00 48.38 359 TYR A C 1
ATOM 2997 O O . TYR A 1 359 ? 10.301 17.758 -20.454 1.00 48.38 359 TYR A O 1
ATOM 3005 N N . ASN A 1 360 ? 11.772 16.393 -21.431 1.00 50.34 360 ASN A N 1
ATOM 3006 C CA . ASN A 1 360 ? 10.897 16.301 -22.633 1.00 50.34 360 ASN A CA 1
ATOM 3007 C C . ASN A 1 360 ? 10.927 15.047 -23.532 1.00 50.34 360 ASN A C 1
ATOM 3009 O O . ASN A 1 360 ? 10.353 15.082 -24.618 1.00 50.34 360 ASN A O 1
ATOM 3013 N N . SER A 1 361 ? 11.498 13.916 -23.122 1.00 54.38 361 SER A N 1
ATOM 3014 C CA . SER A 1 361 ? 11.417 12.709 -23.959 1.00 54.38 361 SER A CA 1
ATOM 3015 C C . SER A 1 361 ? 11.481 11.446 -23.120 1.00 54.38 361 SER A C 1
ATOM 3017 O O . SER A 1 361 ? 12.492 11.173 -22.473 1.00 54.38 361 SER A O 1
ATOM 3019 N N . TYR A 1 362 ? 10.398 10.669 -23.146 1.00 56.59 362 TYR A N 1
ATOM 3020 C CA . TYR A 1 362 ? 10.477 9.247 -22.844 1.00 56.59 362 TYR A CA 1
ATOM 3021 C C . TYR A 1 362 ? 11.019 8.565 -24.095 1.00 56.59 362 TYR A C 1
ATOM 3023 O O . TYR A 1 362 ? 10.644 8.917 -25.210 1.00 56.59 362 TYR A O 1
ATOM 3031 N N . SER A 1 363 ? 11.952 7.642 -23.954 1.00 69.38 363 SER A N 1
ATOM 3032 C CA . SER A 1 363 ? 12.406 6.844 -25.086 1.00 69.38 363 SER A CA 1
ATOM 3033 C C . SER A 1 363 ? 12.731 5.455 -24.592 1.00 69.38 363 SER A C 1
ATOM 3035 O O . SER A 1 363 ? 13.517 5.296 -23.659 1.00 69.38 363 SER A O 1
ATOM 3037 N N . GLN A 1 364 ? 12.102 4.460 -25.204 1.00 81.56 364 GLN A N 1
ATOM 3038 C CA . GLN A 1 364 ? 12.437 3.065 -25.005 1.00 81.56 364 GLN A CA 1
ATOM 3039 C C . GLN A 1 364 ? 13.237 2.570 -26.199 1.00 81.56 364 GLN A C 1
ATOM 3041 O O . GLN A 1 364 ? 12.871 2.776 -27.356 1.00 81.56 364 GLN A O 1
ATOM 3046 N N . PHE A 1 365 ? 14.318 1.868 -25.906 1.00 85.75 365 PHE A N 1
ATOM 3047 C CA . PHE A 1 365 ? 15.033 1.078 -26.891 1.00 85.75 365 PHE A CA 1
ATOM 3048 C C . PHE A 1 365 ? 15.233 -0.311 -26.324 1.00 85.75 365 PHE A C 1
ATOM 3050 O O . PHE A 1 365 ? 15.437 -0.485 -25.123 1.00 85.75 365 PHE A O 1
ATOM 3057 N N . SER A 1 366 ? 15.151 -1.314 -27.180 1.00 87.25 366 SER A N 1
ATOM 3058 C CA . SER A 1 366 ? 15.457 -2.678 -26.796 1.00 87.25 366 SER A CA 1
ATOM 3059 C C . SER A 1 366 ? 16.338 -3.330 -27.838 1.00 87.25 366 SER A C 1
ATOM 3061 O O . SER A 1 366 ? 16.179 -3.095 -29.034 1.00 87.25 366 SER A O 1
ATOM 3063 N N . ILE A 1 367 ? 17.269 -4.157 -27.382 1.00 88.19 367 ILE A N 1
ATOM 3064 C CA . ILE A 1 367 ? 18.082 -5.023 -28.230 1.00 88.19 367 ILE A CA 1
ATOM 3065 C C . ILE A 1 367 ? 17.874 -6.466 -27.796 1.00 88.19 367 ILE A C 1
ATOM 3067 O O . ILE A 1 367 ? 17.869 -6.779 -26.602 1.00 88.19 367 ILE A O 1
ATOM 3071 N N . GLN A 1 368 ? 17.640 -7.340 -28.769 1.00 89.06 368 GLN A N 1
ATOM 3072 C CA . GLN A 1 368 ? 17.521 -8.767 -28.526 1.00 89.06 368 GLN A CA 1
ATOM 3073 C C . GLN A 1 368 ? 18.874 -9.319 -28.071 1.00 89.06 368 GLN A C 1
ATOM 3075 O O . GLN A 1 368 ? 19.892 -9.064 -28.700 1.00 89.06 368 GLN A O 1
ATOM 3080 N N . VAL A 1 369 ? 18.893 -10.100 -26.993 1.00 85.06 369 VAL A N 1
ATOM 3081 C CA . VAL A 1 369 ? 20.127 -10.697 -26.459 1.00 85.06 369 VAL A CA 1
ATOM 3082 C C . VAL A 1 369 ? 20.709 -11.713 -27.439 1.00 85.06 369 VAL A C 1
ATOM 3084 O O . VAL A 1 369 ? 21.911 -11.733 -27.689 1.00 85.06 369 VAL A O 1
ATOM 3087 N N . LYS A 1 370 ? 19.846 -12.552 -28.023 1.00 87.31 370 LYS A N 1
ATOM 3088 C CA . LYS A 1 370 ? 20.246 -13.525 -29.037 1.00 87.31 370 LYS A CA 1
ATOM 3089 C C . LYS A 1 370 ? 20.355 -12.832 -30.401 1.00 87.31 370 LYS A C 1
ATOM 3091 O O . LYS A 1 370 ? 19.335 -12.339 -30.887 1.00 87.31 370 LYS A O 1
ATOM 3096 N N . PRO A 1 371 ? 21.534 -12.830 -31.040 1.00 88.69 371 PRO A N 1
ATOM 3097 C CA . PRO A 1 371 ? 21.674 -12.244 -32.362 1.00 88.69 371 PRO A CA 1
ATOM 3098 C C . PRO A 1 371 ? 20.899 -13.045 -33.423 1.00 88.69 371 PRO A C 1
ATOM 3100 O O . PRO A 1 371 ? 20.721 -14.260 -33.296 1.00 88.69 371 PRO A O 1
ATOM 3103 N N . LEU A 1 372 ? 20.463 -12.365 -34.487 1.00 88.62 372 LEU A N 1
ATOM 3104 C CA . LEU A 1 372 ? 19.889 -12.985 -35.689 1.00 88.62 372 LEU A CA 1
ATOM 3105 C C . LEU A 1 372 ? 20.953 -13.801 -36.436 1.00 88.62 372 LEU A C 1
ATOM 3107 O O . LEU A 1 372 ? 20.707 -14.919 -36.878 1.00 88.62 372 LEU A O 1
ATOM 3111 N N . GLU A 1 373 ? 22.149 -13.225 -36.549 1.00 88.38 373 GLU A N 1
ATOM 3112 C CA . GLU A 1 373 ? 23.361 -13.804 -37.138 1.00 88.38 373 GLU A CA 1
ATOM 3113 C C . GLU A 1 373 ? 24.560 -13.303 -36.337 1.00 88.38 373 GLU A C 1
ATOM 3115 O O . GLU A 1 373 ? 24.418 -12.309 -35.649 1.00 88.38 373 GLU A O 1
ATOM 3120 N N . LYS A 1 374 ? 25.742 -13.922 -36.454 1.00 85.94 374 LYS A N 1
ATOM 3121 C CA . LYS A 1 374 ? 26.937 -13.673 -35.614 1.00 85.94 374 LYS A CA 1
ATOM 3122 C C . LYS A 1 374 ? 27.031 -12.285 -34.939 1.00 85.94 374 LYS A C 1
ATOM 3124 O O . LYS A 1 374 ? 27.102 -12.235 -33.718 1.00 85.94 374 LYS A O 1
ATOM 3129 N N . ASP A 1 375 ? 26.994 -11.202 -35.721 1.00 90.62 375 ASP A N 1
ATOM 3130 C CA . ASP A 1 375 ? 27.116 -9.817 -35.238 1.00 90.62 375 ASP A CA 1
ATOM 3131 C C . ASP A 1 375 ? 25.884 -8.941 -35.559 1.00 90.62 375 ASP A C 1
ATOM 3133 O O . ASP A 1 375 ? 25.958 -7.718 -35.467 1.00 90.62 375 ASP A O 1
ATOM 3137 N N . LEU A 1 376 ? 24.765 -9.544 -35.972 1.00 93.31 376 LEU A N 1
ATOM 3138 C CA . LEU A 1 376 ? 23.538 -8.874 -36.411 1.00 93.31 376 LEU A CA 1
ATOM 3139 C C . LEU A 1 376 ? 22.424 -9.041 -35.379 1.00 93.31 376 LEU A C 1
ATOM 3141 O O . LEU A 1 376 ? 22.047 -10.159 -35.033 1.00 93.31 376 LEU A O 1
ATOM 3145 N N . PHE A 1 377 ? 21.846 -7.931 -34.944 1.00 94.50 377 PHE A N 1
ATOM 3146 C CA . PHE A 1 377 ? 20.885 -7.872 -33.855 1.00 94.50 377 PHE A CA 1
ATOM 3147 C C . PHE A 1 377 ? 19.591 -7.206 -34.296 1.00 94.50 377 PHE A C 1
ATOM 3149 O O . PHE A 1 377 ? 19.598 -6.221 -35.037 1.00 94.50 377 PHE A O 1
ATOM 3156 N N . ASN A 1 378 ? 18.482 -7.747 -33.798 1.00 92.56 378 ASN A N 1
ATOM 3157 C CA . ASN A 1 378 ? 17.178 -7.121 -33.915 1.00 92.56 378 ASN A CA 1
ATOM 3158 C C . ASN A 1 378 ? 16.916 -6.246 -32.688 1.00 92.56 378 ASN A C 1
ATOM 3160 O O . ASN A 1 378 ? 17.160 -6.657 -31.549 1.00 92.56 378 ASN A O 1
ATOM 3164 N N . SER A 1 379 ? 16.372 -5.066 -32.932 1.00 91.75 379 SER A N 1
ATOM 3165 C CA . SER A 1 379 ? 16.068 -4.069 -31.921 1.00 91.75 379 SER A CA 1
ATOM 3166 C C . SER A 1 379 ? 14.696 -3.462 -32.162 1.00 91.75 379 SER A C 1
ATOM 3168 O O . SER A 1 379 ? 14.185 -3.471 -33.279 1.00 91.75 379 SER A O 1
ATOM 3170 N N . TYR A 1 380 ? 14.106 -2.909 -31.108 1.00 91.44 380 TYR A N 1
ATOM 3171 C CA . TYR A 1 380 ? 12.869 -2.141 -31.203 1.00 91.44 380 TYR A CA 1
ATOM 3172 C C . TYR A 1 380 ? 13.056 -0.785 -30.553 1.00 91.44 380 TYR A C 1
ATOM 3174 O O . TYR A 1 380 ? 13.681 -0.685 -29.495 1.00 91.44 380 TYR A O 1
ATOM 3182 N N . ILE A 1 381 ? 12.494 0.237 -31.183 1.00 89.44 381 ILE A N 1
ATOM 3183 C CA . ILE A 1 381 ? 12.596 1.619 -30.746 1.00 89.44 381 ILE A CA 1
ATOM 3184 C C . ILE A 1 381 ? 11.210 2.227 -30.585 1.00 89.44 381 ILE A C 1
ATOM 3186 O O . ILE A 1 381 ? 10.322 1.981 -31.398 1.00 89.44 381 ILE A O 1
ATOM 3190 N N . LEU A 1 382 ? 11.053 3.015 -29.527 1.00 87.38 382 LEU A N 1
ATOM 3191 C CA . LEU A 1 382 ? 9.959 3.947 -29.314 1.00 87.38 382 LEU A CA 1
ATOM 3192 C C . LEU A 1 382 ? 10.570 5.228 -28.747 1.00 87.38 382 LEU A C 1
ATOM 3194 O O . LEU A 1 382 ? 10.818 5.322 -27.546 1.00 87.38 382 LEU A O 1
ATOM 3198 N N . VAL A 1 383 ? 10.864 6.190 -29.613 1.00 83.62 383 VAL A N 1
ATOM 3199 C CA . VAL A 1 383 ? 11.509 7.457 -29.246 1.00 83.62 383 VAL A CA 1
ATOM 3200 C C . VAL A 1 383 ? 10.562 8.603 -29.538 1.00 83.62 383 VAL A C 1
ATOM 3202 O O . VAL A 1 383 ? 10.087 8.745 -30.664 1.00 83.62 383 VAL A O 1
ATOM 3205 N N . TYR A 1 384 ? 10.316 9.421 -28.518 1.00 78.56 384 TYR A N 1
ATOM 3206 C CA . TYR A 1 384 ? 9.560 10.661 -28.629 1.00 78.56 384 TYR A CA 1
ATOM 3207 C C . TYR A 1 384 ? 10.541 11.828 -28.702 1.00 78.56 384 TYR A C 1
ATOM 3209 O O . TYR A 1 384 ? 11.339 12.018 -27.782 1.00 78.56 384 TYR A O 1
ATOM 3217 N N . TYR A 1 385 ? 10.477 12.615 -29.772 1.00 70.69 385 TYR A N 1
ATOM 3218 C CA . TYR A 1 385 ? 11.284 13.822 -29.926 1.00 70.69 385 TYR A CA 1
ATOM 3219 C C . TYR A 1 385 ? 10.413 14.972 -30.435 1.00 70.69 385 TYR A C 1
ATOM 3221 O O . TYR A 1 385 ? 9.984 14.986 -31.585 1.00 70.69 385 TYR A O 1
ATOM 3229 N N . GLY A 1 386 ? 10.130 15.949 -29.568 1.00 70.50 386 GLY A N 1
ATOM 3230 C CA . GLY A 1 386 ? 9.211 17.037 -29.905 1.00 70.50 386 GLY A CA 1
ATOM 3231 C C . GLY A 1 386 ? 7.810 16.504 -30.229 1.00 70.50 386 GLY A C 1
ATOM 3232 O O . GLY A 1 386 ? 7.157 15.935 -29.358 1.00 70.50 386 GLY A O 1
ATOM 3233 N N . ALA A 1 387 ? 7.358 16.701 -31.470 1.00 69.62 387 ALA A N 1
ATOM 3234 C CA . ALA A 1 387 ? 6.090 16.167 -31.978 1.00 69.62 387 ALA A CA 1
ATOM 3235 C C . ALA A 1 387 ? 6.244 14.830 -32.734 1.00 69.62 387 ALA A C 1
ATOM 3237 O O . ALA A 1 387 ? 5.236 14.205 -33.060 1.00 69.62 387 ALA A O 1
ATOM 3238 N N . ASP A 1 388 ? 7.477 14.389 -32.997 1.00 73.12 388 ASP A N 1
ATOM 3239 C CA . ASP A 1 388 ? 7.765 13.198 -33.791 1.00 73.12 388 ASP A CA 1
ATOM 3240 C C . ASP A 1 388 ? 7.862 11.945 -32.911 1.00 73.12 388 ASP A C 1
ATOM 3242 O O . ASP A 1 388 ? 8.376 11.974 -31.784 1.00 73.12 388 ASP A O 1
ATOM 3246 N N . VAL A 1 389 ? 7.393 10.819 -33.454 1.00 82.56 389 VAL A N 1
ATOM 3247 C CA . VAL A 1 389 ? 7.468 9.499 -32.817 1.00 82.56 389 VAL A CA 1
ATOM 3248 C C . VAL A 1 389 ? 8.130 8.519 -33.774 1.00 82.56 389 VAL A C 1
ATOM 3250 O O . VAL A 1 389 ? 7.585 8.204 -34.829 1.00 82.56 389 VAL A O 1
ATOM 3253 N N . LEU A 1 390 ? 9.291 7.996 -33.384 1.00 84.75 390 LEU A N 1
ATOM 3254 C CA . LEU A 1 390 ? 9.934 6.880 -34.074 1.00 84.75 390 LEU A CA 1
ATOM 3255 C C . LEU A 1 390 ? 9.533 5.587 -33.374 1.00 84.75 390 LEU A C 1
ATOM 3257 O O . LEU A 1 390 ? 9.908 5.377 -32.220 1.00 84.75 390 LEU A O 1
ATOM 3261 N N . CYS A 1 391 ? 8.773 4.732 -34.058 1.00 87.81 391 CYS A N 1
ATOM 3262 C CA . CYS A 1 391 ? 8.269 3.481 -33.502 1.00 87.81 391 CYS A CA 1
ATOM 3263 C C . CYS A 1 391 ? 8.457 2.336 -34.495 1.00 87.81 391 CYS A C 1
ATOM 3265 O O . CYS A 1 391 ? 7.831 2.318 -35.552 1.00 87.81 391 CYS A O 1
ATOM 3267 N N . GLY A 1 392 ? 9.287 1.353 -34.152 1.00 88.75 392 GLY A N 1
ATOM 3268 C CA . GLY A 1 392 ? 9.411 0.160 -34.983 1.00 88.75 392 GLY A CA 1
ATOM 3269 C C . GLY A 1 392 ? 10.689 -0.632 -34.772 1.00 88.75 392 GLY A C 1
ATOM 3270 O O . GLY A 1 392 ? 11.320 -0.574 -33.715 1.00 88.75 392 GLY A O 1
ATOM 3271 N N . LYS A 1 393 ? 11.034 -1.426 -35.787 1.00 91.56 393 LYS A N 1
ATOM 3272 C CA . LYS A 1 393 ? 12.202 -2.310 -35.777 1.00 91.56 393 LYS A CA 1
ATOM 3273 C C . LYS A 1 393 ? 13.460 -1.568 -36.205 1.00 91.56 393 LYS A C 1
ATOM 3275 O O . LYS A 1 393 ? 13.437 -0.737 -37.108 1.00 91.56 393 LYS A O 1
ATOM 3280 N N . VAL A 1 394 ? 14.566 -1.932 -35.579 1.00 93.31 394 VAL A N 1
ATOM 3281 C CA . VAL A 1 394 ? 15.908 -1.448 -35.886 1.00 93.31 394 VAL A CA 1
ATOM 3282 C C . VAL A 1 394 ? 16.801 -2.657 -36.094 1.00 93.31 394 VAL A C 1
ATOM 3284 O O . VAL A 1 394 ? 16.767 -3.607 -35.314 1.00 93.31 394 VAL A O 1
ATOM 3287 N N . LEU A 1 395 ? 17.618 -2.614 -37.138 1.00 95.38 395 LEU A N 1
ATOM 3288 C CA . LEU A 1 395 ? 18.592 -3.658 -37.424 1.00 95.38 395 LEU A CA 1
ATOM 3289 C C . LEU A 1 395 ? 19.989 -3.126 -37.128 1.00 95.38 395 LEU A C 1
ATOM 3291 O O . LEU A 1 395 ? 20.382 -2.114 -37.705 1.00 95.38 395 LEU A O 1
ATOM 3295 N N . LEU A 1 396 ? 20.722 -3.795 -36.239 1.00 95.00 396 LEU A N 1
ATOM 3296 C CA . LEU A 1 396 ? 22.013 -3.342 -35.721 1.00 95.00 396 LEU A CA 1
ATOM 3297 C C . LEU A 1 396 ? 23.129 -4.341 -36.022 1.00 95.00 396 LEU A C 1
ATOM 3299 O O . LEU A 1 396 ? 22.962 -5.541 -35.830 1.00 95.00 396 LEU A O 1
ATOM 3303 N N . TRP A 1 397 ? 24.307 -3.840 -36.377 1.00 95.38 397 TRP A N 1
ATOM 3304 C CA . TRP A 1 397 ? 25.531 -4.627 -36.471 1.00 95.38 397 TRP A CA 1
ATOM 3305 C C . TRP A 1 397 ? 26.511 -4.222 -35.381 1.00 95.38 397 TRP A C 1
ATOM 3307 O O . TRP A 1 397 ? 26.905 -3.055 -35.292 1.00 95.38 397 TRP A O 1
ATOM 3317 N N . LYS A 1 398 ? 26.959 -5.204 -34.604 1.00 94.81 398 LYS A N 1
ATOM 3318 C CA . LYS A 1 398 ? 27.959 -5.016 -33.560 1.00 94.81 398 LYS A CA 1
ATOM 3319 C C . LYS A 1 398 ? 29.353 -4.833 -34.167 1.00 94.81 398 LYS A C 1
ATOM 3321 O O . LYS A 1 398 ? 29.768 -5.601 -35.030 1.00 94.81 398 LYS A O 1
ATOM 3326 N N . ASN A 1 399 ? 30.082 -3.814 -33.714 1.00 91.44 399 ASN A N 1
ATOM 3327 C CA . ASN A 1 399 ? 31.479 -3.511 -34.041 1.00 91.44 399 ASN A CA 1
ATOM 3328 C C . ASN A 1 399 ? 31.802 -3.503 -35.554 1.00 91.44 399 ASN A C 1
ATOM 3330 O O . ASN A 1 399 ? 32.903 -3.858 -35.982 1.00 91.44 399 ASN A O 1
ATOM 3334 N N . SER A 1 400 ? 30.848 -3.086 -36.395 1.00 90.31 400 SER A N 1
ATOM 3335 C CA . SER A 1 400 ? 31.025 -3.057 -37.851 1.00 90.31 400 SER A CA 1
ATOM 3336 C C . SER A 1 400 ? 31.885 -1.871 -38.299 1.00 90.31 400 SER A C 1
ATOM 3338 O O . SER A 1 400 ? 31.399 -0.749 -38.451 1.00 90.31 400 SER A O 1
ATOM 3340 N N . ASN A 1 401 ? 33.162 -2.124 -38.605 1.00 86.25 401 ASN A N 1
ATOM 3341 C CA . ASN A 1 401 ? 34.085 -1.110 -39.143 1.00 86.25 401 ASN A CA 1
ATOM 3342 C C . ASN A 1 401 ? 33.568 -0.449 -40.432 1.00 86.25 401 ASN A C 1
ATOM 3344 O O . ASN A 1 401 ? 33.789 0.743 -40.657 1.00 86.25 401 ASN A O 1
ATOM 3348 N N . LYS A 1 402 ? 32.853 -1.214 -41.267 1.00 85.31 402 LYS A N 1
ATOM 3349 C CA . LYS A 1 402 ? 32.252 -0.711 -42.507 1.00 85.31 402 LYS A CA 1
ATOM 3350 C C . LYS A 1 402 ? 31.205 0.361 -42.216 1.00 85.31 402 LYS A C 1
ATOM 3352 O O . LYS A 1 402 ? 31.329 1.480 -42.712 1.00 85.31 402 LYS A O 1
ATOM 3357 N N . LEU A 1 403 ? 30.226 0.050 -41.364 1.00 87.31 403 LEU A N 1
ATOM 3358 C CA . LEU A 1 403 ? 29.173 0.999 -40.993 1.00 87.31 403 LEU A CA 1
ATOM 3359 C C . LEU A 1 403 ? 29.722 2.165 -40.168 1.00 87.31 403 LEU A C 1
ATOM 3361 O O . LEU A 1 403 ? 29.338 3.305 -40.407 1.00 87.31 403 LEU A O 1
ATOM 3365 N N . LYS A 1 404 ? 30.712 1.923 -39.301 1.00 86.06 404 LYS A N 1
ATOM 3366 C CA . LYS A 1 404 ? 31.435 2.986 -38.590 1.00 86.06 404 LYS A CA 1
ATOM 3367 C C . LYS A 1 404 ? 32.054 3.998 -39.556 1.00 86.06 404 LYS A C 1
ATOM 3369 O O . LYS A 1 404 ? 31.975 5.202 -39.328 1.00 86.06 404 LYS A O 1
ATOM 3374 N N . SER A 1 405 ? 32.649 3.532 -40.658 1.00 84.19 405 SER A N 1
ATOM 3375 C CA . SER A 1 405 ? 33.205 4.415 -41.692 1.00 84.19 405 SER A CA 1
ATOM 3376 C C . SER A 1 405 ? 32.124 5.171 -42.475 1.00 84.19 405 SER A C 1
ATOM 3378 O O . SER A 1 405 ? 32.334 6.331 -42.821 1.00 84.19 405 SER A O 1
ATOM 3380 N N . LEU A 1 406 ? 30.965 4.545 -42.712 1.00 82.50 406 LEU A N 1
ATOM 3381 C CA . LEU A 1 406 ? 29.814 5.166 -43.369 1.00 82.50 406 LEU A CA 1
ATOM 3382 C C . LEU A 1 406 ? 29.234 6.299 -42.512 1.00 82.50 406 LEU A C 1
ATOM 3384 O O . LEU A 1 406 ? 29.010 7.391 -43.021 1.00 82.50 406 LEU A O 1
ATOM 3388 N N . PHE A 1 407 ? 29.073 6.061 -41.209 1.00 81.50 407 PHE A N 1
ATOM 3389 C CA . PHE A 1 407 ? 28.514 7.026 -40.259 1.00 81.50 407 PHE A CA 1
ATOM 3390 C C . PHE A 1 407 ? 29.460 8.212 -40.019 1.00 81.50 407 PHE A C 1
ATOM 3392 O O . PHE A 1 407 ? 29.002 9.316 -39.756 1.00 81.50 407 PHE A O 1
ATOM 3399 N N . LYS A 1 408 ? 30.781 8.019 -40.155 1.00 76.50 408 LYS A N 1
ATOM 3400 C CA . LYS A 1 408 ? 31.777 9.106 -40.084 1.00 76.50 408 LYS A CA 1
ATOM 3401 C C . LYS A 1 408 ? 31.796 10.020 -41.312 1.00 76.50 408 LYS A C 1
ATOM 3403 O O . LYS A 1 408 ? 32.359 11.105 -41.230 1.00 76.50 408 LYS A O 1
ATOM 3408 N N . LYS A 1 409 ? 31.262 9.576 -42.454 1.00 69.25 409 LYS A N 1
ATOM 3409 C CA . LYS A 1 409 ? 31.314 10.316 -43.727 1.00 69.25 409 LYS A CA 1
ATOM 3410 C C . LYS A 1 409 ? 30.157 11.312 -43.914 1.00 69.25 409 LYS A C 1
ATOM 3412 O O . LYS A 1 409 ? 30.051 11.850 -45.008 1.00 69.25 409 LYS A O 1
ATOM 3417 N N . ASP A 1 410 ? 29.329 11.539 -42.887 1.00 58.62 410 ASP A N 1
ATOM 3418 C CA . ASP A 1 410 ? 28.199 12.489 -42.860 1.00 58.62 410 ASP A CA 1
ATOM 3419 C C . ASP A 1 410 ? 27.367 12.482 -44.153 1.00 58.62 410 ASP A C 1
ATOM 3421 O O . ASP A 1 410 ? 27.392 13.398 -44.975 1.00 58.62 410 ASP A O 1
ATOM 3425 N N . LYS A 1 411 ? 26.613 11.400 -44.352 1.00 54.91 411 LYS A N 1
ATOM 3426 C CA . LYS A 1 411 ? 25.640 11.299 -45.441 1.00 54.91 411 LYS A CA 1
ATOM 3427 C C . LYS A 1 411 ? 24.224 11.455 -44.899 1.00 54.91 411 LYS A C 1
ATOM 3429 O O . LYS A 1 411 ? 23.545 10.459 -44.713 1.00 54.91 411 LYS A O 1
ATOM 3434 N N . GLY A 1 412 ? 23.802 12.703 -44.693 1.00 56.56 412 GLY A N 1
ATOM 3435 C CA . GLY A 1 412 ? 22.395 13.090 -44.537 1.00 56.56 412 GLY A CA 1
ATOM 3436 C C . GLY A 1 412 ? 21.622 12.459 -43.368 1.00 56.56 412 GLY A C 1
ATOM 3437 O O . GLY A 1 412 ? 22.062 11.537 -42.695 1.00 56.56 412 GLY A O 1
ATOM 3438 N N . PHE A 1 413 ? 20.424 12.989 -43.123 1.00 65.31 413 PHE A N 1
ATOM 3439 C CA . PHE A 1 413 ? 19.492 12.478 -42.107 1.00 65.31 413 PHE A CA 1
ATOM 3440 C C . PHE A 1 413 ? 18.787 11.181 -42.543 1.00 65.31 413 PHE A C 1
ATOM 3442 O O . PHE A 1 413 ? 18.241 10.461 -41.712 1.00 65.31 413 PHE A O 1
ATOM 3449 N N . TYR A 1 414 ? 18.811 10.896 -43.848 1.00 76.44 414 TYR A N 1
ATOM 3450 C CA . TYR A 1 414 ? 18.095 9.806 -44.499 1.00 76.44 414 TYR A CA 1
ATOM 3451 C C . TYR A 1 414 ? 18.976 9.195 -45.590 1.00 76.44 414 TYR A C 1
ATOM 3453 O O . TYR A 1 414 ? 19.556 9.921 -46.401 1.00 76.44 414 TYR A O 1
ATOM 3461 N N . LEU A 1 415 ? 19.060 7.868 -45.621 1.00 81.88 415 LEU A N 1
ATOM 3462 C CA . LEU A 1 415 ? 19.779 7.110 -46.645 1.00 81.88 415 LEU A CA 1
ATOM 3463 C C . LEU A 1 415 ? 18.794 6.306 -47.491 1.00 81.88 415 LEU A C 1
ATOM 3465 O O . LEU A 1 415 ? 17.825 5.749 -46.968 1.00 81.88 415 LEU A O 1
ATOM 3469 N N . ASN A 1 416 ? 19.056 6.199 -48.794 1.00 82.38 416 ASN A N 1
ATOM 3470 C CA . ASN A 1 416 ? 18.352 5.227 -49.617 1.00 82.38 416 ASN A CA 1
ATOM 3471 C C . ASN A 1 416 ? 19.002 3.848 -49.431 1.00 82.38 416 ASN A C 1
ATOM 3473 O O . ASN A 1 416 ? 20.224 3.733 -49.335 1.00 82.38 416 ASN A O 1
ATOM 3477 N N . ILE A 1 417 ? 18.203 2.778 -49.430 1.00 82.75 417 ILE A N 1
ATOM 3478 C CA . ILE A 1 417 ? 18.721 1.399 -49.391 1.00 82.75 417 ILE A CA 1
ATOM 3479 C C . ILE A 1 417 ? 19.699 1.151 -50.555 1.00 82.75 417 ILE A C 1
ATOM 3481 O O . ILE A 1 417 ? 20.688 0.441 -50.380 1.00 82.75 417 ILE A O 1
ATOM 3485 N N . GLY A 1 418 ? 19.458 1.769 -51.718 1.00 78.94 418 GLY A N 1
ATOM 3486 C CA . GLY A 1 418 ? 20.335 1.679 -52.890 1.00 78.94 418 GLY A CA 1
ATOM 3487 C C . GLY A 1 418 ? 21.726 2.299 -52.703 1.00 78.94 418 GLY A C 1
ATOM 3488 O O . GLY A 1 418 ? 22.636 1.961 -53.455 1.00 78.94 418 GLY A O 1
ATOM 3489 N N . ASP A 1 419 ? 21.916 3.147 -51.688 1.00 79.44 419 ASP A N 1
ATOM 3490 C CA . ASP A 1 419 ? 23.208 3.777 -51.382 1.00 79.44 419 ASP A CA 1
ATOM 3491 C C . ASP A 1 419 ? 24.130 2.873 -50.542 1.00 79.44 419 ASP A C 1
ATOM 3493 O O . ASP A 1 419 ? 25.273 3.242 -50.245 1.00 79.44 419 ASP A O 1
ATOM 3497 N N . LEU A 1 420 ? 23.636 1.701 -50.126 1.00 84.31 420 LEU A N 1
ATOM 3498 C CA . LEU A 1 420 ? 24.348 0.742 -49.288 1.00 84.31 420 LEU A CA 1
ATOM 3499 C C . LEU A 1 420 ? 24.948 -0.406 -50.105 1.00 84.31 420 LEU A C 1
ATOM 3501 O O . LEU A 1 420 ? 24.461 -0.775 -51.172 1.00 84.31 420 LEU A O 1
ATOM 3505 N N . GLU A 1 421 ? 25.999 -1.030 -49.565 1.00 85.12 421 GLU A N 1
ATOM 3506 C CA . GLU A 1 421 ? 26.537 -2.272 -50.128 1.00 85.12 421 GLU A CA 1
ATOM 3507 C C . GLU A 1 421 ? 25.443 -3.347 -50.211 1.00 85.12 421 GLU A C 1
ATOM 3509 O O . GLU A 1 421 ? 24.646 -3.516 -49.285 1.00 85.12 421 GLU A O 1
ATOM 3514 N N . SER A 1 422 ? 25.460 -4.140 -51.285 1.00 86.19 422 SER A N 1
ATOM 3515 C CA . SER A 1 422 ? 24.428 -5.145 -51.572 1.00 86.19 422 SER A CA 1
ATOM 3516 C C . SER A 1 422 ? 24.217 -6.144 -50.430 1.00 86.19 422 SER A C 1
ATOM 3518 O O . SER A 1 422 ? 23.095 -6.569 -50.177 1.00 86.19 422 SER A O 1
ATOM 3520 N N . SER A 1 423 ? 25.273 -6.495 -49.689 1.00 86.94 423 SER A N 1
ATOM 3521 C CA . SER A 1 423 ? 25.172 -7.383 -48.526 1.00 86.94 423 SER A CA 1
ATOM 3522 C C . SER A 1 423 ? 24.360 -6.772 -47.377 1.00 86.94 423 SER A C 1
ATOM 3524 O O . SER A 1 423 ? 23.579 -7.484 -46.752 1.00 86.94 423 SER A O 1
ATOM 3526 N N . ILE A 1 424 ? 24.491 -5.466 -47.125 1.00 87.44 424 ILE A N 1
ATOM 3527 C CA . ILE A 1 424 ? 23.736 -4.742 -46.092 1.00 87.44 424 ILE A CA 1
ATOM 3528 C C . ILE A 1 424 ? 22.302 -4.504 -46.576 1.00 87.44 424 ILE A C 1
ATOM 3530 O O . ILE A 1 424 ? 21.356 -4.788 -45.843 1.00 87.44 424 ILE A O 1
ATOM 3534 N N . ALA A 1 425 ? 22.132 -4.070 -47.828 1.00 88.38 425 ALA A N 1
ATOM 3535 C CA . ALA A 1 425 ? 20.822 -3.843 -48.440 1.00 88.38 425 ALA A CA 1
ATOM 3536 C C . ALA A 1 425 ? 19.945 -5.110 -48.446 1.00 88.38 425 ALA A C 1
ATOM 3538 O O . ALA A 1 425 ? 18.755 -5.049 -48.125 1.00 88.38 425 ALA A O 1
ATOM 3539 N N . ASN A 1 426 ? 20.539 -6.276 -48.728 1.00 90.62 426 ASN A N 1
ATOM 3540 C CA . ASN A 1 426 ? 19.840 -7.561 -48.678 1.00 90.62 426 ASN A CA 1
ATOM 3541 C C . ASN A 1 426 ? 19.364 -7.898 -47.259 1.00 90.62 426 ASN A C 1
ATOM 3543 O O . ASN A 1 426 ? 18.232 -8.337 -47.087 1.00 90.62 426 ASN A O 1
ATOM 3547 N N . LYS A 1 427 ? 20.193 -7.657 -46.234 1.00 91.75 427 LYS A N 1
ATOM 3548 C CA . LYS A 1 427 ? 19.824 -7.906 -44.830 1.00 91.75 427 LYS A CA 1
ATOM 3549 C C . LYS A 1 427 ? 18.732 -6.954 -44.347 1.00 91.75 427 LYS A C 1
ATOM 3551 O O . LYS A 1 427 ? 17.810 -7.392 -43.670 1.00 91.75 427 LYS A O 1
ATOM 3556 N N . ILE A 1 428 ? 18.794 -5.683 -44.742 1.00 89.88 428 ILE A N 1
ATOM 3557 C CA . ILE A 1 428 ? 17.728 -4.706 -44.480 1.00 89.88 428 ILE A CA 1
ATOM 3558 C C . ILE A 1 428 ? 16.418 -5.173 -45.115 1.00 89.88 428 ILE A C 1
ATOM 3560 O O . ILE A 1 428 ? 15.393 -5.211 -44.445 1.00 89.88 428 ILE A O 1
ATOM 3564 N N . THR A 1 429 ? 16.457 -5.601 -46.377 1.00 88.25 429 THR A N 1
ATOM 3565 C CA . THR A 1 429 ? 15.266 -6.106 -47.077 1.00 88.25 429 THR A CA 1
ATOM 3566 C C . THR A 1 429 ? 14.731 -7.400 -46.460 1.00 88.25 429 THR A C 1
ATOM 3568 O O . THR A 1 429 ? 13.535 -7.630 -46.491 1.00 88.25 429 THR A O 1
ATOM 3571 N N . GLN A 1 430 ? 15.597 -8.242 -45.895 1.00 90.94 430 GLN A N 1
ATOM 3572 C CA . GLN A 1 430 ? 15.201 -9.503 -45.266 1.00 90.94 430 GLN A CA 1
ATOM 3573 C C . GLN A 1 430 ? 14.559 -9.317 -43.880 1.00 90.94 430 GLN A C 1
ATOM 3575 O O . GLN A 1 430 ? 13.699 -10.111 -43.505 1.00 90.94 430 GLN A O 1
ATOM 3580 N N . TYR A 1 431 ? 15.031 -8.347 -43.088 1.00 89.31 431 TYR A N 1
ATOM 3581 C CA . TYR A 1 431 ? 14.684 -8.247 -41.663 1.00 89.31 431 TYR A CA 1
ATOM 3582 C C . TYR A 1 431 ? 13.903 -6.980 -41.271 1.00 89.31 431 TYR A C 1
ATOM 3584 O O . TYR A 1 431 ? 13.285 -6.978 -40.203 1.00 89.31 431 TYR A O 1
ATOM 3592 N N . LEU A 1 432 ? 13.926 -5.917 -42.087 1.00 85.81 432 LEU A N 1
ATOM 3593 C CA . LEU A 1 432 ? 13.204 -4.657 -41.832 1.00 85.81 432 LEU A CA 1
ATOM 3594 C C . LEU A 1 432 ? 12.036 -4.392 -42.794 1.00 85.81 432 LEU A C 1
ATOM 3596 O O . LEU A 1 432 ? 11.148 -3.625 -42.429 1.00 85.81 432 LEU A O 1
ATOM 3600 N N . ARG A 1 433 ? 12.033 -5.007 -43.981 1.00 81.94 433 ARG A N 1
ATOM 3601 C CA . ARG A 1 433 ? 10.866 -5.085 -44.873 1.00 81.94 433 ARG A CA 1
ATOM 3602 C C . ARG A 1 433 ? 10.173 -6.424 -44.678 1.00 81.94 433 ARG A C 1
ATOM 3604 O O . ARG A 1 433 ? 8.930 -6.440 -44.800 1.00 81.94 433 ARG A O 1
#

Foldseek 3Di:
DDPQWDWAFLLLLVLLVVLLVVVLCVVVVDDPVVDDLCQQLVHDPHDPVDRYSQVLLCVQPVDGDDSVVSVVQNVCSVVVVDRIGTDGPVNVCSSCSSSVHNDDVCCLPPRPSHDPVSSVVVVVSVVVVPPPPQKWWWWKWAAAPPRDIWIWIWIQGNLFKIKIWTWDDDDPDDTDIKIWIWTWDDDPQFKIKTWTALVRIPVSWIKIKMWGHGPDNPVDQKIKIKMWIAHPVRWTKIFIMMIGTDDDDVVNVVVNPDPDDDVVRSVVRGPRMDTDDPDDDPDPCSCPVVPVVLVLLVVQAAKKWWWAQDPVRWTWIWIKGQHDSQQWIWIDTPHDIFTWHWDQDPVSQKTWTWTDDPPFKTKIKIWGSDAPDDFKIKMWIFIDDPPDTDGDIMIIGGPDPVSVVVVVVDDDRTDHLVVDDPVRSVVCVVPND

Sequence (433 aa):
MSIRGIQISNGFLIGLHRELLSIFTNHYSIEIKTLTVFQLYGFGNYDEDKPNLKEFILEKTRKWINGKYLYNKVRELEKGSSKSVKLRRDYLSLLIIAAGYDDYNQYLNDSPFLSANIREKEYNNFQETSTDTDSLYYIGYYVEDRQYYIKSKFTIHKMKTASWEILYWERNSEPTYYTYFGKCVPTGESALSFYFSKENSSLNKECFVNLFYGNNMQIKPVLLGAYCGFNRNNSPVIGKLIFEQVNDFETQDLKVKSKDINPIFHHYLYSQRMEVESVLPHKDSDLSVFVNRLEIVNFLIGEYFGFYLDESNYLIPIFFEVINELGELSLKINNHNFKGLGRLNRTENYLISEFSEKYNSYSQFSIQVKPLEKDLFNSYILVYYGADVLCGKVLLWKNSNKLKSLFKKDKGFYLNIGDLESSIANKITQYLR

Mean predicted aligned error: 17.69 Å